Protein AF-0000000078959711 (afdb_homodimer)

Sequence (532 aa):
MKLHSLWHSLGAFSIGSLATYGSLRMLDRRQVDESQFDESANSNKGGWCHDWDQRKQLMETSNGQEDGQEGPVALRHIVLVRHGKYTSSPDGGHLTDLGRLQAHRAGRRLREMGVLWDHVVASTMTRAQETAMIILKQINFDPLKMKRCELLPEGTPCPADPPQKRSAASVERAYRRDGPRIEAAFRRYFFRASPDQKQDSYLLLIGHANVIRYLVCRALQFSPEAWTRFSLHHGSITWLTIWPSGYVTLRCLGDSGFMSVEELTSMKLHSLWHSLGAFSIGSLATYGSLRMLDRRQVDESQFDESANSNKGGWCHDWDQRKQLMETSNGQEDGQEGPVALRHIVLVRHGKYTSSPDGGHLTDLGRLQAHRAGRRLREMGVLWDHVVASTMTRAQETAMIILKQINFDPLKMKRCELLPEGTPCPADPPQKRSAASVERAYRRDGPRIEAAFRRYFFRASPDQKQDSYLLLIGHANVIRYLVCRALQFSPEAWTRFSLHHGSITWLTIWPSGYVTLRCLGDSGFMSVEELTS

InterPro domains:
  IPR013078 Histidine phosphatase superfamily, clade-1 [PF00300] (78-144)
  IPR013078 Histidine phosphatase superfamily, clade-1 [PF00300] (195-249)
  IPR013078 Histidine phosphatase superfamily, clade-1 [SM00855] (77-215)
  IPR013078 Histidine phosphatase superfamily, clade-1 [cd07067] (77-242)
  IPR029033 Histidine phosphatase superfamily [G3DSA:3.40.50.1240] (72-266)
  IPR029033 Histidine phosphatase superfamily [SSF53254] (76-260)
  IPR051021 Mitochondrial serine/threonine phosphatase [PTHR20935] (34-265)

Foldseek 3Di:
DPDDDPDDDDDDPDDDPPPPPPPVPVVPDDPPPVVVVVVLVVLPPPDDDQCLLVCQVLQVVQVPPPPPDDGAFAKEKEKEWEFFDFDQDPVFTAHDPLRLVLLLLLLQVVLVVVDDAPAEEFEQGHRLVSSSVNSCVSNVHDPVRHHHDPLFADFQQAAAVVGDPDDPVVSVVRNVVNNVSLVVVLNVRDDGDRRVDDYYHYYYYYHHQLSVLQSVCSLQVHDSRCSVVDDAWHSFMWMKMQGSSRHIDTPDDRHRVSDDPVSTDD/DDPDDPDDDPDDDPDDDPPPPPPVPVVPDDPPPPVVVVVLVVLPPPDDDQCLLVCQVLQVVVVPPPDPDDGAFAKEKEKEWEFFDFDQDPVFTAHDPLRLVLLLLLLQVVLVVVDDAPAEEEEQGHRLVSSSVNSCVSNVHDPVRHHHDPLFADFQQAAAVVGDPDDPVVSVVRNVVNNVSLVVVLNVRDDGDRRPDDYYHYYYYYHHQQSVLQSVCSLQVHDSRHSVVDDAWHSFMWMKMQGSSRHIDTPDDRHRVSDDPVSTDD

Structure (mmCIF, N/CA/C/O backbone):
data_AF-0000000078959711-model_v1
#
loop_
_entity.id
_entity.type
_entity.pdbx_description
1 polymer 'Serine/threonine-protein phosphatase PGAM5, mitochondrial'
#
loop_
_atom_site.group_PDB
_atom_site.id
_atom_site.type_symbol
_atom_site.label_atom_id
_atom_site.label_alt_id
_atom_site.label_comp_id
_atom_site.label_asym_id
_atom_site.label_entity_id
_atom_site.label_seq_id
_atom_site.pdbx_PDB_ins_code
_atom_site.Cartn_x
_atom_site.Cartn_y
_atom_site.Cartn_z
_atom_site.occupancy
_atom_site.B_iso_or_equiv
_atom_site.auth_seq_id
_atom_site.auth_comp_id
_atom_site.auth_asym_id
_atom_site.auth_atom_id
_atom_site.pdbx_PDB_model_num
ATOM 1 N N . MET A 1 1 ? 29.906 -80.125 -25.328 1 24.98 1 MET A N 1
ATOM 2 C CA . MET A 1 1 ? 30.734 -78.938 -25.688 1 24.98 1 MET A CA 1
ATOM 3 C C . MET A 1 1 ? 30.016 -78.062 -26.688 1 24.98 1 MET A C 1
ATOM 5 O O . MET A 1 1 ? 30.641 -77.25 -27.375 1 24.98 1 MET A O 1
ATOM 9 N N . LYS A 1 2 ? 28.766 -78.375 -26.828 1 25.55 2 LYS A N 1
ATOM 10 C CA . LYS A 1 2 ? 27.812 -77.938 -27.844 1 25.55 2 LYS A CA 1
ATOM 11 C C . LYS A 1 2 ? 27.625 -76.438 -27.812 1 25.55 2 LYS A C 1
ATOM 13 O O . LYS A 1 2 ? 27.156 -75.875 -26.812 1 25.55 2 LYS A O 1
ATOM 18 N N . LEU A 1 3 ? 28.344 -75.562 -28.609 1 23.81 3 LEU A N 1
ATOM 19 C CA . LEU A 1 3 ? 28.797 -74.188 -28.922 1 23.81 3 LEU A CA 1
ATOM 20 C C . LEU A 1 3 ? 27.625 -73.312 -29.375 1 23.81 3 LEU A C 1
ATOM 22 O O . LEU A 1 3 ? 27.797 -72.125 -29.609 1 23.81 3 LEU A O 1
ATOM 26 N N . HIS A 1 4 ? 26.5 -73.938 -29.812 1 22.56 4 HIS A N 1
ATOM 27 C CA . HIS A 1 4 ? 25.859 -73.25 -30.922 1 22.56 4 HIS A CA 1
ATOM 28 C C . HIS A 1 4 ? 25.469 -71.812 -30.516 1 22.56 4 HIS A C 1
ATOM 30 O O . HIS A 1 4 ? 25.453 -71.5 -29.328 1 22.56 4 HIS A O 1
ATOM 36 N N . SER A 1 5 ? 24.234 -71.188 -31.078 1 24.39 5 SER A N 1
ATOM 37 C CA . SER A 1 5 ? 23.812 -70.188 -32.031 1 24.39 5 SER A CA 1
ATOM 38 C C . SER A 1 5 ? 23.203 -69 -31.297 1 24.39 5 SER A C 1
ATOM 40 O O . SER A 1 5 ? 22.062 -69 -30.828 1 24.39 5 SER A O 1
ATOM 42 N N . LEU A 1 6 ? 23.875 -68.25 -30.297 1 26.17 6 LEU A N 1
ATOM 43 C CA . LEU A 1 6 ? 23.453 -67.25 -29.344 1 26.17 6 LEU A CA 1
ATOM 44 C C . LEU A 1 6 ? 23.047 -65.938 -30.047 1 26.17 6 LEU A C 1
ATOM 46 O O . LEU A 1 6 ? 22.891 -64.938 -29.422 1 26.17 6 LEU A O 1
ATOM 50 N N . TRP A 1 7 ? 22.922 -66 -31.438 1 23.19 7 TRP A N 1
ATOM 51 C CA . TRP A 1 7 ? 23.219 -64.75 -32.156 1 23.19 7 TRP A CA 1
ATOM 52 C C . TRP A 1 7 ? 22.234 -63.656 -31.75 1 23.19 7 TRP A C 1
ATOM 54 O O . TRP A 1 7 ? 22.625 -62.5 -31.562 1 23.19 7 TRP A O 1
ATOM 64 N N . HIS A 1 8 ? 20.859 -63.781 -31.984 1 25.45 8 HIS A N 1
ATOM 65 C CA . HIS A 1 8 ? 20.172 -62.875 -32.906 1 25.45 8 HIS A CA 1
ATOM 66 C C . HIS A 1 8 ? 19.719 -61.594 -32.156 1 25.45 8 HIS A C 1
ATOM 68 O O . HIS A 1 8 ? 19.016 -60.781 -32.719 1 25.45 8 HIS A O 1
ATOM 74 N N . SER A 1 9 ? 19.719 -61.438 -30.812 1 24.67 9 SER A N 1
ATOM 75 C CA . SER A 1 9 ? 18.641 -60.656 -30.188 1 24.67 9 SER A CA 1
ATOM 76 C C . SER A 1 9 ? 18.844 -59.188 -30.406 1 24.67 9 SER A C 1
ATOM 78 O O . SER A 1 9 ? 18.141 -58.344 -29.828 1 24.67 9 SER A O 1
ATOM 80 N N . LEU A 1 10 ? 19.969 -58.688 -31.078 1 24.98 10 LEU A N 1
ATOM 81 C CA . LEU A 1 10 ? 20.469 -57.375 -30.641 1 24.98 10 LEU A CA 1
ATOM 82 C C . LEU A 1 10 ? 19.547 -56.25 -31.109 1 24.98 10 LEU A C 1
ATOM 84 O O . LEU A 1 10 ? 19.547 -55.188 -30.516 1 24.98 10 LEU A O 1
ATOM 88 N N . GLY A 1 11 ? 19.016 -56.25 -32.375 1 24.47 11 GLY A N 1
ATOM 89 C CA . GLY A 1 11 ? 19.188 -55.062 -33.188 1 24.47 11 GLY A CA 1
ATOM 90 C C . GLY A 1 11 ? 18.219 -53.969 -32.812 1 24.47 11 GLY A C 1
ATOM 91 O O . GLY A 1 11 ? 18.359 -52.812 -33.312 1 24.47 11 GLY A O 1
ATOM 92 N N . ALA A 1 12 ? 16.938 -54.188 -32.438 1 28.23 12 ALA A N 1
ATOM 93 C CA . ALA A 1 12 ? 15.898 -53.344 -33 1 28.23 12 ALA A CA 1
ATOM 94 C C . ALA A 1 12 ? 15.82 -52 -32.281 1 28.23 12 ALA A C 1
ATOM 96 O O . ALA A 1 12 ? 14.727 -51.469 -32.062 1 28.23 12 ALA A O 1
ATOM 97 N N . PHE A 1 13 ? 16.859 -51.625 -31.438 1 25.72 13 PHE A N 1
ATOM 98 C CA . PHE A 1 13 ? 16.469 -50.594 -30.453 1 25.72 13 PHE A CA 1
ATOM 99 C C . PHE A 1 13 ? 16.109 -49.281 -31.156 1 25.72 13 PHE A C 1
ATOM 101 O O . PHE A 1 13 ? 15.195 -48.594 -30.719 1 25.72 13 PHE A O 1
ATOM 108 N N . SER A 1 14 ? 16.891 -48.75 -32.188 1 25.19 14 SER A N 1
ATOM 109 C CA . SER A 1 14 ? 17.344 -47.344 -32.094 1 25.19 14 SER A CA 1
ATOM 110 C C . SER A 1 14 ? 16.312 -46.406 -32.688 1 25.19 14 SER A C 1
ATOM 112 O O . SER A 1 14 ? 16.469 -45.188 -32.625 1 25.19 14 SER A O 1
ATOM 114 N N . ILE A 1 15 ? 15.391 -46.75 -33.594 1 28.72 15 ILE A N 1
ATOM 115 C CA . ILE A 1 15 ? 15.062 -45.812 -34.656 1 28.72 15 ILE A CA 1
ATOM 116 C C . ILE A 1 15 ? 14.133 -44.719 -34.094 1 28.72 15 ILE A C 1
ATOM 118 O O . ILE A 1 15 ? 13.828 -43.75 -34.781 1 28.72 15 ILE A O 1
ATOM 122 N N . GLY A 1 16 ? 13.43 -44.969 -33.031 1 26.59 16 GLY A N 1
ATOM 123 C CA . GLY A 1 16 ? 12.164 -44.25 -32.938 1 26.59 16 GLY A CA 1
ATOM 124 C C . GLY A 1 16 ? 12.344 -42.781 -32.656 1 26.59 16 GLY A C 1
ATOM 125 O O . GLY A 1 16 ? 11.367 -42.062 -32.5 1 26.59 16 GLY A O 1
ATOM 126 N N . SER A 1 17 ? 13.594 -42.281 -32.25 1 27 17 SER A N 1
ATOM 127 C CA . SER A 1 17 ? 13.656 -41 -31.547 1 27 17 SER A CA 1
ATOM 128 C C . SER A 1 17 ? 13.469 -39.844 -32.5 1 27 17 SER A C 1
ATOM 130 O O . SER A 1 17 ? 13.5 -38.688 -32.062 1 27 17 SER A O 1
ATOM 132 N N . LEU A 1 18 ? 13.664 -40 -33.781 1 28.09 18 LEU A N 1
ATOM 133 C CA . LEU A 1 18 ? 13.93 -38.812 -34.625 1 28.09 18 LEU A CA 1
ATOM 134 C C . LEU A 1 18 ? 12.664 -38 -34.812 1 28.09 18 LEU A C 1
ATOM 136 O O . LEU A 1 18 ? 12.734 -36.812 -35.125 1 28.09 18 LEU A O 1
ATOM 140 N N . ALA A 1 19 ? 11.531 -38.625 -34.906 1 28.14 19 ALA A N 1
ATOM 141 C CA . ALA A 1 19 ? 10.414 -37.969 -35.562 1 28.14 19 ALA A CA 1
ATOM 142 C C . ALA A 1 19 ? 9.906 -36.781 -34.719 1 28.14 19 ALA A C 1
ATOM 144 O O . ALA A 1 19 ? 9.391 -35.812 -35.25 1 28.14 19 ALA A O 1
ATOM 145 N N . THR A 1 20 ? 9.992 -36.938 -33.406 1 26.59 20 THR A N 1
ATOM 146 C CA . THR A 1 20 ? 9.172 -36 -32.656 1 26.59 20 THR A CA 1
ATOM 147 C C . THR A 1 20 ? 9.805 -34.625 -32.656 1 26.59 20 THR A C 1
ATOM 149 O O . THR A 1 20 ? 9.172 -33.656 -32.219 1 26.59 20 THR A O 1
ATOM 152 N N . TYR A 1 21 ? 11.086 -34.469 -33.094 1 26.44 21 TYR A N 1
ATOM 153 C CA . TYR A 1 21 ? 11.711 -33.156 -32.969 1 26.44 21 TYR A CA 1
ATOM 154 C C . TYR A 1 21 ? 11.094 -32.188 -33.969 1 26.44 21 TYR A C 1
ATOM 156 O O . TYR A 1 21 ? 11.383 -30.984 -33.906 1 26.44 21 TYR A O 1
ATOM 164 N N . GLY A 1 22 ? 10.562 -32.625 -35.094 1 28 22 GLY A N 1
ATOM 165 C CA . GLY A 1 22 ? 10.289 -31.703 -36.156 1 28 22 GLY A CA 1
ATOM 166 C C . GLY A 1 22 ? 9.164 -30.734 -35.844 1 28 22 GLY A C 1
ATOM 167 O O . GLY A 1 22 ? 9.141 -29.609 -36.344 1 28 22 GLY A O 1
ATOM 168 N N . SER A 1 23 ? 8.133 -31.203 -35.25 1 28.25 23 SER A N 1
ATOM 169 C CA . SER A 1 23 ? 6.91 -30.406 -35.25 1 28.25 23 SER A CA 1
ATOM 170 C C . SER A 1 23 ? 7.031 -29.188 -34.344 1 28.25 23 SER A C 1
ATOM 172 O O . SER A 1 23 ? 6.137 -28.344 -34.312 1 28.25 23 SER A O 1
ATOM 174 N N . LEU A 1 24 ? 7.93 -29.141 -33.406 1 27.06 24 LEU A N 1
ATOM 175 C CA . LEU A 1 24 ? 7.918 -28.016 -32.469 1 27.06 24 LEU A CA 1
ATOM 176 C C . LEU A 1 24 ? 8.477 -26.766 -33.125 1 27.06 24 LEU A C 1
ATOM 178 O O . LEU A 1 24 ? 8.391 -25.672 -32.562 1 27.06 24 LEU A O 1
ATOM 182 N N . ARG A 1 25 ? 9.227 -26.797 -34.188 1 29.83 25 ARG A N 1
ATOM 183 C CA . ARG A 1 25 ? 9.852 -25.594 -34.75 1 29.83 25 ARG A CA 1
ATOM 184 C C . ARG A 1 25 ? 8.812 -24.672 -35.375 1 29.83 25 ARG A C 1
ATOM 186 O O . ARG A 1 25 ? 9.109 -23.516 -35.656 1 29.83 25 ARG A O 1
ATOM 193 N N . MET A 1 26 ? 7.836 -25.219 -36 1 28.36 26 MET A N 1
ATOM 194 C CA . MET A 1 26 ? 6.992 -24.297 -36.75 1 28.36 26 MET A CA 1
ATOM 195 C C . MET A 1 26 ? 6.266 -23.328 -35.812 1 28.36 26 MET A C 1
ATOM 197 O O . MET A 1 26 ? 5.656 -22.359 -36.281 1 28.36 26 MET A O 1
ATOM 201 N N . LEU A 1 27 ? 5.98 -23.75 -34.656 1 30.69 27 LEU A N 1
ATOM 202 C CA . LEU A 1 27 ? 5.215 -22.781 -33.875 1 30.69 27 LEU A CA 1
ATOM 203 C C . LEU A 1 27 ? 6.074 -21.578 -33.5 1 30.69 27 LEU A C 1
ATOM 205 O O . LEU A 1 27 ? 5.695 -20.766 -32.656 1 30.69 27 LEU A O 1
ATOM 209 N N . ASP A 1 28 ? 7.293 -21.469 -34.062 1 28.41 28 ASP A N 1
ATOM 210 C CA . ASP A 1 28 ? 8.172 -20.422 -33.562 1 28.41 28 ASP A CA 1
ATOM 211 C C . ASP A 1 28 ? 7.531 -19.047 -33.781 1 28.41 28 ASP A C 1
ATOM 213 O O . ASP A 1 28 ? 7.484 -18.234 -32.844 1 28.41 28 ASP A O 1
ATOM 217 N N . ARG A 1 29 ? 7.676 -18.5 -35.094 1 27.33 29 ARG A N 1
ATOM 218 C CA . ARG A 1 29 ? 7.77 -17.062 -35.406 1 27.33 29 ARG A CA 1
ATOM 219 C C . ARG A 1 29 ? 6.395 -16.406 -35.344 1 27.33 29 ARG A C 1
ATOM 221 O O . ARG A 1 29 ? 5.891 -15.898 -36.344 1 27.33 29 ARG A O 1
ATOM 228 N N . ARG A 1 30 ? 5.387 -16.906 -34.844 1 30.61 30 ARG A N 1
ATOM 229 C CA . ARG A 1 30 ? 4.238 -16.016 -34.938 1 30.61 30 ARG A CA 1
ATOM 230 C C . ARG A 1 30 ? 4.578 -14.609 -34.438 1 30.61 30 ARG A C 1
ATOM 232 O O . ARG A 1 30 ? 5.23 -14.469 -33.375 1 30.61 30 ARG A O 1
ATOM 239 N N . GLN A 1 31 ? 4.598 -13.625 -35.344 1 29.55 31 GLN A N 1
ATOM 240 C CA . GLN A 1 31 ? 4.609 -12.18 -35.125 1 29.55 31 GLN A CA 1
ATOM 241 C C . GLN A 1 31 ? 3.762 -11.789 -33.938 1 29.55 31 GLN A C 1
ATOM 243 O O . GLN A 1 31 ? 2.549 -12.008 -33.906 1 29.55 31 GLN A O 1
ATOM 248 N N . VAL A 1 32 ? 4.203 -11.984 -32.75 1 32.66 32 VAL A N 1
ATOM 249 C CA . VAL A 1 32 ? 3.561 -11.25 -31.672 1 32.66 32 VAL A CA 1
ATOM 250 C C . VAL A 1 32 ? 3.137 -9.867 -32.156 1 32.66 32 VAL A C 1
ATOM 252 O O . VAL A 1 32 ? 3.982 -9.047 -32.531 1 32.66 32 VAL A O 1
ATOM 255 N N . ASP A 1 33 ? 2.023 -9.859 -32.969 1 30.11 33 ASP A N 1
ATOM 256 C CA . ASP A 1 33 ? 1.421 -8.594 -33.375 1 30.11 33 ASP A CA 1
ATOM 257 C C . ASP A 1 33 ? 1.566 -7.539 -32.281 1 30.11 33 ASP A C 1
ATOM 259 O O . ASP A 1 33 ? 1.122 -7.746 -31.156 1 30.11 33 ASP A O 1
ATOM 263 N N . GLU A 1 34 ? 2.543 -6.734 -32.406 1 35.41 34 GLU A N 1
ATOM 264 C CA . GLU A 1 34 ? 2.768 -5.465 -31.703 1 35.41 34 GLU A CA 1
ATOM 265 C C . GLU A 1 34 ? 1.449 -4.762 -31.406 1 35.41 34 GLU A C 1
ATOM 267 O O . GLU A 1 34 ? 1.426 -3.762 -30.688 1 35.41 34 GLU A O 1
ATOM 272 N N . SER A 1 35 ? 0.383 -5.176 -32.156 1 36.09 35 SER A N 1
ATOM 273 C CA . SER A 1 35 ? -0.907 -4.52 -31.969 1 36.09 35 SER A CA 1
ATOM 274 C C . SER A 1 35 ? -1.498 -4.848 -30.609 1 36.09 35 SER A C 1
ATOM 276 O O . SER A 1 35 ? -2.242 -4.051 -30.031 1 36.09 35 SER A O 1
ATOM 278 N N . GLN A 1 36 ? -1.27 -6.043 -30.125 1 34.56 36 GLN A N 1
ATOM 279 C CA . GLN A 1 36 ? -1.857 -6.367 -28.828 1 34.56 36 GLN A CA 1
ATOM 280 C C . GLN A 1 36 ? -1.186 -5.578 -27.703 1 34.56 36 GLN A C 1
ATOM 282 O O . GLN A 1 36 ? -1.796 -5.324 -26.656 1 34.56 36 GLN A O 1
ATOM 287 N N . PHE A 1 37 ? 0.075 -5.262 -27.844 1 36.44 37 PHE A N 1
ATOM 288 C CA . PHE A 1 37 ? 0.667 -4.328 -26.891 1 36.44 37 PHE A CA 1
ATOM 289 C C . PHE A 1 37 ? 0.059 -2.941 -27.047 1 36.44 37 PHE A C 1
ATOM 291 O O . PHE A 1 37 ? -0.038 -2.188 -26.062 1 36.44 37 PHE A O 1
ATOM 298 N N . ASP A 1 38 ? -0.324 -2.561 -28.25 1 36.19 38 ASP A N 1
ATOM 299 C CA . ASP A 1 38 ? -0.944 -1.268 -28.516 1 36.19 38 ASP A CA 1
ATOM 300 C C . ASP A 1 38 ? -2.328 -1.179 -27.875 1 36.19 38 ASP A C 1
ATOM 302 O O . ASP A 1 38 ? -2.725 -0.117 -27.391 1 36.19 38 ASP A O 1
ATOM 306 N N . GLU A 1 39 ? -3.131 -2.213 -27.969 1 37.56 39 GLU A N 1
ATOM 307 C CA . GLU A 1 39 ? -4.441 -2.125 -27.344 1 37.56 39 GLU A CA 1
ATOM 308 C C . GLU A 1 39 ? -4.316 -2.074 -25.812 1 37.56 39 GLU A C 1
ATOM 310 O O . GLU A 1 39 ? -5.133 -1.442 -25.141 1 37.56 39 GLU A O 1
ATOM 315 N N . SER A 1 40 ? -3.379 -2.771 -25.219 1 39.59 40 SER A N 1
ATOM 316 C CA . SER A 1 40 ? -3.158 -2.701 -23.781 1 39.59 40 SER A CA 1
ATOM 317 C C . SER A 1 40 ? -2.689 -1.312 -23.359 1 39.59 40 SER A C 1
ATOM 319 O O . SER A 1 40 ? -2.844 -0.924 -22.203 1 39.59 40 SER A O 1
ATOM 321 N N . ALA A 1 41 ? -1.917 -0.684 -24.219 1 37 41 ALA A N 1
ATOM 322 C CA . ALA A 1 41 ? -1.492 0.697 -24 1 37 41 ALA A CA 1
ATOM 323 C C . ALA A 1 41 ? -2.652 1.666 -24.203 1 37 41 ALA A C 1
ATOM 325 O O . ALA A 1 41 ? -2.459 2.885 -24.219 1 37 41 ALA A O 1
ATOM 326 N N . ASN A 1 42 ? -3.725 1.26 -24.812 1 36.34 42 ASN A N 1
ATOM 327 C CA . ASN A 1 42 ? -4.871 2.152 -24.938 1 36.34 42 ASN A CA 1
ATOM 328 C C . ASN A 1 42 ? -5.316 2.701 -23.594 1 36.34 42 ASN A C 1
ATOM 330 O O . ASN A 1 42 ? -6.512 2.895 -23.359 1 36.34 42 ASN A O 1
ATOM 334 N N . SER A 1 43 ? -4.52 2.506 -22.656 1 41 43 SER A N 1
ATOM 335 C CA . SER A 1 43 ? -4.793 3.031 -21.312 1 41 43 SER A CA 1
ATOM 336 C C . SER A 1 43 ? -4.961 4.547 -21.344 1 41 43 SER A C 1
ATOM 338 O O . SER A 1 43 ? -5.133 5.176 -20.297 1 41 43 SER A O 1
ATOM 340 N N . ASN A 1 44 ? -4.676 5.098 -22.531 1 39.94 44 ASN A N 1
ATOM 341 C CA . ASN A 1 44 ? -4.68 6.555 -22.453 1 39.94 44 ASN A CA 1
ATOM 342 C C . ASN A 1 44 ? -6.086 7.098 -22.203 1 39.94 44 ASN A C 1
ATOM 344 O O . ASN A 1 44 ? -6.297 8.312 -22.219 1 39.94 44 ASN A O 1
ATOM 348 N N . LYS A 1 45 ? -7.145 6.309 -22.734 1 46.47 45 LYS A N 1
ATOM 349 C CA . LYS A 1 45 ? -8.422 6.934 -22.422 1 46.47 45 LYS A CA 1
ATOM 350 C C . LYS A 1 45 ? -8.812 6.711 -20.953 1 46.47 45 LYS A C 1
ATOM 352 O O . LYS A 1 45 ? -8.578 5.633 -20.406 1 46.47 45 LYS A O 1
ATOM 357 N N . GLY A 1 46 ? -8.844 7.598 -19.953 1 62.47 46 GLY A N 1
ATOM 358 C CA . GLY A 1 46 ? -8.938 7.934 -18.531 1 62.47 46 GLY A CA 1
ATOM 359 C C . GLY A 1 46 ? -9.719 6.914 -17.734 1 62.47 46 GLY A C 1
ATOM 360 O O . GLY A 1 46 ? -9.648 6.902 -16.5 1 62.47 46 GLY A O 1
ATOM 361 N N . GLY A 1 47 ? -10.391 5.844 -18.453 1 81.56 47 GLY A N 1
ATOM 362 C CA . GLY A 1 47 ? -11.273 5.027 -17.641 1 81.56 47 GLY A CA 1
ATOM 363 C C . GLY A 1 47 ? -10.75 3.617 -17.438 1 81.56 47 GLY A C 1
ATOM 364 O O . GLY A 1 47 ? -9.758 3.221 -18.031 1 81.56 47 GLY A O 1
ATOM 365 N N . TRP A 1 48 ? -11.266 2.838 -16.531 1 94.44 48 TRP A N 1
ATOM 366 C CA . TRP A 1 48 ? -10.938 1.454 -16.203 1 94.44 48 TRP A CA 1
ATOM 367 C C . TRP A 1 48 ? -11.234 0.535 -17.375 1 94.44 48 TRP A C 1
ATOM 369 O O . TRP A 1 48 ? -12.336 0.562 -17.938 1 94.44 48 TRP A O 1
ATOM 379 N N . CYS A 1 49 ? -10.18 -0.159 -17.828 1 94.81 49 CYS A N 1
ATOM 380 C CA . CYS A 1 49 ? -10.391 -1.198 -18.828 1 94.81 49 CYS A CA 1
ATOM 381 C C . CYS A 1 49 ? -11.031 -2.434 -18.203 1 94.81 49 CYS A C 1
ATOM 383 O O . CYS A 1 49 ? -10.375 -3.164 -17.453 1 94.81 49 CYS A O 1
ATOM 385 N N . HIS A 1 50 ? -12.195 -2.773 -18.594 1 94.31 50 HIS A N 1
ATOM 386 C CA . HIS A 1 50 ? -12.953 -3.842 -17.953 1 94.31 50 HIS A CA 1
ATOM 387 C C . HIS A 1 50 ? -12.602 -5.199 -18.547 1 94.31 50 HIS A C 1
ATOM 389 O O . HIS A 1 50 ? -12.914 -6.238 -17.969 1 94.31 50 HIS A O 1
ATOM 395 N N . ASP A 1 51 ? -12.016 -5.289 -19.703 1 95 51 ASP A N 1
ATOM 396 C CA . ASP A 1 51 ? -11.695 -6.566 -20.328 1 95 51 ASP A CA 1
ATOM 397 C C . ASP A 1 51 ? -10.195 -6.84 -20.281 1 95 51 ASP A C 1
ATOM 399 O O . ASP A 1 51 ? -9.633 -7.43 -21.203 1 95 51 ASP A O 1
ATOM 403 N N . TRP A 1 52 ? -9.617 -6.375 -19.219 1 95.75 52 TRP A N 1
ATOM 404 C CA . TRP A 1 52 ? -8.164 -6.465 -19.109 1 95.75 52 TRP A CA 1
ATOM 405 C C . TRP A 1 52 ? -7.719 -7.918 -18.969 1 95.75 52 TRP A C 1
ATOM 407 O O . TRP A 1 52 ? -6.57 -8.25 -19.281 1 95.75 52 TRP A O 1
ATOM 417 N N . ASP A 1 53 ? -8.531 -8.828 -18.547 1 95.81 53 ASP A N 1
ATOM 418 C CA . ASP A 1 53 ? -8.195 -10.242 -18.375 1 95.81 53 ASP A CA 1
ATOM 419 C C . ASP A 1 53 ? -8.891 -11.102 -19.422 1 95.81 53 ASP A C 1
ATOM 421 O O . ASP A 1 53 ? -8.914 -12.328 -19.312 1 95.81 53 ASP A O 1
ATOM 425 N N . GLN A 1 54 ? -9.609 -10.453 -20.344 1 93.06 54 GLN A N 1
ATOM 426 C CA . GLN A 1 54 ? -10.273 -11.078 -21.484 1 93.06 54 GLN A CA 1
ATOM 427 C C . GLN A 1 54 ? -11.391 -12.008 -21.031 1 93.06 54 GLN A C 1
ATOM 429 O O . GLN A 1 54 ? -11.633 -13.055 -21.641 1 93.06 54 GLN A O 1
ATOM 434 N N . ARG A 1 55 ? -12 -11.664 -19.922 1 91.62 55 ARG A N 1
ATOM 435 C CA . ARG A 1 55 ? -13.047 -12.531 -19.375 1 91.62 55 ARG A CA 1
ATOM 436 C C . ARG A 1 55 ? -14.367 -11.789 -19.25 1 91.62 55 ARG A C 1
ATOM 438 O O . ARG A 1 55 ? -15.336 -12.32 -18.703 1 91.62 55 ARG A O 1
ATOM 445 N N . LYS A 1 56 ? -14.414 -10.625 -19.688 1 86.25 56 LYS A N 1
ATOM 446 C CA . LYS A 1 56 ? -15.617 -9.805 -19.562 1 86.25 56 LYS A CA 1
ATOM 447 C C . LYS A 1 56 ? -16.812 -10.461 -20.25 1 86.25 56 LYS A C 1
ATOM 449 O O . LYS A 1 56 ? -17.906 -10.492 -19.703 1 86.25 56 LYS A O 1
ATOM 454 N N . GLN A 1 57 ? -16.578 -10.93 -21.438 1 82.12 57 GLN A N 1
ATOM 455 C CA . GLN A 1 57 ? -17.672 -11.508 -22.219 1 82.12 57 GLN A CA 1
ATOM 456 C C . GLN A 1 57 ? -18.234 -12.75 -21.547 1 82.12 57 GLN A C 1
ATOM 458 O O . GLN A 1 57 ? -19.453 -12.977 -21.578 1 82.12 57 GLN A O 1
ATOM 463 N N . LEU A 1 58 ? -17.328 -13.469 -21.016 1 81.62 58 LEU A N 1
ATOM 464 C CA . LEU A 1 58 ? -17.766 -14.664 -20.297 1 81.62 58 LEU A CA 1
ATOM 465 C C . LEU A 1 58 ? -18.703 -14.289 -19.156 1 81.62 58 LEU A C 1
ATOM 467 O O . LEU A 1 58 ? -19.688 -14.984 -18.891 1 81.62 58 LEU A O 1
ATOM 471 N N . MET A 1 59 ? -18.5 -13.258 -18.578 1 81.75 59 MET A N 1
ATOM 472 C CA . MET A 1 59 ? -19.297 -12.797 -17.438 1 81.75 59 MET A CA 1
ATOM 473 C C . MET A 1 59 ? -20.641 -12.266 -17.891 1 81.75 59 MET A C 1
ATOM 475 O O . MET A 1 59 ? -21.656 -12.469 -17.219 1 81.75 59 MET A O 1
ATOM 479 N N . GLU A 1 60 ? -20.672 -11.547 -18.953 1 80.25 60 GLU A N 1
ATOM 480 C CA . GLU A 1 60 ? -21.891 -10.961 -19.484 1 80.25 60 GLU A CA 1
ATOM 481 C C . GLU A 1 60 ? -22.859 -12.039 -19.969 1 80.25 60 GLU A C 1
ATOM 483 O O . GLU A 1 60 ? -24.078 -11.922 -19.797 1 80.25 60 GLU A O 1
ATOM 488 N N . THR A 1 61 ? -22.297 -13.023 -20.531 1 77.44 61 THR A N 1
ATOM 489 C CA . THR A 1 61 ? -23.109 -14.125 -21.031 1 77.44 61 THR A CA 1
ATOM 490 C C . THR A 1 61 ? -23.781 -14.859 -19.875 1 77.44 61 THR A C 1
ATOM 492 O O . THR A 1 61 ? -24.938 -15.273 -19.969 1 77.44 61 THR A O 1
ATOM 495 N N . SER A 1 62 ? -23.125 -14.891 -18.875 1 74.5 62 SER A N 1
ATOM 496 C CA . SER A 1 62 ? -23.656 -15.57 -17.703 1 74.5 62 SER A CA 1
ATOM 497 C C . SER A 1 62 ? -24.734 -14.742 -17.016 1 74.5 62 SER A C 1
ATOM 499 O O . SER A 1 62 ? -25.688 -15.289 -16.453 1 74.5 62 SER A O 1
ATOM 501 N N . ASN A 1 63 ? -24.625 -13.484 -16.953 1 69.12 63 ASN A N 1
ATOM 502 C CA . ASN A 1 63 ? -25.609 -12.594 -16.344 1 69.12 63 ASN A CA 1
ATOM 503 C C . ASN A 1 63 ? -26.906 -12.562 -17.125 1 69.12 63 ASN A C 1
ATOM 505 O O . ASN A 1 63 ? -27.969 -12.312 -16.562 1 69.12 63 ASN A O 1
ATOM 509 N N . GLY A 1 64 ? -26.766 -12.633 -18.438 1 62.81 64 GLY A N 1
ATOM 510 C CA . GLY A 1 64 ? -27.953 -12.625 -19.297 1 62.81 64 GLY A CA 1
ATOM 511 C C . GLY A 1 64 ? -28.766 -13.898 -19.203 1 62.81 64 GLY A C 1
ATOM 512 O O . GLY A 1 64 ? -29.891 -13.961 -19.719 1 62.81 64 GLY A O 1
ATOM 513 N N . GLN A 1 65 ? -28.062 -14.867 -18.75 1 57.69 65 GLN A N 1
ATOM 514 C CA . GLN A 1 65 ? -28.828 -16.109 -18.688 1 57.69 65 GLN A CA 1
ATOM 515 C C . GLN A 1 65 ? -29.891 -16.062 -17.594 1 57.69 65 GLN A C 1
ATOM 517 O O . GLN A 1 65 ? -29.594 -15.672 -16.453 1 57.69 65 GLN A O 1
ATOM 522 N N . GLU A 1 66 ? -31.141 -15.688 -17.953 1 52.59 66 GLU A N 1
ATOM 523 C CA . GLU A 1 66 ? -32.406 -15.539 -17.234 1 52.59 66 GLU A CA 1
ATOM 524 C C . GLU A 1 66 ? -32.562 -16.625 -16.172 1 52.59 66 GLU A C 1
ATOM 526 O O . GLU A 1 66 ? -33.5 -16.562 -15.359 1 52.59 66 GLU A O 1
ATOM 531 N N . ASP A 1 67 ? -31.812 -17.688 -16.266 1 50.84 67 ASP A N 1
ATOM 532 C CA . ASP A 1 67 ? -32.281 -18.766 -15.391 1 50.84 67 ASP A CA 1
ATOM 533 C C . ASP A 1 67 ? -31.703 -18.594 -13.984 1 50.84 67 ASP A C 1
ATOM 535 O O . ASP A 1 67 ? -30.484 -18.719 -13.781 1 50.84 67 ASP A O 1
ATOM 539 N N . GLY A 1 68 ? -32.375 -18.016 -13.102 1 57.12 68 GLY A N 1
ATOM 540 C CA . GLY A 1 68 ? -32.281 -18.016 -11.648 1 57.12 68 GLY A CA 1
ATOM 541 C C . GLY A 1 68 ? -30.875 -18.094 -11.125 1 57.12 68 GLY A C 1
ATOM 542 O O . GLY A 1 68 ? -30.656 -18.281 -9.93 1 57.12 68 GLY A O 1
ATOM 543 N N . GLN A 1 69 ? -29.953 -18.281 -12.016 1 58.28 69 GLN A N 1
ATOM 544 C CA . GLN A 1 69 ? -28.609 -18.547 -11.516 1 58.28 69 GLN A CA 1
ATOM 545 C C . GLN A 1 69 ? -27.922 -17.266 -11.055 1 58.28 69 GLN A C 1
ATOM 547 O O . GLN A 1 69 ? -28.078 -16.219 -11.68 1 58.28 69 GLN A O 1
ATOM 552 N N . GLU A 1 70 ? -27.578 -17.25 -9.82 1 68.81 70 GLU A N 1
ATOM 553 C CA . GLU A 1 70 ? -26.906 -16.141 -9.148 1 68.81 70 GLU A CA 1
ATOM 554 C C . GLU A 1 70 ? -25.672 -15.703 -9.922 1 68.81 70 GLU A C 1
ATOM 556 O O . GLU A 1 70 ? -24.953 -16.531 -10.492 1 68.81 70 GLU A O 1
ATOM 561 N N . GLY A 1 71 ? -25.578 -14.562 -10.492 1 79.19 71 GLY A N 1
ATOM 562 C CA . GLY A 1 71 ? -24.438 -13.977 -11.188 1 79.19 71 GLY A CA 1
ATOM 563 C C . GLY A 1 71 ? -23.109 -14.273 -10.516 1 79.19 71 GLY A C 1
ATOM 564 O O . GLY A 1 71 ? -23.078 -14.953 -9.484 1 79.19 71 GLY A O 1
ATOM 565 N N . PRO A 1 72 ? -21.938 -14.07 -11.18 1 87.19 72 PRO A N 1
ATOM 566 C CA . PRO A 1 72 ? -20.609 -14.297 -10.609 1 87.19 72 PRO A CA 1
ATOM 567 C C . PRO A 1 72 ? -20.438 -13.625 -9.25 1 87.19 72 PRO A C 1
ATOM 569 O O . PRO A 1 72 ? -20.797 -12.453 -9.078 1 87.19 72 PRO A O 1
ATOM 572 N N . VAL A 1 73 ? -19.906 -14.438 -8.305 1 91.69 73 VAL A N 1
ATOM 573 C CA . VAL A 1 73 ? -19.906 -13.883 -6.953 1 91.69 73 VAL A CA 1
ATOM 574 C C . VAL A 1 73 ? -18.547 -14.078 -6.312 1 91.69 73 VAL A C 1
ATOM 576 O O . VAL A 1 73 ? -18.219 -13.422 -5.316 1 91.69 73 VAL A O 1
ATOM 579 N N . ALA A 1 74 ? -17.688 -14.898 -6.875 1 97 74 ALA A N 1
ATOM 580 C CA . ALA A 1 74 ? -16.484 -15.32 -6.168 1 97 74 ALA A CA 1
ATOM 581 C C . ALA A 1 74 ? -15.359 -14.297 -6.344 1 97 74 ALA A C 1
ATOM 583 O O . ALA A 1 74 ? -15.141 -13.789 -7.449 1 97 74 ALA A O 1
ATOM 584 N N . LEU A 1 75 ? -14.672 -14.016 -5.277 1 98.38 75 LEU A N 1
ATOM 585 C CA . LEU A 1 75 ? -13.469 -13.195 -5.297 1 98.38 75 LEU A CA 1
ATOM 586 C C . LEU A 1 75 ? -12.227 -14.055 -5.516 1 98.38 75 LEU A C 1
ATOM 588 O O . LEU A 1 75 ? -12.172 -15.195 -5.055 1 98.38 75 LEU A O 1
ATOM 592 N N . ARG A 1 76 ? -11.289 -13.484 -6.195 1 98.75 76 ARG A N 1
ATOM 593 C CA . ARG A 1 76 ? -9.953 -14.07 -6.227 1 98.75 76 ARG A CA 1
ATOM 594 C C . ARG A 1 76 ? -8.961 -13.195 -5.469 1 98.75 76 ARG A C 1
ATOM 596 O O . ARG A 1 76 ? -8.719 -12.047 -5.848 1 98.75 76 ARG A O 1
ATOM 603 N N . HIS A 1 77 ? -8.461 -13.773 -4.398 1 98.81 77 HIS A N 1
ATOM 604 C CA . HIS A 1 77 ? -7.434 -13.102 -3.607 1 98.81 77 HIS A CA 1
ATOM 605 C C . HIS A 1 77 ? -6.035 -13.516 -4.051 1 98.81 77 HIS A C 1
ATOM 607 O O . HIS A 1 77 ? -5.742 -14.703 -4.172 1 98.81 77 HIS A O 1
ATOM 613 N N . ILE A 1 78 ? -5.254 -12.5 -4.316 1 98.94 78 ILE A N 1
ATOM 614 C CA . ILE A 1 78 ? -3.855 -12.719 -4.672 1 98.94 78 ILE A CA 1
ATOM 615 C C . ILE A 1 78 ? -2.949 -12.062 -3.633 1 98.94 78 ILE A C 1
ATOM 617 O O . ILE A 1 78 ? -2.906 -10.836 -3.521 1 98.94 78 ILE A O 1
ATOM 621 N N . VAL A 1 79 ? -2.277 -12.898 -2.891 1 98.94 79 VAL A N 1
ATOM 622 C CA . VAL A 1 79 ? -1.363 -12.43 -1.854 1 98.94 79 VAL A CA 1
ATOM 623 C C . VAL A 1 79 ? 0.08 -12.633 -2.309 1 98.94 79 VAL A C 1
ATOM 625 O O . VAL A 1 79 ? 0.475 -13.742 -2.666 1 98.94 79 VAL A O 1
ATOM 628 N N . LEU A 1 80 ? 0.817 -11.547 -2.346 1 98.94 80 LEU A N 1
ATOM 629 C CA . LEU A 1 80 ? 2.205 -11.562 -2.799 1 98.94 80 LEU A CA 1
ATOM 630 C C . LEU A 1 80 ? 3.158 -11.32 -1.635 1 98.94 80 LEU A C 1
ATOM 632 O O . LEU A 1 80 ? 2.908 -10.461 -0.789 1 98.94 80 LEU A O 1
ATOM 636 N N . VAL A 1 81 ? 4.234 -12.109 -1.58 1 99 81 VAL A N 1
ATOM 637 C CA . VAL A 1 81 ? 5.254 -11.961 -0.546 1 99 81 VAL A CA 1
ATOM 638 C C . VAL A 1 81 ? 6.621 -11.766 -1.194 1 99 81 VAL A C 1
ATOM 640 O O . VAL A 1 81 ? 7.016 -12.539 -2.068 1 99 81 VAL A O 1
ATOM 643 N N . ARG A 1 82 ? 7.293 -10.734 -0.764 1 99 82 ARG A N 1
ATOM 644 C CA . ARG A 1 82 ? 8.68 -10.594 -1.188 1 99 82 ARG A CA 1
ATOM 645 C C . ARG A 1 82 ? 9.586 -11.547 -0.42 1 99 82 ARG A C 1
ATOM 647 O O . ARG A 1 82 ? 9.391 -11.773 0.775 1 99 82 ARG A O 1
ATOM 654 N N . HIS A 1 83 ? 10.617 -12.031 -1.033 1 98.94 83 HIS A N 1
ATOM 655 C CA . HIS A 1 83 ? 11.57 -12.906 -0.369 1 98.94 83 HIS A CA 1
ATOM 656 C C . HIS A 1 83 ? 12.273 -12.195 0.784 1 98.94 83 HIS A C 1
ATOM 658 O O . HIS A 1 83 ? 12.211 -10.969 0.886 1 98.94 83 HIS A O 1
ATOM 664 N N . GLY A 1 84 ? 12.938 -13.016 1.667 1 98.88 84 GLY A N 1
ATOM 665 C CA . GLY A 1 84 ? 13.711 -12.469 2.77 1 98.88 84 GLY A CA 1
ATOM 666 C C . GLY A 1 84 ? 15.086 -11.977 2.348 1 98.88 84 GLY A C 1
ATOM 667 O O . GLY A 1 84 ? 15.516 -12.219 1.219 1 98.88 84 GLY A O 1
ATOM 668 N N . LYS A 1 85 ? 15.711 -11.352 3.285 1 98.81 85 LYS A N 1
ATOM 669 C CA . LYS A 1 85 ? 17.062 -10.859 3.057 1 98.81 85 LYS A CA 1
ATOM 670 C C . LYS A 1 85 ? 18.016 -11.992 2.676 1 98.81 85 LYS A C 1
ATOM 672 O O . LYS A 1 85 ? 17.953 -13.07 3.266 1 98.81 85 LYS A O 1
ATOM 677 N N . TYR A 1 86 ? 18.922 -11.719 1.749 1 98.38 86 TYR A N 1
ATOM 678 C CA . TYR A 1 86 ? 19.781 -12.766 1.226 1 98.38 86 TYR A CA 1
ATOM 679 C C . TYR A 1 86 ? 21.203 -12.242 0.994 1 98.38 86 TYR A C 1
ATOM 681 O O . TYR A 1 86 ? 21.422 -11.031 1.023 1 98.38 86 TYR A O 1
ATOM 689 N N . THR A 1 87 ? 22.094 -13.094 0.927 1 97.06 87 THR A N 1
ATOM 690 C CA . THR A 1 87 ? 23.453 -12.812 0.492 1 97.06 87 THR A CA 1
ATOM 691 C C . THR A 1 87 ? 23.781 -13.562 -0.801 1 97.06 87 THR A C 1
ATOM 693 O O . THR A 1 87 ? 23.406 -14.727 -0.959 1 97.06 87 THR A O 1
ATOM 696 N N . SER A 1 88 ? 24.438 -12.805 -1.652 1 92.25 88 SER A N 1
ATOM 697 C CA . SER A 1 88 ? 24.766 -13.398 -2.941 1 92.25 88 SER A CA 1
ATOM 698 C C . SER A 1 88 ? 26.047 -14.242 -2.852 1 92.25 88 SER A C 1
ATOM 700 O O . SER A 1 88 ? 27.016 -13.82 -2.229 1 92.25 88 SER A O 1
ATOM 702 N N . SER A 1 89 ? 25.922 -15.484 -3.332 1 89.75 89 SER A N 1
ATOM 703 C CA . SER A 1 89 ? 27.062 -16.391 -3.49 1 89.75 89 SER A CA 1
ATOM 704 C C . SER A 1 89 ? 27.109 -16.984 -4.891 1 89.75 89 SER A C 1
ATOM 706 O O . SER A 1 89 ? 26.141 -16.859 -5.652 1 89.75 89 SER A O 1
ATOM 708 N N . PRO A 1 90 ? 28.219 -17.484 -5.258 1 89.56 90 PRO A N 1
ATOM 709 C CA . PRO A 1 90 ? 28.297 -18.109 -6.582 1 89.56 90 PRO A CA 1
ATOM 710 C C . PRO A 1 90 ? 27.203 -19.156 -6.809 1 89.56 90 PRO A C 1
ATOM 712 O O . PRO A 1 90 ? 26.797 -19.391 -7.949 1 89.56 90 PRO A O 1
ATOM 715 N N . ASP A 1 91 ? 26.766 -19.734 -5.773 1 87.19 91 ASP A N 1
ATOM 716 C CA . ASP A 1 91 ? 25.766 -20.797 -5.879 1 87.19 91 ASP A CA 1
ATOM 717 C C . ASP A 1 91 ? 24.344 -20.219 -5.832 1 87.19 91 ASP A C 1
ATOM 719 O O . ASP A 1 91 ? 23.375 -20.969 -5.938 1 87.19 91 ASP A O 1
ATOM 723 N N . GLY A 1 92 ? 24.281 -18.984 -5.727 1 88.19 92 GLY A N 1
ATOM 724 C CA . GLY A 1 92 ? 22.969 -18.344 -5.688 1 88.19 92 GLY A CA 1
ATOM 725 C C . GLY A 1 92 ? 22.781 -17.422 -4.5 1 88.19 92 GLY A C 1
ATOM 726 O O . GLY A 1 92 ? 23.719 -17.219 -3.715 1 88.19 92 GLY A O 1
ATOM 727 N N . GLY A 1 93 ? 21.672 -16.719 -4.473 1 95.81 93 GLY A N 1
ATOM 728 C CA . GLY A 1 93 ? 21.359 -15.844 -3.352 1 95.81 93 GLY A CA 1
ATOM 729 C C . GLY A 1 93 ? 20.625 -16.547 -2.23 1 95.81 93 GLY A C 1
ATOM 730 O O . GLY A 1 93 ? 19.406 -16.75 -2.311 1 95.81 93 GLY A O 1
ATOM 731 N N . HIS A 1 94 ? 21.328 -16.875 -1.122 1 98 94 HIS A N 1
ATOM 732 C CA . HIS A 1 94 ? 20.75 -17.594 0.002 1 98 94 HIS A CA 1
ATOM 733 C C . HIS A 1 94 ? 20.297 -16.641 1.098 1 98 94 HIS A C 1
ATOM 735 O O . HIS A 1 94 ? 20.953 -15.617 1.347 1 98 94 HIS A O 1
ATOM 741 N N . LEU A 1 95 ? 19.25 -17.062 1.777 1 98.56 95 LEU A N 1
ATOM 742 C CA . LEU A 1 95 ? 18.75 -16.219 2.857 1 98.56 95 LEU A CA 1
ATOM 743 C C . LEU A 1 95 ? 19.781 -16.109 3.979 1 98.56 95 LEU A C 1
ATOM 745 O O . LEU A 1 95 ? 20.453 -17.094 4.312 1 98.56 95 LEU A O 1
ATOM 749 N N . THR A 1 96 ? 19.875 -14.922 4.527 1 98.62 96 THR A N 1
ATOM 750 C CA . THR A 1 96 ? 20.578 -14.742 5.789 1 98.62 96 THR A CA 1
ATOM 751 C C . THR A 1 96 ? 19.734 -15.242 6.957 1 98.62 96 THR A C 1
ATOM 753 O O . THR A 1 96 ? 18.578 -15.625 6.77 1 98.62 96 THR A O 1
ATOM 756 N N . ASP A 1 97 ? 20.312 -15.25 8.125 1 98.69 97 ASP A N 1
ATOM 757 C CA . ASP A 1 97 ? 19.531 -15.594 9.305 1 98.69 97 ASP A CA 1
ATOM 758 C C . ASP A 1 97 ? 18.359 -14.633 9.477 1 98.69 97 ASP A C 1
ATOM 760 O O . ASP A 1 97 ? 17.25 -15.047 9.797 1 98.69 97 ASP A O 1
ATOM 764 N N . LEU A 1 98 ? 18.641 -13.406 9.266 1 98.88 98 LEU A N 1
ATOM 765 C CA . LEU A 1 98 ? 17.562 -12.414 9.336 1 98.88 98 LEU A CA 1
ATOM 766 C C . LEU A 1 98 ? 16.5 -12.688 8.273 1 98.88 98 LEU A C 1
ATOM 768 O O . LEU A 1 98 ? 15.312 -12.562 8.539 1 98.88 98 LEU A O 1
ATOM 772 N N . GLY A 1 99 ? 16.938 -13.008 7.105 1 98.88 99 GLY A N 1
ATOM 773 C CA . GLY A 1 99 ? 16.016 -13.352 6.039 1 98.88 99 GLY A CA 1
ATOM 774 C C . GLY A 1 99 ? 15.109 -14.523 6.391 1 98.88 99 GLY A C 1
ATOM 775 O O . GLY A 1 99 ? 13.914 -14.508 6.062 1 98.88 99 GLY A O 1
ATOM 776 N N . ARG A 1 100 ? 15.68 -15.492 6.992 1 98.88 100 ARG A N 1
ATOM 777 C CA . ARG A 1 100 ? 14.906 -16.641 7.434 1 98.88 100 ARG A CA 1
ATOM 778 C C . ARG A 1 100 ? 13.883 -16.234 8.492 1 98.88 100 ARG A C 1
ATOM 780 O O . ARG A 1 100 ? 12.75 -16.719 8.484 1 98.88 100 ARG A O 1
ATOM 787 N N . LEU A 1 101 ? 14.312 -15.375 9.352 1 98.94 101 LEU A N 1
ATOM 788 C CA . LEU A 1 101 ? 13.398 -14.867 10.375 1 98.94 101 LEU A CA 1
ATOM 789 C C . LEU A 1 101 ? 12.25 -14.086 9.742 1 98.94 101 LEU A C 1
ATOM 791 O O . LEU A 1 101 ? 11.094 -14.25 10.133 1 98.94 101 LEU A O 1
ATOM 795 N N . GLN A 1 102 ? 12.539 -13.281 8.812 1 98.94 102 GLN A N 1
ATOM 796 C CA . GLN A 1 102 ? 11.523 -12.523 8.086 1 98.94 102 GLN A CA 1
ATOM 797 C C . GLN A 1 102 ? 10.516 -13.445 7.418 1 98.94 102 GLN A C 1
ATOM 799 O O . GLN A 1 102 ? 9.305 -13.219 7.492 1 98.94 102 GLN A O 1
ATOM 804 N N . ALA A 1 103 ? 11.055 -14.477 6.781 1 98.94 103 ALA A N 1
ATOM 805 C CA . ALA A 1 103 ? 10.188 -15.461 6.141 1 98.94 103 ALA A CA 1
ATOM 806 C C . ALA A 1 103 ? 9.289 -16.156 7.164 1 98.94 103 ALA A C 1
ATOM 808 O O . ALA A 1 103 ? 8.102 -16.375 6.906 1 98.94 103 ALA A O 1
ATOM 809 N N . HIS A 1 104 ? 9.891 -16.469 8.25 1 98.94 104 HIS A N 1
ATOM 810 C CA . HIS A 1 104 ? 9.133 -17.094 9.32 1 98.94 104 HIS A CA 1
ATOM 811 C C . HIS A 1 104 ? 8.016 -16.203 9.82 1 98.94 104 HIS A C 1
ATOM 813 O O . HIS A 1 104 ? 6.883 -16.656 10.008 1 98.94 104 HIS A O 1
ATOM 819 N N . ARG A 1 105 ? 8.305 -14.945 10.039 1 98.88 105 ARG A N 1
ATOM 820 C CA . ARG A 1 105 ? 7.309 -13.977 10.484 1 98.88 105 ARG A CA 1
ATOM 821 C C . ARG A 1 105 ? 6.18 -13.844 9.461 1 98.88 105 ARG A C 1
ATOM 823 O O . ARG A 1 105 ? 5.004 -13.805 9.828 1 98.88 105 ARG A O 1
ATOM 830 N N . ALA A 1 106 ? 6.555 -13.773 8.25 1 98.88 106 ALA A N 1
ATOM 831 C CA . ALA A 1 106 ? 5.559 -13.688 7.188 1 98.88 106 ALA A CA 1
ATOM 832 C C . ALA A 1 106 ? 4.656 -14.914 7.172 1 98.88 106 ALA A C 1
ATOM 834 O O . ALA A 1 106 ? 3.434 -14.797 7.059 1 98.88 106 ALA A O 1
ATOM 835 N N . GLY A 1 107 ? 5.277 -16.047 7.273 1 98.88 107 GLY A N 1
ATOM 836 C CA . GLY A 1 107 ? 4.508 -17.281 7.324 1 98.88 107 GLY A CA 1
ATOM 837 C C . GLY A 1 107 ? 3.521 -17.328 8.477 1 98.88 107 GLY A C 1
ATOM 838 O O . GLY A 1 107 ? 2.381 -17.766 8.312 1 98.88 107 GLY A O 1
ATOM 839 N N . ARG A 1 108 ? 3.965 -16.906 9.594 1 98.69 108 ARG A N 1
ATOM 840 C CA . ARG A 1 108 ? 3.09 -16.875 10.758 1 98.69 108 ARG A CA 1
ATOM 841 C C . ARG A 1 108 ? 1.893 -15.961 10.516 1 98.69 108 ARG A C 1
ATOM 843 O O . ARG A 1 108 ? 0.764 -16.297 10.883 1 98.69 108 ARG A O 1
ATOM 850 N N . ARG A 1 109 ? 2.164 -14.828 9.969 1 98.75 109 ARG A N 1
ATOM 851 C CA . ARG A 1 109 ? 1.081 -13.898 9.664 1 98.75 109 ARG A CA 1
ATOM 852 C C . ARG A 1 109 ? 0.082 -14.516 8.695 1 98.75 109 ARG A C 1
ATOM 854 O O . ARG A 1 109 ? -1.13 -14.383 8.867 1 98.75 109 ARG A O 1
ATOM 861 N N . LEU A 1 110 ? 0.601 -15.156 7.699 1 98.81 110 LEU A N 1
ATOM 862 C CA . LEU A 1 110 ? -0.248 -15.812 6.707 1 98.81 110 LEU A CA 1
ATOM 863 C C . LEU A 1 110 ? -1.083 -16.906 7.348 1 98.81 110 LEU A C 1
ATOM 865 O O . LEU A 1 110 ? -2.25 -17.094 6.996 1 98.81 110 LEU A O 1
ATOM 869 N N . ARG A 1 111 ? -0.507 -17.609 8.219 1 98.44 111 ARG A N 1
ATOM 870 C CA . ARG A 1 111 ? -1.237 -18.641 8.953 1 98.44 111 ARG A CA 1
ATOM 871 C C . ARG A 1 111 ? -2.373 -18.031 9.766 1 98.44 111 ARG A C 1
ATOM 873 O O . ARG A 1 111 ? -3.482 -18.562 9.789 1 98.44 111 ARG A O 1
ATOM 880 N N . GLU A 1 112 ? -2.111 -16.938 10.391 1 97.38 112 GLU A N 1
ATOM 881 C CA . GLU A 1 112 ? -3.096 -16.266 11.227 1 97.38 112 GLU A CA 1
ATOM 882 C C . GLU A 1 112 ? -4.305 -15.82 10.414 1 97.38 112 GLU A C 1
ATOM 884 O O . GLU A 1 112 ? -5.406 -15.688 10.945 1 97.38 112 GLU A O 1
ATOM 889 N N . MET A 1 113 ? -4.078 -15.57 9.156 1 95.44 113 MET A N 1
ATOM 890 C CA . MET A 1 113 ? -5.176 -15.164 8.289 1 95.44 113 MET A CA 1
ATOM 891 C C . MET A 1 113 ? -6.262 -16.234 8.234 1 95.44 113 MET A C 1
ATOM 893 O O . MET A 1 113 ? -7.418 -15.938 7.938 1 95.44 113 MET A O 1
ATOM 897 N N . GLY A 1 114 ? -5.906 -17.469 8.367 1 94.06 114 GLY A N 1
ATOM 898 C CA . GLY A 1 114 ? -6.863 -18.562 8.484 1 94.06 114 GLY A CA 1
ATOM 899 C C . GLY A 1 114 ? -7.508 -18.922 7.164 1 94.06 114 GLY A C 1
ATOM 900 O O . GLY A 1 114 ? -8.641 -19.422 7.141 1 94.06 114 GLY A O 1
ATOM 901 N N . VAL A 1 115 ? -6.848 -18.672 6.113 1 94 115 VAL A N 1
ATOM 902 C CA . VAL A 1 115 ? -7.43 -18.984 4.816 1 94 115 VAL A CA 1
ATOM 903 C C . VAL A 1 115 ? -6.867 -20.312 4.305 1 94 115 VAL A C 1
ATOM 905 O O . VAL A 1 115 ? -5.793 -20.75 4.727 1 94 115 VAL A O 1
ATOM 908 N N . LEU A 1 116 ? -7.703 -20.922 3.484 1 95.12 116 LEU A N 1
ATOM 909 C CA . LEU A 1 116 ? -7.223 -22.094 2.762 1 95.12 116 LEU A CA 1
ATOM 910 C C . LEU A 1 116 ? -6.59 -21.688 1.434 1 95.12 116 LEU A C 1
ATOM 912 O O . LEU A 1 116 ? -7.273 -21.188 0.544 1 95.12 116 LEU A O 1
ATOM 916 N N . TRP A 1 117 ? -5.328 -21.984 1.328 1 98.06 117 TRP A N 1
ATOM 917 C CA . TRP A 1 117 ? -4.602 -21.609 0.119 1 98.06 117 TRP A CA 1
ATOM 918 C C . TRP A 1 117 ? -4.883 -22.594 -1.011 1 98.06 117 TRP A C 1
ATOM 920 O O . TRP A 1 117 ? -4.602 -23.797 -0.887 1 98.06 117 TRP A O 1
ATOM 930 N N . ASP A 1 118 ? -5.418 -22.094 -2.109 1 97.88 118 ASP A N 1
ATOM 931 C CA . ASP A 1 118 ? -5.715 -22.922 -3.271 1 97.88 118 ASP A CA 1
ATOM 932 C C . ASP A 1 118 ? -4.449 -23.219 -4.07 1 97.88 118 ASP A C 1
ATOM 934 O O . ASP A 1 118 ? -4.266 -24.328 -4.57 1 97.88 118 ASP A O 1
ATOM 938 N N . HIS A 1 119 ? -3.646 -22.219 -4.238 1 98.25 119 HIS A N 1
ATOM 939 C CA . HIS A 1 119 ? -2.396 -22.328 -4.98 1 98.25 119 HIS A CA 1
ATOM 940 C C . HIS A 1 119 ? -1.275 -21.547 -4.301 1 98.25 119 HIS A C 1
ATOM 942 O O . HIS A 1 119 ? -1.507 -20.469 -3.764 1 98.25 119 HIS A O 1
ATOM 948 N N . VAL A 1 120 ? -0.158 -22.141 -4.262 1 98.88 120 VAL A N 1
ATOM 949 C CA . VAL A 1 120 ? 1.07 -21.469 -3.854 1 98.88 120 VAL A CA 1
ATOM 950 C C . VAL A 1 120 ? 2.111 -21.562 -4.969 1 98.88 120 VAL A C 1
ATOM 952 O O . VAL A 1 120 ? 2.398 -22.656 -5.457 1 98.88 120 VAL A O 1
ATOM 955 N N . VAL A 1 121 ? 2.605 -20.438 -5.41 1 98.94 121 VAL A N 1
ATOM 956 C CA . VAL A 1 121 ? 3.574 -20.344 -6.496 1 98.94 121 VAL A CA 1
ATOM 957 C C . VAL A 1 121 ? 4.785 -19.531 -6.043 1 98.94 121 VAL A C 1
ATOM 959 O O . VAL A 1 121 ? 4.641 -18.516 -5.359 1 98.94 121 VAL A O 1
ATOM 962 N N . ALA A 1 122 ? 5.992 -19.953 -6.391 1 98.94 122 ALA A N 1
ATOM 963 C CA . ALA A 1 122 ? 7.199 -19.234 -6.012 1 98.94 122 ALA A CA 1
ATOM 964 C C . ALA A 1 122 ? 8.133 -19.062 -7.203 1 98.94 122 ALA A C 1
ATOM 966 O O . ALA A 1 122 ? 8.211 -19.938 -8.07 1 98.94 122 ALA A O 1
ATOM 967 N N . SER A 1 123 ? 8.781 -17.922 -7.234 1 98.88 123 SER A N 1
ATOM 968 C CA . SER A 1 123 ? 9.883 -17.719 -8.172 1 98.88 123 SER A CA 1
ATOM 969 C C . SER A 1 123 ? 10.898 -18.844 -8.062 1 98.88 123 SER A C 1
ATOM 971 O O . SER A 1 123 ? 11.141 -19.375 -6.98 1 98.88 123 SER A O 1
ATOM 973 N N . THR A 1 124 ? 11.625 -19.109 -9.156 1 98.44 124 THR A N 1
ATOM 974 C CA . THR A 1 124 ? 12.594 -20.203 -9.195 1 98.44 124 THR A CA 1
ATOM 975 C C . THR A 1 124 ? 13.914 -19.766 -8.555 1 98.44 124 THR A C 1
ATOM 977 O O . THR A 1 124 ? 14.789 -20.609 -8.305 1 98.44 124 THR A O 1
ATOM 980 N N . MET A 1 125 ? 14.094 -18.516 -8.266 1 98 125 MET A N 1
ATOM 981 C CA . MET A 1 125 ? 15.344 -18.078 -7.664 1 98 125 MET A CA 1
ATOM 982 C C . MET A 1 125 ? 15.484 -18.609 -6.242 1 98 125 MET A C 1
ATOM 984 O O . MET A 1 125 ? 14.508 -18.672 -5.496 1 98 125 MET A O 1
ATOM 988 N N . THR A 1 126 ? 16.656 -18.859 -5.82 1 98.19 126 THR A N 1
ATOM 989 C CA . THR A 1 126 ? 16.953 -19.562 -4.578 1 98.19 126 THR A CA 1
ATOM 990 C C . THR A 1 126 ? 16.391 -18.812 -3.379 1 98.19 126 THR A C 1
ATOM 992 O O . THR A 1 126 ? 15.773 -19.406 -2.494 1 98.19 126 THR A O 1
ATOM 995 N N . ARG A 1 127 ? 16.594 -17.531 -3.289 1 98.56 127 ARG A N 1
ATOM 996 C CA . ARG A 1 127 ? 16.109 -16.734 -2.162 1 98.56 127 ARG A CA 1
ATOM 997 C C . ARG A 1 127 ? 14.602 -16.828 -2.025 1 98.56 127 ARG A C 1
ATOM 999 O O . ARG A 1 127 ? 14.07 -16.859 -0.912 1 98.56 127 ARG A O 1
ATOM 1006 N N . ALA A 1 128 ? 13.906 -16.938 -3.133 1 98.81 128 ALA A N 1
ATOM 1007 C CA . ALA A 1 128 ? 12.453 -17.078 -3.107 1 98.81 128 ALA A CA 1
ATOM 1008 C C . ALA A 1 128 ? 12.047 -18.5 -2.725 1 98.81 128 ALA A C 1
ATOM 1010 O O . ALA A 1 128 ? 11.086 -18.688 -1.975 1 98.81 128 ALA A O 1
ATOM 1011 N N . GLN A 1 129 ? 12.805 -19.453 -3.227 1 98.62 129 GLN A N 1
ATOM 1012 C CA . GLN A 1 129 ? 12.516 -20.844 -2.893 1 98.62 129 GLN A CA 1
ATOM 1013 C C . GLN A 1 129 ? 12.711 -21.094 -1.401 1 98.62 129 GLN A C 1
ATOM 1015 O O . GLN A 1 129 ? 11.875 -21.75 -0.766 1 98.62 129 GLN A O 1
ATOM 1020 N N . GLU A 1 130 ? 13.758 -20.578 -0.884 1 98.75 130 GLU A N 1
ATOM 1021 C CA . GLU A 1 130 ? 14.008 -20.75 0.544 1 98.75 130 GLU A CA 1
ATOM 1022 C C . GLU A 1 130 ? 12.93 -20.062 1.38 1 98.75 130 GLU A C 1
ATOM 1024 O O . GLU A 1 130 ? 12.453 -20.625 2.369 1 98.75 130 GLU A O 1
ATOM 1029 N N . THR A 1 131 ? 12.547 -18.891 0.953 1 98.94 131 THR A N 1
ATOM 1030 C CA . THR A 1 131 ? 11.461 -18.188 1.62 1 98.94 131 THR A CA 1
ATOM 1031 C C . THR A 1 131 ? 10.172 -19 1.58 1 98.94 131 THR A C 1
ATOM 1033 O O . THR A 1 131 ? 9.492 -19.141 2.596 1 98.94 131 THR A O 1
ATOM 1036 N N . ALA A 1 132 ? 9.906 -19.562 0.432 1 98.94 132 ALA A N 1
ATOM 1037 C CA . ALA A 1 132 ? 8.68 -20.328 0.24 1 98.94 132 ALA A CA 1
ATOM 1038 C C . ALA A 1 132 ? 8.656 -21.547 1.16 1 98.94 132 ALA A C 1
ATOM 1040 O O . ALA A 1 132 ? 7.637 -21.828 1.8 1 98.94 132 ALA A O 1
ATOM 1041 N N . MET A 1 133 ? 9.734 -22.203 1.248 1 98.88 133 MET A N 1
ATOM 1042 C CA . MET A 1 133 ? 9.789 -23.422 2.057 1 98.88 133 MET A CA 1
ATOM 1043 C C . MET A 1 133 ? 9.508 -23.109 3.523 1 98.88 133 MET A C 1
ATOM 1045 O O . MET A 1 133 ? 8.812 -23.875 4.199 1 98.88 133 MET A O 1
ATOM 1049 N N . ILE A 1 134 ? 10.023 -22.031 4.008 1 98.94 134 ILE A N 1
ATOM 1050 C CA . ILE A 1 134 ? 9.789 -21.625 5.391 1 98.94 134 ILE A CA 1
ATOM 1051 C C . ILE A 1 134 ? 8.32 -21.266 5.586 1 98.94 134 ILE A C 1
ATOM 1053 O O . ILE A 1 134 ? 7.703 -21.672 6.574 1 98.94 134 ILE A O 1
ATOM 1057 N N . ILE A 1 135 ? 7.762 -20.594 4.637 1 98.94 135 ILE A N 1
ATOM 1058 C CA . ILE A 1 135 ? 6.371 -20.156 4.719 1 98.94 135 ILE A CA 1
ATOM 1059 C C . ILE A 1 135 ? 5.445 -21.375 4.664 1 98.94 135 ILE A C 1
ATOM 1061 O O . ILE A 1 135 ? 4.48 -21.453 5.422 1 98.94 135 ILE A O 1
ATOM 1065 N N . LEU A 1 136 ? 5.742 -22.312 3.789 1 98.81 136 LEU A N 1
ATOM 1066 C CA . LEU A 1 136 ? 4.906 -23.484 3.627 1 98.81 136 LEU A CA 1
ATOM 1067 C C . LEU A 1 136 ? 4.797 -24.266 4.938 1 98.81 136 LEU A C 1
ATOM 1069 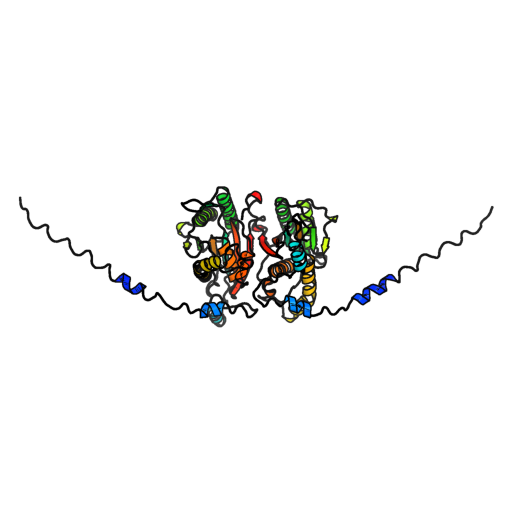O O . LEU A 1 136 ? 3.732 -24.797 5.266 1 98.81 136 LEU A O 1
ATOM 1073 N N . LYS A 1 137 ? 5.91 -24.312 5.613 1 98.56 137 LYS A N 1
ATOM 1074 C CA . LYS A 1 137 ? 5.914 -25 6.906 1 98.56 137 LYS A CA 1
ATOM 1075 C C . LYS A 1 137 ? 4.977 -24.297 7.891 1 98.56 137 LYS A C 1
ATOM 1077 O O . LYS A 1 137 ? 4.242 -24.969 8.625 1 98.56 137 LYS A O 1
ATOM 1082 N N . GLN A 1 138 ? 4.98 -23.016 7.871 1 98.44 138 GLN A N 1
ATOM 1083 C CA . GLN A 1 138 ? 4.145 -22.25 8.789 1 98.44 138 GLN A CA 1
ATOM 1084 C C . GLN A 1 138 ? 2.666 -22.422 8.461 1 98.44 138 GLN A C 1
ATOM 1086 O O . GLN A 1 138 ? 1.831 -22.531 9.359 1 98.44 138 GLN A O 1
ATOM 1091 N N . ILE A 1 139 ? 2.307 -22.5 7.199 1 98.31 139 ILE A N 1
ATOM 1092 C CA . ILE A 1 139 ? 0.899 -22.5 6.82 1 98.31 139 ILE A CA 1
ATOM 1093 C C . ILE A 1 139 ? 0.426 -23.922 6.594 1 98.31 139 ILE A C 1
ATOM 1095 O O . ILE A 1 139 ? -0.698 -24.156 6.141 1 98.31 139 ILE A O 1
ATOM 1099 N N . ASN A 1 140 ? 1.247 -24.906 6.836 1 97.12 140 ASN A N 1
ATOM 1100 C CA . ASN A 1 140 ? 0.96 -26.328 6.699 1 97.12 140 ASN A CA 1
ATOM 1101 C C . ASN A 1 140 ? 0.487 -26.672 5.289 1 97.12 140 ASN A C 1
ATOM 1103 O O . ASN A 1 140 ? -0.542 -27.328 5.117 1 97.12 140 ASN A O 1
ATOM 1107 N N . PHE A 1 141 ? 1.169 -26.234 4.344 1 98.19 141 PHE A N 1
ATOM 1108 C CA . PHE A 1 141 ? 0.927 -26.516 2.934 1 98.19 141 PHE A CA 1
ATOM 1109 C C . PHE A 1 141 ? 1.938 -27.516 2.402 1 98.19 141 PHE A C 1
ATOM 1111 O O . PHE A 1 141 ? 3.131 -27.438 2.703 1 98.19 141 PHE A O 1
ATOM 1118 N N . ASP A 1 142 ? 1.509 -28.469 1.625 1 97.69 142 ASP A N 1
ATOM 1119 C CA . ASP A 1 142 ? 2.359 -29.531 1.077 1 97.69 142 ASP A CA 1
ATOM 1120 C C . ASP A 1 142 ? 3.365 -28.953 0.079 1 97.69 142 ASP A C 1
ATOM 1122 O O . ASP A 1 142 ? 2.979 -28.453 -0.979 1 97.69 142 ASP A O 1
ATOM 1126 N N . PRO A 1 143 ? 4.621 -29.062 0.39 1 97.88 143 PRO A N 1
ATOM 1127 C CA . PRO A 1 143 ? 5.633 -28.516 -0.511 1 97.88 143 PRO A CA 1
ATOM 1128 C C . PRO A 1 143 ? 5.574 -29.125 -1.91 1 97.88 143 PRO A C 1
ATOM 1130 O O . PRO A 1 143 ? 5.957 -28.469 -2.887 1 97.88 143 PRO A O 1
ATOM 1133 N N . LEU A 1 144 ? 5.094 -30.281 -2.072 1 97.62 144 LEU A N 1
ATOM 1134 C CA . LEU A 1 144 ? 5.027 -30.953 -3.365 1 97.62 144 LEU A CA 1
ATOM 1135 C C . LEU A 1 144 ? 3.965 -30.312 -4.254 1 97.62 144 LEU A C 1
ATOM 1137 O O . LEU A 1 144 ? 3.973 -30.516 -5.473 1 97.62 144 LEU A O 1
ATOM 1141 N N . LYS A 1 145 ? 3.078 -29.594 -3.65 1 98.31 145 LYS A N 1
ATOM 1142 C CA . LYS A 1 145 ? 1.99 -28.969 -4.395 1 98.31 145 LYS A CA 1
ATOM 1143 C C . LYS A 1 145 ? 2.35 -27.547 -4.797 1 98.31 145 LYS A C 1
ATOM 1145 O O . LYS A 1 145 ? 1.623 -26.906 -5.566 1 98.31 145 LYS A O 1
ATOM 1150 N N . MET A 1 146 ? 3.445 -27.047 -4.23 1 98.56 146 MET A N 1
ATOM 1151 C CA . MET A 1 146 ? 3.879 -25.703 -4.625 1 98.56 146 MET A CA 1
ATOM 1152 C C . MET A 1 146 ? 4.402 -25.703 -6.059 1 98.56 146 MET A C 1
ATOM 1154 O O . MET A 1 146 ? 5.137 -26.609 -6.453 1 98.56 146 MET A O 1
ATOM 1158 N N . LYS A 1 147 ? 4.012 -24.734 -6.824 1 98.75 147 LYS A N 1
ATOM 1159 C CA . LYS A 1 147 ? 4.535 -24.578 -8.18 1 98.75 147 LYS A CA 1
ATOM 1160 C C . LYS A 1 147 ? 5.75 -23.656 -8.203 1 98.75 147 LYS A C 1
ATOM 1162 O O . LYS A 1 147 ? 5.73 -22.578 -7.586 1 98.75 147 LYS A O 1
ATOM 1167 N N . ARG A 1 148 ? 6.773 -24.094 -8.797 1 98.62 148 ARG A N 1
ATOM 1168 C CA . ARG A 1 148 ? 7.93 -23.266 -9.086 1 98.62 148 ARG A CA 1
ATOM 1169 C C . ARG A 1 148 ? 7.805 -22.625 -10.469 1 98.62 148 ARG A C 1
ATOM 1171 O O . ARG A 1 148 ? 7.742 -23.312 -11.477 1 98.62 148 ARG A O 1
ATOM 1178 N N . CYS A 1 149 ? 7.801 -21.312 -10.539 1 98.75 149 CYS A N 1
ATOM 1179 C CA . CYS A 1 149 ? 7.426 -20.641 -11.773 1 98.75 149 CYS A CA 1
ATOM 1180 C C . CYS A 1 149 ? 8.594 -19.844 -12.344 1 98.75 149 CYS A C 1
ATOM 1182 O O . CYS A 1 149 ? 9.133 -18.953 -11.68 1 98.75 149 CYS A O 1
ATOM 1184 N N . GLU A 1 150 ? 8.875 -20.047 -13.578 1 98.5 150 GLU A N 1
ATOM 1185 C CA . GLU A 1 150 ? 10 -19.422 -14.266 1 98.5 150 GLU A CA 1
ATOM 1186 C C . GLU A 1 150 ? 9.641 -18.016 -14.75 1 98.5 150 GLU A C 1
ATOM 1188 O O . GLU A 1 150 ? 10.508 -17.266 -15.18 1 98.5 150 GLU A O 1
ATOM 1193 N N . LEU A 1 151 ? 8.477 -17.594 -14.625 1 98.81 151 LEU A N 1
ATOM 1194 C CA . LEU A 1 151 ? 8.055 -16.281 -15.062 1 98.81 151 LEU A CA 1
ATOM 1195 C C . LEU A 1 151 ? 8.281 -15.242 -13.969 1 98.81 151 LEU A C 1
ATOM 1197 O O . LEU A 1 151 ? 8.242 -14.039 -14.227 1 98.81 151 LEU A O 1
ATOM 1201 N N . LEU A 1 152 ? 8.594 -15.648 -12.719 1 98.81 152 LEU A N 1
ATOM 1202 C CA . LEU A 1 152 ? 8.508 -14.758 -11.562 1 98.81 152 LEU A CA 1
ATOM 1203 C C . LEU A 1 152 ? 9.898 -14.328 -11.102 1 98.81 152 LEU A C 1
ATOM 1205 O O . LEU A 1 152 ? 10.023 -13.555 -10.156 1 98.81 152 LEU A O 1
ATOM 1209 N N . PRO A 1 153 ? 10.961 -14.781 -11.727 1 98.56 153 PRO A N 1
ATOM 1210 C CA . PRO A 1 153 ? 12.273 -14.273 -11.328 1 98.56 153 PRO A CA 1
ATOM 1211 C C . PRO A 1 153 ? 12.375 -12.758 -11.438 1 98.56 153 PRO A C 1
ATOM 1213 O O . PRO A 1 153 ? 11.656 -12.141 -12.227 1 98.56 153 PRO A O 1
ATOM 1216 N N . GLU A 1 154 ? 13.305 -12.219 -10.664 1 97.69 154 GLU A N 1
ATOM 1217 C CA . GLU A 1 154 ? 13.516 -10.773 -10.633 1 97.69 154 GLU A CA 1
ATOM 1218 C C . GLU A 1 154 ? 13.953 -10.242 -11.992 1 97.69 154 GLU A C 1
ATOM 1220 O O . GLU A 1 154 ? 14.5 -10.992 -12.805 1 97.69 154 GLU A O 1
ATOM 1225 N N . GLY A 1 155 ? 13.57 -9.031 -12.242 1 97.69 155 GLY A N 1
ATOM 1226 C CA . GLY A 1 155 ? 13.945 -8.383 -13.492 1 97.69 155 GLY A CA 1
ATOM 1227 C C . GLY A 1 155 ? 13.406 -6.969 -13.609 1 97.69 155 GLY A C 1
ATOM 1228 O O . GLY A 1 155 ? 12.977 -6.375 -12.617 1 97.69 155 GLY A O 1
ATOM 1229 N N . THR A 1 156 ? 13.594 -6.395 -14.766 1 98.06 156 THR A N 1
ATOM 1230 C CA . THR A 1 156 ? 13.125 -5.051 -15.078 1 98.06 156 THR A CA 1
ATOM 1231 C C . THR A 1 156 ? 11.852 -5.109 -15.914 1 98.06 156 THR A C 1
ATOM 1233 O O . THR A 1 156 ? 11.906 -5.379 -17.109 1 98.06 156 THR A O 1
ATOM 1236 N N . PRO A 1 157 ? 10.773 -4.801 -15.312 1 97.5 157 PRO A N 1
ATOM 1237 C CA . PRO A 1 157 ? 9.508 -4.934 -16.047 1 97.5 157 PRO A CA 1
ATOM 1238 C C . PRO A 1 157 ? 9.406 -3.969 -17.219 1 97.5 157 PRO A C 1
ATOM 1240 O O . PRO A 1 157 ? 8.984 -4.363 -18.312 1 97.5 157 PRO A O 1
ATOM 1243 N N . CYS A 1 158 ? 9.734 -2.713 -17.078 1 96.56 158 CYS A N 1
ATOM 1244 C CA . CYS A 1 158 ? 9.711 -1.652 -18.078 1 96.56 158 CYS A CA 1
ATOM 1245 C C . CYS A 1 158 ? 10.469 -0.422 -17.578 1 96.56 158 CYS A C 1
ATOM 1247 O O . CYS A 1 158 ? 10.844 -0.343 -16.406 1 96.56 158 CYS A O 1
ATOM 1249 N N . PRO A 1 159 ? 10.758 0.456 -18.531 1 95.75 159 PRO A N 1
ATOM 1250 C CA . PRO A 1 159 ? 11.328 1.711 -18.047 1 95.75 159 PRO A CA 1
ATOM 1251 C C . PRO A 1 159 ? 10.438 2.412 -17.031 1 95.75 159 PRO A C 1
ATOM 1253 O O . PRO A 1 159 ? 9.211 2.406 -17.156 1 95.75 159 PRO A O 1
ATOM 1256 N N . ALA A 1 160 ? 11.125 3.01 -16.031 1 96.94 160 ALA A N 1
ATOM 1257 C CA . ALA A 1 160 ? 10.352 3.514 -14.891 1 96.94 160 ALA A CA 1
ATOM 1258 C C . ALA A 1 160 ? 10.555 5.016 -14.719 1 96.94 160 ALA A C 1
ATOM 1260 O O . ALA A 1 160 ? 11.469 5.598 -15.305 1 96.94 160 ALA A O 1
ATOM 1261 N N . ASP A 1 161 ? 9.641 5.559 -13.945 1 96.38 161 ASP A N 1
ATOM 1262 C CA . ASP A 1 161 ? 9.68 6.945 -13.484 1 96.38 161 ASP A CA 1
ATOM 1263 C C . ASP A 1 161 ? 9.258 7.055 -12.023 1 96.38 161 ASP A C 1
ATOM 1265 O O . ASP A 1 161 ? 8.062 6.996 -11.711 1 96.38 161 ASP A O 1
ATOM 1269 N N . PRO A 1 162 ? 10.242 7.305 -11.156 1 96.62 162 PRO A N 1
ATOM 1270 C CA . PRO A 1 162 ? 11.633 7.703 -11.391 1 96.62 162 PRO A CA 1
ATOM 1271 C C . PRO A 1 162 ? 12.445 6.625 -12.102 1 96.62 162 PRO A C 1
ATOM 1273 O O . PRO A 1 162 ? 12.188 5.43 -11.914 1 96.62 162 PRO A O 1
ATOM 1276 N N . PRO A 1 163 ? 13.469 7.051 -12.812 1 95.06 163 PRO A N 1
ATOM 1277 C CA . PRO A 1 163 ? 14.289 6.082 -13.539 1 95.06 163 PRO A CA 1
ATOM 1278 C C . PRO A 1 163 ? 15.242 5.309 -12.625 1 95.06 163 PRO A C 1
ATOM 1280 O O . PRO A 1 163 ? 15.609 5.801 -11.562 1 95.06 163 PRO A O 1
ATOM 1283 N N . GLN A 1 164 ? 15.516 4.133 -13.094 1 93.06 164 GLN A N 1
ATOM 1284 C CA . GLN A 1 164 ? 16.547 3.361 -12.406 1 93.06 164 GLN A CA 1
ATOM 1285 C C . GLN A 1 164 ? 17.922 3.992 -12.594 1 93.06 164 GLN A C 1
ATOM 1287 O O . GLN A 1 164 ? 18.156 4.707 -13.57 1 93.06 164 GLN A O 1
ATOM 1292 N N . LYS A 1 165 ? 18.719 3.721 -11.641 1 91.12 165 LYS A N 1
ATOM 1293 C CA . LYS A 1 165 ? 20.078 4.238 -11.727 1 91.12 165 LYS A CA 1
ATOM 1294 C C . LYS A 1 165 ? 20.922 3.404 -12.68 1 91.12 165 LYS A C 1
ATOM 1296 O O . LYS A 1 165 ? 21.953 2.846 -12.281 1 91.12 165 LYS A O 1
ATOM 1301 N N . ARG A 1 166 ? 20.578 3.221 -13.812 1 93.38 166 ARG A N 1
ATOM 1302 C CA . ARG A 1 166 ? 21.25 2.52 -14.906 1 93.38 166 ARG A CA 1
ATOM 1303 C C . ARG A 1 166 ? 21.125 3.303 -16.219 1 93.38 166 ARG A C 1
ATOM 1305 O O . ARG A 1 166 ? 20.281 4.195 -16.328 1 93.38 166 ARG A O 1
ATOM 1312 N N . SER A 1 167 ? 21.969 3.012 -17.141 1 94.25 167 SER A N 1
ATOM 1313 C CA . SER A 1 167 ? 21.891 3.672 -18.453 1 94.25 167 SER A CA 1
ATOM 1314 C C . SER A 1 167 ? 20.594 3.297 -19.172 1 94.25 167 SER A C 1
ATOM 1316 O O . SER A 1 167 ? 20.062 2.209 -18.969 1 94.25 167 SER A O 1
ATOM 1318 N N . ALA A 1 168 ? 20.234 4.215 -19.984 1 93.25 168 ALA A N 1
ATOM 1319 C CA . ALA A 1 168 ? 19.031 3.973 -20.781 1 93.25 168 ALA A CA 1
ATOM 1320 C C . ALA A 1 168 ? 19.172 2.705 -21.609 1 93.25 168 ALA A C 1
ATOM 1322 O O . ALA A 1 168 ? 18.219 1.928 -21.734 1 93.25 168 ALA A O 1
ATOM 1323 N N . ALA A 1 169 ? 20.266 2.537 -22.156 1 95.19 169 ALA A N 1
ATOM 1324 C CA . ALA A 1 169 ? 20.531 1.361 -22.969 1 95.19 169 ALA A CA 1
ATOM 1325 C C . ALA A 1 169 ? 20.438 0.081 -22.156 1 95.19 169 ALA A C 1
ATOM 1327 O O . ALA A 1 169 ? 19.891 -0.926 -22.609 1 95.19 169 ALA A O 1
ATOM 1328 N N . SER A 1 170 ? 20.953 0.144 -21 1 96.12 170 SER A N 1
ATOM 1329 C CA . SER A 1 170 ? 20.906 -1.007 -20.109 1 96.12 170 SER A CA 1
ATOM 1330 C C . SER A 1 170 ? 19.469 -1.331 -19.703 1 96.12 170 SER A C 1
ATOM 1332 O O . SER A 1 170 ? 19.078 -2.5 -19.688 1 96.12 170 SER A O 1
ATOM 1334 N N . VAL A 1 171 ? 18.766 -0.32 -19.453 1 96.06 171 VAL A N 1
ATOM 1335 C CA . VAL A 1 171 ? 17.375 -0.493 -19.062 1 96.06 171 VAL A CA 1
ATOM 1336 C C . VAL A 1 171 ? 16.594 -1.089 -20.219 1 96.06 171 VAL A C 1
ATOM 1338 O O . VAL A 1 171 ? 15.781 -2 -20.031 1 96.06 171 VAL A O 1
ATOM 1341 N N . GLU A 1 172 ? 16.828 -0.605 -21.328 1 95.81 172 GLU A N 1
ATOM 1342 C CA . GLU A 1 172 ? 16.125 -1.1 -22.5 1 95.81 172 GLU A CA 1
ATOM 1343 C C . GLU A 1 172 ? 16.438 -2.574 -22.75 1 95.81 172 GLU A C 1
ATOM 1345 O O . GLU A 1 172 ? 15.531 -3.35 -23.078 1 95.81 172 GLU A O 1
ATOM 1350 N N . ARG A 1 173 ? 17.641 -2.938 -22.672 1 96.94 173 ARG A N 1
ATOM 1351 C CA . ARG A 1 173 ? 18.031 -4.332 -22.844 1 96.94 173 ARG A CA 1
ATOM 1352 C C . ARG A 1 173 ? 17.359 -5.223 -21.797 1 96.94 173 ARG A C 1
ATOM 1354 O O . ARG A 1 173 ? 16.875 -6.305 -22.125 1 96.94 173 ARG A O 1
ATOM 1361 N N . ALA A 1 174 ? 17.391 -4.793 -20.625 1 96.94 174 ALA A N 1
ATOM 1362 C CA . ALA A 1 174 ? 16.75 -5.547 -19.547 1 96.94 174 ALA A CA 1
ATOM 1363 C C . ALA A 1 174 ? 15.258 -5.684 -19.781 1 96.94 174 ALA A C 1
ATOM 1365 O O . ALA A 1 174 ? 14.688 -6.754 -19.547 1 96.94 174 ALA A O 1
ATOM 1366 N N . TYR A 1 175 ? 14.695 -4.621 -20.234 1 97.5 175 TYR A N 1
ATOM 1367 C CA . TYR A 1 175 ? 13.258 -4.617 -20.5 1 97.5 175 TYR A CA 1
ATOM 1368 C C . TYR A 1 175 ? 12.898 -5.598 -21.609 1 97.5 175 TYR A C 1
ATOM 1370 O O . TYR A 1 175 ? 11.891 -6.309 -21.516 1 97.5 175 TYR A O 1
ATOM 1378 N N . ARG A 1 176 ? 13.617 -5.641 -22.594 1 97.25 176 ARG A N 1
ATOM 1379 C CA . ARG A 1 176 ? 13.367 -6.559 -23.703 1 97.25 176 ARG A CA 1
ATOM 1380 C C . ARG A 1 176 ? 13.43 -8.008 -23.234 1 97.25 176 ARG A C 1
ATOM 1382 O O . ARG A 1 176 ? 12.664 -8.852 -23.719 1 97.25 176 ARG A O 1
ATOM 1389 N N . ARG A 1 177 ? 14.273 -8.219 -22.297 1 97 177 ARG A N 1
ATOM 1390 C CA . ARG A 1 177 ? 14.461 -9.57 -21.766 1 97 177 ARG A CA 1
ATOM 1391 C C . ARG A 1 177 ? 13.383 -9.914 -20.75 1 97 177 ARG A C 1
ATOM 1393 O O . ARG A 1 177 ? 12.773 -10.984 -20.812 1 97 177 ARG A O 1
ATOM 1400 N N . ASP A 1 178 ? 13.133 -9.039 -19.844 1 98.44 178 ASP A N 1
ATOM 1401 C CA . ASP A 1 178 ? 12.352 -9.344 -18.656 1 98.44 178 ASP A CA 1
ATOM 1402 C C . ASP A 1 178 ? 10.883 -8.977 -18.859 1 98.44 178 ASP A C 1
ATOM 1404 O O . ASP A 1 178 ? 9.992 -9.617 -18.266 1 98.44 178 ASP A O 1
ATOM 1408 N N . GLY A 1 179 ? 10.562 -7.957 -19.625 1 98 179 GLY A N 1
ATOM 1409 C CA . GLY A 1 179 ? 9.234 -7.379 -19.766 1 98 179 GLY A CA 1
ATOM 1410 C C . GLY A 1 179 ? 8.188 -8.391 -20.188 1 98 179 GLY A C 1
ATOM 1411 O O . GLY A 1 179 ? 7.215 -8.625 -19.469 1 98 179 GLY A O 1
ATOM 1412 N N . PRO A 1 180 ? 8.43 -9.016 -21.375 1 98.12 180 PRO A N 1
ATOM 1413 C CA . PRO A 1 180 ? 7.453 -10 -21.844 1 98.12 180 PRO A CA 1
ATOM 1414 C C . PRO A 1 180 ? 7.242 -11.141 -20.859 1 98.12 180 PRO A C 1
ATOM 1416 O O . PRO A 1 180 ? 6.117 -11.617 -20.688 1 98.12 180 PRO A O 1
ATOM 1419 N N . ARG A 1 181 ? 8.258 -11.547 -20.219 1 98.56 181 ARG A N 1
ATOM 1420 C CA . ARG A 1 181 ? 8.188 -12.625 -19.234 1 98.56 181 ARG A CA 1
ATOM 1421 C C . ARG A 1 181 ? 7.324 -12.219 -18.031 1 98.56 181 ARG A C 1
ATOM 1423 O O . ARG A 1 181 ? 6.457 -12.984 -17.609 1 98.56 181 ARG A O 1
ATOM 1430 N N . ILE A 1 182 ? 7.543 -11.062 -17.531 1 98.69 182 ILE A N 1
ATOM 1431 C CA . ILE A 1 182 ? 6.809 -10.57 -16.375 1 98.69 182 ILE A CA 1
ATOM 1432 C C . ILE A 1 182 ? 5.348 -10.328 -16.766 1 98.69 182 ILE A C 1
ATOM 1434 O O . ILE A 1 182 ? 4.441 -10.609 -15.977 1 98.69 182 ILE A O 1
ATOM 1438 N N . GLU A 1 183 ? 5.121 -9.836 -17.938 1 98.25 183 GLU A N 1
ATOM 1439 C CA . GLU A 1 183 ? 3.758 -9.672 -18.438 1 98.25 183 GLU A CA 1
ATOM 1440 C C . GLU A 1 183 ? 3.053 -11.023 -18.547 1 98.25 183 GLU A C 1
ATOM 1442 O O . GLU A 1 183 ? 1.866 -11.141 -18.25 1 98.25 183 GLU A O 1
ATOM 1447 N N . ALA A 1 184 ? 3.77 -11.969 -19 1 98.69 184 ALA A N 1
ATOM 1448 C CA . ALA A 1 184 ? 3.209 -13.312 -19.094 1 98.69 184 ALA A CA 1
ATOM 1449 C C . ALA A 1 184 ? 2.801 -13.828 -17.703 1 98.69 184 ALA A C 1
ATOM 1451 O O . ALA A 1 184 ? 1.782 -14.508 -17.578 1 98.69 184 ALA A O 1
ATOM 1452 N N . ALA A 1 185 ? 3.578 -13.547 -16.703 1 98.81 185 ALA A N 1
ATOM 1453 C CA . ALA A 1 185 ? 3.213 -13.898 -15.328 1 98.81 185 ALA A CA 1
ATOM 1454 C C . ALA A 1 185 ? 1.891 -13.25 -14.93 1 98.81 185 ALA A C 1
ATOM 1456 O O . ALA A 1 185 ? 1.034 -13.891 -14.32 1 98.81 185 ALA A O 1
ATOM 1457 N N . PHE A 1 186 ? 1.729 -11.984 -15.266 1 98.88 186 PHE A N 1
ATOM 1458 C CA . PHE A 1 186 ? 0.48 -11.289 -14.977 1 98.88 186 PHE A CA 1
ATOM 1459 C C . PHE A 1 186 ? -0.701 -12.016 -15.609 1 98.88 186 PHE A C 1
ATOM 1461 O O . PHE A 1 186 ? -1.693 -12.305 -14.938 1 98.88 186 PHE A O 1
ATOM 1468 N N . ARG A 1 187 ? -0.571 -12.32 -16.844 1 98.31 187 ARG A N 1
ATOM 1469 C CA . ARG A 1 187 ? -1.665 -12.945 -17.578 1 98.31 187 ARG A CA 1
ATOM 1470 C C . ARG A 1 187 ? -1.984 -14.32 -17 1 98.31 187 ARG A C 1
ATOM 1472 O O . ARG A 1 187 ? -3.143 -14.75 -17 1 98.31 187 ARG A O 1
ATOM 1479 N N . ARG A 1 188 ? -1.028 -14.906 -16.547 1 98.62 188 ARG A N 1
ATOM 1480 C CA . ARG A 1 188 ? -1.199 -16.266 -16.031 1 98.62 188 ARG A CA 1
ATOM 1481 C C . ARG A 1 188 ? -1.921 -16.266 -14.695 1 98.62 188 ARG A C 1
ATOM 1483 O O . ARG A 1 188 ? -2.736 -17.156 -14.422 1 98.62 188 ARG A O 1
ATOM 1490 N N . TYR A 1 189 ? -1.644 -15.281 -13.844 1 98.75 189 TYR A N 1
ATOM 1491 C CA . TYR A 1 189 ? -2.061 -15.43 -12.461 1 98.75 189 TYR A CA 1
ATOM 1492 C C . TYR A 1 189 ? -3.143 -14.414 -12.102 1 98.75 189 TYR A C 1
ATOM 1494 O O . TYR A 1 189 ? -3.854 -14.586 -11.109 1 98.75 189 TYR A O 1
ATOM 1502 N N . PHE A 1 190 ? -3.264 -13.391 -12.859 1 98.75 190 PHE A N 1
ATOM 1503 C CA . PHE A 1 190 ? -4.23 -12.344 -12.547 1 98.75 190 PHE A CA 1
ATOM 1504 C C . PHE A 1 190 ? -5.43 -12.414 -13.484 1 98.75 190 PHE A C 1
ATOM 1506 O O . PHE A 1 190 ? -5.336 -12.039 -14.648 1 98.75 190 PHE A O 1
ATOM 1513 N N . PHE A 1 191 ? -6.523 -12.797 -12.977 1 98.31 191 PHE A N 1
ATOM 1514 C CA . PHE A 1 191 ? -7.785 -12.875 -13.703 1 98.31 191 PHE A CA 1
ATOM 1515 C C . PHE A 1 191 ? -8.953 -13.062 -12.742 1 98.31 191 PHE A C 1
ATOM 1517 O O . PHE A 1 191 ? -8.773 -13.555 -11.625 1 98.31 191 PHE A O 1
ATOM 1524 N N . ARG A 1 192 ? -10.109 -12.672 -13.148 1 97.62 192 ARG A N 1
ATOM 1525 C CA . ARG A 1 192 ? -11.297 -12.836 -12.32 1 97.62 192 ARG A CA 1
ATOM 1526 C C . ARG A 1 192 ? -11.758 -14.289 -12.305 1 97.62 192 ARG A C 1
ATOM 1528 O O . ARG A 1 192 ? -11.461 -15.047 -13.227 1 97.62 192 ARG A O 1
ATOM 1535 N N . ALA A 1 193 ? -12.461 -14.648 -11.273 1 97.12 193 ALA A N 1
ATOM 1536 C CA . ALA A 1 193 ? -13.008 -16 -11.141 1 97.12 193 ALA A CA 1
ATOM 1537 C C . ALA A 1 193 ? -14.023 -16.297 -12.234 1 97.12 193 ALA A C 1
ATOM 1539 O O . ALA A 1 193 ? -14.695 -15.383 -12.734 1 97.12 193 ALA A O 1
ATOM 1540 N N . SER A 1 194 ? -14.102 -17.562 -12.594 1 94.38 194 SER A N 1
ATOM 1541 C CA . SER A 1 194 ? -15.125 -17.969 -13.547 1 94.38 194 SER A CA 1
ATOM 1542 C C . SER A 1 194 ? -16.531 -17.719 -12.992 1 94.38 194 SER A C 1
ATOM 1544 O O . SER A 1 194 ? -16.719 -17.719 -11.773 1 94.38 194 SER A O 1
ATOM 1546 N N . PRO A 1 195 ? -17.469 -17.516 -13.852 1 92.5 195 PRO A N 1
ATOM 1547 C CA . PRO A 1 195 ? -18.828 -17.25 -13.383 1 92.5 195 PRO A CA 1
ATOM 1548 C C . PRO A 1 195 ? -19.406 -18.391 -12.555 1 92.5 195 PRO A C 1
ATOM 1550 O O . PRO A 1 195 ? -20.281 -18.172 -11.719 1 92.5 195 PRO A O 1
ATOM 1553 N N . ASP A 1 196 ? -18.891 -19.547 -12.781 1 92.12 196 ASP A N 1
ATOM 1554 C CA . ASP A 1 196 ? -19.453 -20.719 -12.117 1 92.12 196 ASP A CA 1
ATOM 1555 C C . ASP A 1 196 ? -18.812 -20.938 -10.742 1 92.12 196 ASP A C 1
ATOM 1557 O O . ASP A 1 196 ? -19.312 -21.719 -9.938 1 92.12 196 ASP A O 1
ATOM 1561 N N . GLN A 1 197 ? -17.719 -20.219 -10.516 1 94.62 197 GLN A N 1
ATOM 1562 C CA . GLN A 1 197 ? -17.047 -20.344 -9.227 1 94.62 197 GLN A CA 1
ATOM 1563 C C . GLN A 1 197 ? -17.875 -19.719 -8.109 1 94.62 197 GLN A C 1
ATOM 1565 O O . GLN A 1 197 ? -18.281 -18.562 -8.203 1 94.62 197 GLN A O 1
ATOM 1570 N N . LYS A 1 198 ? -18.062 -20.469 -7 1 93.94 198 LYS A N 1
ATOM 1571 C CA . LYS A 1 198 ? -18.953 -20 -5.945 1 93.94 198 LYS A CA 1
ATOM 1572 C C . LYS A 1 198 ? -18.172 -19.594 -4.703 1 93.94 198 LYS A C 1
ATOM 1574 O O . LYS A 1 198 ? -18.641 -18.797 -3.896 1 93.94 198 LYS A O 1
ATOM 1579 N N . GLN A 1 199 ? -16.984 -20.125 -4.598 1 96.62 199 GLN A N 1
ATOM 1580 C CA . GLN A 1 199 ? -16.172 -19.828 -3.414 1 96.62 199 GLN A CA 1
ATOM 1581 C C . GLN A 1 199 ? -14.977 -18.953 -3.764 1 96.62 199 GLN A C 1
ATOM 1583 O O . GLN A 1 199 ? -14.391 -19.094 -4.836 1 96.62 199 GLN A O 1
ATOM 1588 N N . ASP A 1 200 ? -14.641 -18.141 -2.814 1 98.12 200 ASP A N 1
ATOM 1589 C CA . ASP A 1 200 ? -13.43 -17.344 -2.996 1 98.12 200 ASP A CA 1
ATOM 1590 C C . ASP A 1 200 ? -12.195 -18.234 -3.104 1 98.12 200 ASP A C 1
ATOM 1592 O O . ASP A 1 200 ? -12.203 -19.375 -2.629 1 98.12 200 ASP A O 1
ATOM 1596 N N . SER A 1 201 ? -11.227 -17.766 -3.775 1 98.5 201 SER A N 1
ATOM 1597 C CA . SER A 1 201 ? -9.969 -18.484 -3.881 1 98.5 201 SER A CA 1
ATOM 1598 C C . SER A 1 201 ? -8.789 -17.625 -3.441 1 98.5 201 SER A C 1
ATOM 1600 O O . SER A 1 201 ? -8.859 -16.406 -3.479 1 98.5 201 SER A O 1
ATOM 1602 N N . TYR A 1 202 ? -7.762 -18.297 -2.975 1 98.75 202 TYR A N 1
ATOM 1603 C CA . TYR A 1 202 ? -6.562 -17.641 -2.471 1 98.75 202 TYR A CA 1
ATOM 1604 C C . TYR A 1 202 ? -5.312 -18.172 -3.162 1 98.75 202 TYR A C 1
ATOM 1606 O O . TYR A 1 202 ? -5.035 -19.375 -3.113 1 98.75 202 TYR A O 1
ATOM 1614 N N . LEU A 1 203 ? -4.641 -17.297 -3.836 1 98.88 203 LEU A N 1
ATOM 1615 C CA . LEU A 1 203 ? -3.352 -17.562 -4.465 1 98.88 203 LEU A CA 1
ATOM 1616 C C . LEU A 1 203 ? -2.223 -16.859 -3.713 1 98.88 203 LEU A C 1
ATOM 1618 O O . LEU A 1 203 ? -2.301 -15.664 -3.439 1 98.88 203 LEU A O 1
ATOM 1622 N N . LEU A 1 204 ? -1.23 -17.641 -3.311 1 98.94 204 LEU A N 1
ATOM 1623 C CA . LEU A 1 204 ? -0.025 -17.078 -2.701 1 98.94 204 LEU A CA 1
ATOM 1624 C C . LEU A 1 204 ? 1.135 -17.094 -3.691 1 98.94 204 LEU A C 1
ATOM 1626 O O . LEU A 1 204 ? 1.49 -18.141 -4.23 1 98.94 204 LEU A O 1
ATOM 1630 N N . LEU A 1 205 ? 1.678 -15.883 -3.963 1 98.94 205 LEU A N 1
ATOM 1631 C CA . LEU A 1 205 ? 2.836 -15.734 -4.836 1 98.94 205 LEU A CA 1
ATOM 1632 C C . LEU A 1 205 ? 4.047 -15.242 -4.051 1 98.94 205 LEU A C 1
ATOM 1634 O O . LEU A 1 205 ? 3.996 -14.188 -3.418 1 98.94 205 LEU A O 1
ATOM 1638 N N . ILE A 1 206 ? 5.109 -16 -4.047 1 99 206 ILE A N 1
ATOM 1639 C CA . ILE A 1 206 ? 6.352 -15.602 -3.396 1 99 206 ILE A CA 1
ATOM 1640 C C . ILE A 1 206 ? 7.371 -15.172 -4.449 1 99 206 ILE A C 1
ATOM 1642 O O . ILE A 1 206 ? 7.723 -15.953 -5.336 1 99 206 ILE A O 1
ATOM 1646 N N . GLY A 1 207 ? 7.785 -13.938 -4.355 1 98.88 207 GLY A N 1
ATOM 1647 C CA . GLY A 1 207 ? 8.641 -13.438 -5.426 1 98.88 207 GLY A CA 1
ATOM 1648 C C . GLY A 1 207 ? 9.492 -12.258 -5.004 1 98.88 207 GLY A C 1
ATOM 1649 O O . GLY A 1 207 ? 10.117 -12.281 -3.939 1 98.88 207 GLY A O 1
ATOM 1650 N N . HIS A 1 208 ? 9.578 -11.25 -5.91 1 98.88 208 HIS A N 1
ATOM 1651 C CA . HIS A 1 208 ? 10.594 -10.211 -5.797 1 98.88 208 HIS A CA 1
ATOM 1652 C C . HIS A 1 208 ? 9.977 -8.82 -5.91 1 98.88 208 HIS A C 1
ATOM 1654 O O . HIS A 1 208 ? 8.844 -8.68 -6.375 1 98.88 208 HIS A O 1
ATOM 1660 N N . ALA A 1 209 ? 10.781 -7.848 -5.48 1 98.75 209 ALA A N 1
ATOM 1661 C CA . ALA A 1 209 ? 10.266 -6.492 -5.324 1 98.75 209 ALA A CA 1
ATOM 1662 C C . ALA A 1 209 ? 9.852 -5.902 -6.672 1 98.75 209 ALA A C 1
ATOM 1664 O O . ALA A 1 209 ? 8.703 -5.488 -6.848 1 98.75 209 ALA A O 1
ATOM 1665 N N . ASN A 1 210 ? 10.742 -5.91 -7.652 1 98.5 210 ASN A N 1
ATOM 1666 C CA . ASN A 1 210 ? 10.43 -5.262 -8.922 1 98.5 210 ASN A CA 1
ATOM 1667 C C . ASN A 1 210 ? 9.219 -5.898 -9.594 1 98.5 210 ASN A C 1
ATOM 1669 O O . ASN A 1 210 ? 8.359 -5.199 -10.133 1 98.5 210 ASN A O 1
ATOM 1673 N N . VAL A 1 211 ? 9.133 -7.18 -9.508 1 98.81 211 VAL A N 1
ATOM 1674 C CA . VAL A 1 211 ? 8.047 -7.922 -10.148 1 98.81 211 VAL A CA 1
ATOM 1675 C C . VAL A 1 211 ? 6.73 -7.633 -9.438 1 98.81 211 VAL A C 1
ATOM 1677 O O . VAL A 1 211 ? 5.727 -7.32 -10.078 1 98.81 211 VAL A O 1
ATOM 1680 N N . ILE A 1 212 ? 6.75 -7.637 -8.125 1 98.94 212 ILE A N 1
ATOM 1681 C CA . ILE A 1 212 ? 5.547 -7.375 -7.344 1 98.94 212 ILE A CA 1
ATOM 1682 C C . ILE A 1 212 ? 5.062 -5.953 -7.602 1 98.94 212 ILE A C 1
ATOM 1684 O O . ILE A 1 212 ? 3.871 -5.727 -7.832 1 98.94 212 ILE A O 1
ATOM 1688 N N . ARG A 1 213 ? 5.98 -5.043 -7.566 1 98.81 213 ARG A N 1
ATOM 1689 C CA . ARG A 1 213 ? 5.637 -3.643 -7.789 1 98.81 213 ARG A CA 1
ATOM 1690 C C . ARG A 1 213 ? 4.961 -3.455 -9.141 1 98.81 213 ARG A C 1
ATOM 1692 O O . ARG A 1 213 ? 3.924 -2.795 -9.234 1 98.81 213 ARG A O 1
ATOM 1699 N N . TYR A 1 214 ? 5.492 -4.074 -10.156 1 98.69 214 TYR A N 1
ATOM 1700 C CA . TYR A 1 214 ? 4.922 -3.951 -11.492 1 98.69 214 TYR A CA 1
ATOM 1701 C C . TYR A 1 214 ? 3.545 -4.605 -11.562 1 98.69 214 TYR A C 1
ATOM 1703 O O . TYR A 1 214 ? 2.611 -4.039 -12.141 1 98.69 214 TYR A O 1
ATOM 1711 N N . LEU A 1 215 ? 3.422 -5.773 -11 1 98.88 215 LEU A N 1
ATOM 1712 C CA . LEU A 1 215 ? 2.156 -6.5 -11.039 1 98.88 215 LEU A CA 1
ATOM 1713 C C . LEU A 1 215 ? 1.052 -5.699 -10.352 1 98.88 215 LEU A C 1
ATOM 1715 O O . LEU A 1 215 ? -0.102 -5.727 -10.789 1 98.88 215 LEU A O 1
ATOM 1719 N N . VAL A 1 216 ? 1.407 -5.012 -9.312 1 98.81 216 VAL A N 1
ATOM 1720 C CA . VAL A 1 216 ? 0.45 -4.168 -8.602 1 98.81 216 VAL A CA 1
ATOM 1721 C C . VAL A 1 216 ? 0.003 -3.023 -9.516 1 98.81 216 VAL A C 1
ATOM 1723 O O . VAL A 1 216 ? -1.195 -2.775 -9.664 1 98.81 216 VAL A O 1
ATOM 1726 N N . CYS A 1 217 ? 0.955 -2.35 -10.141 1 98.31 217 CYS A N 1
ATOM 1727 C CA . CYS A 1 217 ? 0.619 -1.269 -11.062 1 98.31 217 CYS A CA 1
ATOM 1728 C C . CYS A 1 217 ? -0.284 -1.77 -12.18 1 98.31 217 CYS A C 1
ATOM 1730 O O . CYS A 1 217 ? -1.296 -1.141 -12.492 1 98.31 217 CYS A O 1
ATOM 1732 N N . ARG A 1 218 ? 0.091 -2.895 -12.703 1 98.06 218 ARG A N 1
ATOM 1733 C CA . ARG A 1 218 ? -0.626 -3.484 -13.828 1 98.06 218 ARG A CA 1
ATOM 1734 C C . ARG A 1 218 ? -2.053 -3.855 -13.43 1 98.06 218 ARG A C 1
ATOM 1736 O O . ARG A 1 218 ? -3 -3.562 -14.164 1 98.06 218 ARG A O 1
ATOM 1743 N N . ALA A 1 219 ? -2.182 -4.391 -12.328 1 98.69 219 ALA A N 1
ATOM 1744 C CA . ALA A 1 219 ? -3.48 -4.859 -11.852 1 98.69 219 ALA A CA 1
ATOM 1745 C C . ALA A 1 219 ? -4.414 -3.686 -11.57 1 98.69 219 ALA A C 1
ATOM 1747 O O . ALA A 1 219 ? -5.621 -3.77 -11.82 1 98.69 219 ALA A O 1
ATOM 1748 N N . LEU A 1 220 ? -3.854 -2.662 -11.07 1 98.44 220 LEU A N 1
ATOM 1749 C CA . LEU A 1 220 ? -4.66 -1.519 -10.656 1 98.44 220 LEU A CA 1
ATOM 1750 C C . LEU A 1 220 ? -4.785 -0.508 -11.797 1 98.44 220 LEU A C 1
ATOM 1752 O O . LEU A 1 220 ? -5.41 0.542 -11.633 1 98.44 220 LEU A O 1
ATOM 1756 N N . GLN A 1 221 ? -4.129 -0.791 -12.891 1 97.56 221 GLN A N 1
ATOM 1757 C CA . GLN A 1 221 ? -4.141 0.018 -14.102 1 97.56 221 GLN A CA 1
ATOM 1758 C C . GLN A 1 221 ? -3.553 1.403 -13.844 1 97.56 221 GLN A C 1
ATOM 1760 O O . GLN A 1 221 ? -4.125 2.412 -14.258 1 97.56 221 GLN A O 1
ATOM 1765 N N . PHE A 1 222 ? -2.521 1.412 -13.078 1 96.75 222 PHE A N 1
ATOM 1766 C CA . PHE A 1 222 ? -1.669 2.59 -12.961 1 96.75 222 PHE A CA 1
ATOM 1767 C C . PHE A 1 222 ? -0.71 2.682 -14.141 1 96.75 222 PHE A C 1
ATOM 1769 O O . PHE A 1 222 ? -0.543 1.715 -14.891 1 96.75 222 PHE A O 1
ATOM 1776 N N . SER A 1 223 ? -0.132 3.893 -14.258 1 93.69 223 SER A N 1
ATOM 1777 C CA . SER A 1 223 ? 0.917 4.008 -15.266 1 93.69 223 SER A CA 1
ATOM 1778 C C . SER A 1 223 ? 2.016 2.973 -15.047 1 93.69 223 SER A C 1
ATOM 1780 O O . SER A 1 223 ? 2.508 2.816 -13.922 1 93.69 223 SER A O 1
ATOM 1782 N N . PRO A 1 224 ? 2.41 2.275 -16.047 1 91.56 224 PRO A N 1
ATOM 1783 C CA . PRO A 1 224 ? 3.395 1.204 -15.883 1 91.56 224 PRO A CA 1
ATOM 1784 C C . PRO A 1 224 ? 4.73 1.709 -15.344 1 91.56 224 PRO A C 1
ATOM 1786 O O . PRO A 1 224 ? 5.441 0.973 -14.656 1 91.56 224 PRO A O 1
ATOM 1789 N N . GLU A 1 225 ? 5.023 2.912 -15.625 1 95.19 225 GLU A N 1
ATOM 1790 C CA . GLU A 1 225 ? 6.324 3.445 -15.227 1 95.19 225 GLU A CA 1
ATOM 1791 C C . GLU A 1 225 ? 6.363 3.74 -13.734 1 95.19 225 GLU A C 1
ATOM 1793 O O . GLU A 1 225 ? 7.422 4.047 -13.18 1 95.19 225 GLU A O 1
ATOM 1798 N N . ALA A 1 226 ? 5.273 3.555 -13.055 1 97.75 226 ALA A N 1
ATOM 1799 C CA . ALA A 1 226 ? 5.164 4.008 -11.664 1 97.75 226 ALA A CA 1
ATOM 1800 C C . ALA A 1 226 ? 5.68 2.945 -10.703 1 97.75 226 ALA A C 1
ATOM 1802 O O . ALA A 1 226 ? 5.715 3.166 -9.484 1 97.75 226 ALA A O 1
ATOM 1803 N N . TRP A 1 227 ? 6.203 1.822 -11.195 1 97.88 227 TRP A N 1
ATOM 1804 C CA . TRP A 1 227 ? 6.496 0.695 -10.32 1 97.88 227 TRP A CA 1
ATOM 1805 C C . TRP A 1 227 ? 7.668 1.013 -9.398 1 97.88 227 TRP A C 1
ATOM 1807 O O . TRP A 1 227 ? 7.797 0.426 -8.32 1 97.88 227 TRP A O 1
ATOM 1817 N N . THR A 1 228 ? 8.484 2.002 -9.734 1 97.94 228 THR A N 1
ATOM 1818 C CA . THR A 1 228 ? 9.609 2.369 -8.883 1 97.94 228 THR A CA 1
ATOM 1819 C C . THR A 1 228 ? 9.164 3.342 -7.793 1 97.94 228 THR A C 1
ATOM 1821 O O . THR A 1 228 ? 9.977 3.771 -6.969 1 97.94 228 THR A O 1
ATOM 1824 N N . ARG A 1 229 ? 7.895 3.676 -7.75 1 98.5 229 ARG A N 1
ATOM 1825 C CA . ARG A 1 229 ? 7.395 4.59 -6.73 1 98.5 229 ARG A CA 1
ATOM 1826 C C . ARG A 1 229 ? 6.984 3.836 -5.469 1 98.5 229 ARG A C 1
ATOM 1828 O O . ARG A 1 229 ? 6.578 4.449 -4.477 1 98.5 229 ARG A O 1
ATOM 1835 N N . PHE A 1 230 ? 7.129 2.523 -5.5 1 98.5 230 PHE A N 1
ATOM 1836 C CA . PHE A 1 230 ? 6.812 1.665 -4.363 1 98.5 230 PHE A CA 1
ATOM 1837 C C . PHE A 1 230 ? 8.078 1.095 -3.744 1 98.5 230 PHE A C 1
ATOM 1839 O O . PHE A 1 230 ? 9.016 0.727 -4.461 1 98.5 230 PHE A O 1
ATOM 1846 N N . SER A 1 231 ? 8.055 1.028 -2.441 1 98.12 231 SER A N 1
ATOM 1847 C CA . SER A 1 231 ? 9.055 0.264 -1.706 1 98.12 231 SER A CA 1
ATOM 1848 C C . SER A 1 231 ? 8.438 -0.963 -1.043 1 98.12 231 SER A C 1
ATOM 1850 O O . SER A 1 231 ? 7.262 -0.955 -0.687 1 98.12 231 SER A O 1
ATOM 1852 N N . LEU A 1 232 ? 9.203 -2.012 -0.966 1 98.75 232 LEU A N 1
ATOM 1853 C CA . LEU A 1 232 ? 8.766 -3.232 -0.299 1 98.75 232 LEU A CA 1
ATOM 1854 C C . LEU A 1 232 ? 9.859 -3.777 0.61 1 98.75 232 LEU A C 1
ATOM 1856 O O . LEU A 1 232 ? 10.984 -4.016 0.16 1 98.75 232 LEU A O 1
ATOM 1860 N N . HIS A 1 233 ? 9.516 -4.016 1.835 1 98.88 233 HIS A N 1
ATOM 1861 C CA . HIS A 1 233 ? 10.445 -4.691 2.734 1 98.88 233 HIS A CA 1
ATOM 1862 C C . HIS A 1 233 ? 10.562 -6.176 2.396 1 98.88 233 HIS A C 1
ATOM 1864 O O . HIS A 1 233 ? 9.633 -6.762 1.831 1 98.88 233 HIS A O 1
ATOM 1870 N N . HIS A 1 234 ? 11.773 -6.727 2.738 1 98.88 234 HIS A N 1
ATOM 1871 C CA . HIS A 1 234 ? 11.898 -8.18 2.697 1 98.88 234 HIS A CA 1
ATOM 1872 C C . HIS A 1 234 ? 10.852 -8.844 3.586 1 98.88 234 HIS A C 1
ATOM 1874 O O . HIS A 1 234 ? 10.625 -8.406 4.715 1 98.88 234 HIS A O 1
ATOM 1880 N N . GLY A 1 235 ? 10.18 -9.82 3.018 1 98.88 235 GLY A N 1
ATOM 1881 C CA . GLY A 1 235 ? 9.203 -10.578 3.779 1 98.88 235 GLY A CA 1
ATOM 1882 C C . GLY A 1 235 ? 7.852 -9.898 3.857 1 98.88 235 GLY A C 1
ATOM 1883 O O . GLY A 1 235 ? 6.922 -10.414 4.477 1 98.88 235 GLY A O 1
ATOM 1884 N N . SER A 1 236 ? 7.688 -8.773 3.242 1 98.94 236 SER A N 1
ATOM 1885 C CA . SER A 1 236 ? 6.441 -8.023 3.346 1 98.94 236 SER A CA 1
ATOM 1886 C C . SER A 1 236 ? 5.336 -8.664 2.512 1 98.94 236 SER A C 1
ATOM 1888 O O . SER A 1 236 ? 5.613 -9.414 1.577 1 98.94 236 SER A O 1
ATOM 1890 N N . ILE A 1 237 ? 4.121 -8.352 2.854 1 98.94 237 ILE A N 1
ATOM 1891 C CA . ILE A 1 237 ? 2.943 -8.938 2.225 1 98.94 237 ILE A CA 1
ATOM 1892 C C . ILE A 1 237 ? 2.174 -7.859 1.464 1 98.94 237 ILE A C 1
ATOM 1894 O O . ILE A 1 237 ? 1.933 -6.77 1.99 1 98.94 237 ILE A O 1
ATOM 1898 N N . THR A 1 238 ? 1.849 -8.07 0.253 1 98.94 238 THR A N 1
ATOM 1899 C CA . THR A 1 238 ? 0.944 -7.285 -0.581 1 98.94 238 THR A CA 1
ATOM 1900 C C . THR A 1 238 ? -0.281 -8.109 -0.972 1 98.94 238 THR A C 1
ATOM 1902 O O . THR A 1 238 ? -0.152 -9.258 -1.394 1 98.94 238 THR A O 1
ATOM 1905 N N . TRP A 1 239 ? -1.463 -7.52 -0.817 1 98.88 239 TRP A N 1
ATOM 1906 C CA . TRP A 1 239 ? -2.695 -8.281 -0.978 1 98.88 239 TRP A CA 1
ATOM 1907 C C . TRP A 1 239 ? -3.65 -7.578 -1.937 1 98.88 239 TRP A C 1
ATOM 1909 O O . TRP A 1 239 ? -4.094 -6.457 -1.671 1 98.88 239 TRP A O 1
ATOM 1919 N N . LEU A 1 240 ? -3.963 -8.273 -3.057 1 98.94 240 LEU A N 1
ATOM 1920 C CA . LEU A 1 240 ? -4.934 -7.789 -4.035 1 98.94 240 LEU A CA 1
ATOM 1921 C C . LEU A 1 240 ? -6.172 -8.68 -4.051 1 98.94 240 LEU A C 1
ATOM 1923 O O . LEU A 1 240 ? -6.082 -9.883 -3.826 1 98.94 240 LEU A O 1
ATOM 1927 N N . THR A 1 241 ? -7.297 -8.086 -4.352 1 98.88 241 THR A N 1
ATOM 1928 C CA . THR A 1 241 ? -8.547 -8.805 -4.555 1 98.88 241 THR A CA 1
ATOM 1929 C C . THR A 1 241 ? -9.148 -8.477 -5.922 1 98.88 241 THR A C 1
ATOM 1931 O O . THR A 1 241 ? -9.352 -7.309 -6.25 1 98.88 241 THR A O 1
ATOM 1934 N N . ILE A 1 242 ? -9.367 -9.445 -6.684 1 98.75 242 ILE A N 1
ATOM 1935 C CA . ILE A 1 242 ? -10.031 -9.289 -7.973 1 98.75 242 ILE A CA 1
ATOM 1936 C C . ILE A 1 242 ? -11.516 -9.609 -7.828 1 98.75 242 ILE A C 1
ATOM 1938 O O . ILE A 1 242 ? -11.883 -10.711 -7.422 1 98.75 242 ILE A O 1
ATOM 1942 N N . TRP A 1 243 ? -12.312 -8.734 -8.18 1 97.75 243 TRP A N 1
ATOM 1943 C CA . TRP A 1 243 ? -13.766 -8.844 -8.062 1 97.75 243 TRP A CA 1
ATOM 1944 C C . TRP A 1 243 ? -14.375 -9.445 -9.328 1 97.75 243 TRP A C 1
ATOM 1946 O O . TRP A 1 243 ? -13.789 -9.344 -10.406 1 97.75 243 TRP A O 1
ATOM 1956 N N . PRO A 1 244 ? -15.555 -10.023 -9.219 1 95.75 244 PRO A N 1
ATOM 1957 C CA . PRO A 1 244 ? -16.219 -10.547 -10.414 1 95.75 244 PRO A CA 1
ATOM 1958 C C . PRO A 1 244 ? -16.422 -9.484 -11.492 1 95.75 244 PRO A C 1
ATOM 1960 O O . PRO A 1 244 ? -16.406 -9.789 -12.688 1 95.75 244 PRO A O 1
ATOM 1963 N N . SER A 1 245 ? -16.625 -8.242 -11.133 1 94.06 245 SER A N 1
ATOM 1964 C CA . SER A 1 245 ? -16.828 -7.125 -12.055 1 94.06 245 SER A CA 1
ATOM 1965 C C . SER A 1 245 ? -15.578 -6.848 -12.883 1 94.06 245 SER A C 1
ATOM 1967 O O . SER A 1 245 ? -15.641 -6.129 -13.883 1 94.06 245 SER A O 1
ATOM 1969 N N . GLY A 1 246 ? -14.461 -7.316 -12.383 1 96.56 246 GLY A N 1
ATOM 1970 C CA . GLY A 1 246 ? -13.195 -7.043 -13.039 1 96.56 246 GLY A CA 1
ATOM 1971 C C . GLY A 1 246 ? -12.383 -5.973 -12.336 1 96.56 246 GLY A C 1
ATOM 1972 O O . GLY A 1 246 ? -11.203 -5.777 -12.648 1 96.56 246 GLY A O 1
ATOM 1973 N N . TYR A 1 247 ? -13 -5.289 -11.422 1 97.62 247 TYR A N 1
ATOM 1974 C CA . TYR A 1 247 ? -12.234 -4.336 -10.633 1 97.62 247 TYR A CA 1
ATOM 1975 C C . TYR A 1 247 ? -11.25 -5.051 -9.711 1 97.62 247 TYR A C 1
ATOM 1977 O O . TYR A 1 247 ? -11.453 -6.219 -9.367 1 97.62 247 TYR A O 1
ATOM 1985 N N . VAL A 1 248 ? -10.195 -4.305 -9.422 1 98.75 248 VAL A N 1
ATOM 1986 C CA . VAL A 1 248 ? -9.18 -4.828 -8.516 1 98.75 248 VAL A CA 1
ATOM 1987 C C . VAL A 1 248 ? -9 -3.871 -7.34 1 98.75 248 VAL A C 1
ATOM 1989 O O . VAL A 1 248 ? -8.961 -2.652 -7.523 1 98.75 248 VAL A O 1
ATOM 1992 N N . THR A 1 249 ? -8.945 -4.449 -6.148 1 98.69 249 THR A N 1
ATOM 1993 C CA . THR A 1 249 ? -8.688 -3.668 -4.941 1 98.69 249 THR A CA 1
ATOM 1994 C C . THR A 1 249 ? -7.352 -4.066 -4.316 1 98.69 249 THR A C 1
ATOM 1996 O O . THR A 1 249 ? -7.027 -5.25 -4.23 1 98.69 249 THR A O 1
ATOM 1999 N N . LEU A 1 250 ? -6.617 -3.027 -3.959 1 98.88 250 LEU A N 1
ATOM 2000 C CA . LEU A 1 250 ? -5.41 -3.232 -3.166 1 98.88 250 LEU A CA 1
ATOM 2001 C C . LEU A 1 250 ? -5.719 -3.148 -1.675 1 98.88 250 LEU A C 1
ATOM 2003 O O . LEU A 1 250 ? -6.02 -2.07 -1.158 1 98.88 250 LEU A O 1
ATOM 2007 N N . ARG A 1 251 ? -5.582 -4.262 -0.982 1 98.5 251 ARG A N 1
ATOM 2008 C CA . ARG A 1 251 ? -5.922 -4.316 0.435 1 98.5 251 ARG A CA 1
ATOM 2009 C C . ARG A 1 251 ? -4.766 -3.811 1.295 1 98.5 251 ARG A C 1
ATOM 2011 O O . ARG A 1 251 ? -4.988 -3.193 2.34 1 98.5 251 ARG A O 1
ATOM 2018 N N . CYS A 1 252 ? -3.596 -4.086 0.901 1 98.62 252 CYS A N 1
ATOM 2019 C CA . CYS A 1 252 ? -2.393 -3.521 1.5 1 98.62 252 CYS A CA 1
ATOM 2020 C C . CYS A 1 252 ? -1.196 -3.668 0.566 1 98.62 252 CYS A C 1
ATOM 2022 O O . CYS A 1 252 ? -1.161 -4.578 -0.265 1 98.62 252 CYS A O 1
ATOM 2024 N N . LEU A 1 253 ? -0.28 -2.775 0.703 1 98.88 253 LEU A N 1
ATOM 2025 C CA . LEU A 1 253 ? 0.991 -2.824 -0.011 1 98.88 253 LEU A CA 1
ATOM 2026 C C . LEU A 1 253 ? 2.164 -2.799 0.963 1 98.88 253 LEU A C 1
ATOM 2028 O O . LEU A 1 253 ? 2.322 -1.843 1.727 1 98.88 253 LEU A O 1
ATOM 2032 N N . GLY A 1 254 ? 2.943 -3.865 0.926 1 98.81 254 GLY A N 1
ATOM 2033 C CA . GLY A 1 254 ? 4.152 -3.891 1.734 1 98.81 254 GLY A CA 1
ATOM 2034 C C . GLY A 1 254 ? 3.873 -3.977 3.223 1 98.81 254 GLY A C 1
ATOM 2035 O O . GLY A 1 254 ? 4.555 -3.338 4.027 1 98.81 254 GLY A O 1
ATOM 2036 N N . ASP A 1 255 ? 2.828 -4.711 3.59 1 98.81 255 ASP A N 1
ATOM 2037 C CA . ASP A 1 255 ? 2.543 -4.926 5.004 1 98.81 255 ASP A CA 1
ATOM 2038 C C . ASP A 1 255 ? 3.674 -5.691 5.684 1 98.81 255 ASP A C 1
ATOM 2040 O O . ASP A 1 255 ? 4.02 -6.801 5.266 1 98.81 255 ASP A O 1
ATOM 2044 N N . SER A 1 256 ? 4.258 -5.102 6.699 1 98.75 256 SER A N 1
ATOM 2045 C CA . SER A 1 256 ? 5.375 -5.719 7.406 1 98.75 256 SER A CA 1
ATOM 2046 C C . SER A 1 256 ? 5.266 -5.492 8.914 1 98.75 256 SER A C 1
ATOM 2048 O O . SER A 1 256 ? 6.227 -5.723 9.648 1 98.75 256 SER A O 1
ATOM 2050 N N . GLY A 1 257 ? 4.141 -5.031 9.344 1 98.44 257 GLY A N 1
ATOM 2051 C CA . GLY A 1 257 ? 3.943 -4.695 10.742 1 98.44 257 GLY A CA 1
ATOM 2052 C C . GLY A 1 257 ? 4.078 -5.891 11.664 1 98.44 257 GLY A C 1
ATOM 2053 O O . GLY A 1 257 ? 4.266 -5.73 12.875 1 98.44 257 GLY A O 1
ATOM 2054 N N . PHE A 1 258 ? 4.027 -7.035 11.125 1 98.5 258 PHE A N 1
ATOM 2055 C CA . PHE A 1 258 ? 4.125 -8.258 11.922 1 98.5 258 PHE A CA 1
ATOM 2056 C C . PHE A 1 258 ? 5.574 -8.562 12.266 1 98.5 258 PHE A C 1
ATOM 2058 O O . PHE A 1 258 ? 5.855 -9.492 13.023 1 98.5 258 PHE A O 1
ATOM 2065 N N . MET A 1 259 ? 6.469 -7.805 11.734 1 98.56 259 MET A N 1
ATOM 2066 C CA . MET A 1 259 ? 7.887 -7.859 12.078 1 98.56 259 MET A CA 1
ATOM 2067 C C . MET A 1 259 ? 8.289 -6.668 12.945 1 98.56 259 MET A C 1
ATOM 2069 O O . MET A 1 259 ? 7.758 -5.57 12.773 1 98.56 259 MET A O 1
ATOM 2073 N N . SER A 1 260 ? 9.281 -6.914 13.828 1 97.62 260 SER A N 1
ATOM 2074 C CA . SER A 1 260 ? 9.812 -5.77 14.57 1 97.62 260 SER A CA 1
ATOM 2075 C C . SER A 1 260 ? 10.57 -4.816 13.648 1 97.62 260 SER A C 1
ATOM 2077 O O . SER A 1 260 ? 11 -5.207 12.562 1 97.62 260 SER A O 1
ATOM 2079 N N . VAL A 1 261 ? 10.688 -3.602 14.055 1 96.75 261 VAL A N 1
ATOM 2080 C CA . VAL A 1 261 ? 11.328 -2.584 13.234 1 96.75 261 VAL A CA 1
ATOM 2081 C C . VAL A 1 261 ? 12.781 -2.98 12.961 1 96.75 261 VAL A C 1
ATOM 2083 O O . VAL A 1 261 ? 13.32 -2.697 11.891 1 96.75 261 VAL A O 1
ATOM 2086 N N . GLU A 1 262 ? 13.438 -3.693 13.883 1 96.88 262 GLU A N 1
ATOM 2087 C CA . GLU A 1 262 ? 14.836 -4.105 13.742 1 96.88 262 GLU A CA 1
ATOM 2088 C C . GLU A 1 262 ? 14.977 -5.211 12.695 1 96.88 262 GLU A C 1
ATOM 2090 O O . GLU A 1 262 ? 16.078 -5.457 12.195 1 96.88 262 GLU A O 1
ATOM 2095 N N . GLU A 1 263 ? 13.891 -5.848 12.422 1 98.44 263 GLU A N 1
ATOM 2096 C CA . GLU A 1 263 ? 13.906 -6.957 11.477 1 98.44 263 GLU A CA 1
ATOM 2097 C C . GLU A 1 263 ? 13.672 -6.469 10.047 1 98.44 263 GLU A C 1
ATOM 2099 O O . GLU A 1 263 ? 13.812 -7.238 9.094 1 98.44 263 GLU A O 1
ATOM 2104 N N . LEU A 1 264 ? 13.328 -5.211 9.906 1 98.38 264 LEU A N 1
ATOM 2105 C CA . LEU A 1 264 ? 12.953 -4.684 8.594 1 98.38 264 LEU A CA 1
ATOM 2106 C C . LEU A 1 264 ? 14.195 -4.359 7.77 1 98.38 264 LEU A C 1
ATOM 2108 O O . LEU A 1 264 ? 15.141 -3.754 8.273 1 98.38 264 LEU A O 1
ATOM 2112 N N . THR A 1 265 ? 14.203 -4.809 6.547 1 98.25 265 THR A N 1
ATOM 2113 C CA . THR A 1 265 ? 15.211 -4.441 5.555 1 98.25 265 THR A CA 1
ATOM 2114 C C . THR A 1 265 ? 14.578 -4.301 4.172 1 98.25 265 THR A C 1
ATOM 2116 O O . THR A 1 265 ? 13.492 -4.832 3.922 1 98.25 265 THR A O 1
ATOM 2119 N N . SER A 1 266 ? 15.195 -3.486 3.262 1 94.88 266 SER A N 1
ATOM 2120 C CA . SER A 1 266 ? 14.703 -3.291 1.903 1 94.88 266 SER A CA 1
ATOM 2121 C C . SER A 1 266 ? 15.75 -3.684 0.868 1 94.88 266 SER A C 1
ATOM 2123 O O . SER A 1 266 ? 16.953 -3.627 1.141 1 94.88 266 SER A O 1
ATOM 2125 N N . MET B 1 1 ? -17.969 66.5 58.031 1 27.28 1 MET B N 1
ATOM 2126 C CA . MET B 1 1 ? -17.031 65.562 57.438 1 27.28 1 MET B CA 1
ATOM 2127 C C . MET B 1 1 ? -17.531 65.062 56.062 1 27.28 1 MET B C 1
ATOM 2129 O O . MET B 1 1 ? -18.656 64.562 55.969 1 27.28 1 MET B O 1
ATOM 2133 N N . LYS B 1 2 ? -16.859 65.375 54.875 1 25.78 2 LYS B N 1
ATOM 2134 C CA . LYS B 1 2 ? -17.203 65.812 53.531 1 25.78 2 LYS B CA 1
ATOM 2135 C C . LYS B 1 2 ? -17.641 64.625 52.656 1 25.78 2 LYS B C 1
ATOM 2137 O O . LYS B 1 2 ? -16.906 63.625 52.531 1 25.78 2 LYS B O 1
ATOM 2142 N N . LEU B 1 3 ? -18.922 64.312 52.344 1 25.48 3 LEU B N 1
ATOM 2143 C CA . LEU B 1 3 ? -19.875 63.5 51.625 1 25.48 3 LEU B CA 1
ATOM 2144 C C . LEU B 1 3 ? -19.516 63.375 50.156 1 25.48 3 LEU B C 1
ATOM 2146 O O . LEU B 1 3 ? -20.25 62.781 49.375 1 25.48 3 LEU B O 1
ATOM 2150 N N . HIS B 1 4 ? -18.438 64.25 49.75 1 22.5 4 HIS B N 1
ATOM 2151 C CA . HIS B 1 4 ? -18.609 64.688 48.344 1 22.5 4 HIS B CA 1
ATOM 2152 C C . HIS B 1 4 ? -18.641 63.469 47.406 1 22.5 4 HIS B C 1
ATOM 2154 O O . HIS B 1 4 ? -18.328 62.344 47.812 1 22.5 4 HIS B O 1
ATOM 2160 N N . SER B 1 5 ? -17.984 63.531 46.062 1 24.22 5 SER B N 1
ATOM 2161 C CA . SER B 1 5 ? -18.25 63.688 44.625 1 24.22 5 SER B CA 1
ATOM 2162 C C . SER B 1 5 ? -17.906 62.438 43.844 1 24.22 5 SER B C 1
ATOM 2164 O O . SER B 1 5 ? -16.75 62.219 43.5 1 24.22 5 SER B O 1
ATOM 2166 N N . LEU B 1 6 ? -18.094 61.156 44.312 1 27.05 6 LEU B N 1
ATOM 2167 C CA . LEU B 1 6 ? -17.422 60 43.781 1 27.05 6 LEU B CA 1
ATOM 2168 C C . LEU B 1 6 ? -17.938 59.688 42.375 1 27.05 6 LEU B C 1
ATOM 2170 O O . LEU B 1 6 ? -17.953 58.531 41.938 1 27.05 6 LEU B O 1
ATOM 2174 N N . TRP B 1 7 ? -18.469 60.656 41.562 1 23.78 7 TRP B N 1
ATOM 2175 C CA . TRP B 1 7 ? -19.375 60.375 40.469 1 23.78 7 TRP B CA 1
ATOM 2176 C C . TRP B 1 7 ? -18.656 59.562 39.406 1 23.78 7 TRP B C 1
ATOM 2178 O O . TRP B 1 7 ? -19.266 58.688 38.75 1 23.78 7 TRP B O 1
ATOM 2188 N N . HIS B 1 8 ? -17.484 59.969 38.781 1 24.52 8 HIS B N 1
ATOM 2189 C CA . HIS B 1 8 ? -17.438 60.219 37.344 1 24.52 8 HIS B CA 1
ATOM 2190 C C . HIS B 1 8 ? -17.172 58.938 36.562 1 24.52 8 HIS B C 1
ATOM 2192 O O . HIS B 1 8 ? -17.328 58.906 35.344 1 24.52 8 HIS B O 1
ATOM 2198 N N . SER B 1 9 ? -16.391 57.906 36.969 1 25.44 9 SER B N 1
ATOM 2199 C CA . SER B 1 9 ? -15.398 57.375 36.031 1 25.44 9 SER B CA 1
ATOM 2200 C C . SER B 1 9 ? -16.031 56.375 35.062 1 25.44 9 SER B C 1
ATOM 2202 O O . SER B 1 9 ? -15.352 55.5 34.531 1 25.44 9 SER B O 1
ATOM 2204 N N . LEU B 1 10 ? -17.375 56.281 34.844 1 25.39 10 LEU B N 1
ATOM 2205 C CA . LEU B 1 10 ? -17.938 55.031 34.344 1 25.39 10 LEU B CA 1
ATOM 2206 C C . LEU B 1 10 ? -17.578 54.844 32.875 1 25.39 10 LEU B C 1
ATOM 2208 O O . LEU B 1 10 ? -17.672 53.719 32.344 1 25.39 10 LEU B O 1
ATOM 2212 N N . GLY B 1 11 ? -17.516 55.906 31.953 1 24.95 11 GLY B N 1
ATOM 2213 C CA . GLY B 1 11 ? -18.203 55.781 30.672 1 24.95 11 GLY B CA 1
ATOM 2214 C C . GLY B 1 11 ? -17.422 54.938 29.672 1 24.95 11 GLY B C 1
ATOM 2215 O O . GLY B 1 11 ? -17.953 54.594 28.625 1 24.95 11 GLY B O 1
ATOM 2216 N N . ALA B 1 12 ? -16.078 54.969 29.547 1 28.25 12 ALA B N 1
ATOM 2217 C CA . ALA B 1 12 ? -15.492 55.062 28.219 1 28.25 12 ALA B CA 1
ATOM 2218 C C . ALA B 1 12 ? -15.453 53.719 27.531 1 28.25 12 ALA B C 1
ATOM 2220 O O . ALA B 1 12 ? -14.852 53.562 26.469 1 28.25 12 ALA B O 1
ATOM 2221 N N . PHE B 1 13 ? -15.906 52.562 28.078 1 26.62 13 PHE B N 1
ATOM 2222 C CA . PHE B 1 13 ? -15.188 51.406 27.609 1 26.62 13 PHE B CA 1
ATOM 2223 C C . PHE B 1 13 ? -15.594 51.062 26.172 1 26.62 13 PHE B C 1
ATOM 2225 O O . PHE B 1 13 ? -14.914 50.281 25.516 1 26.62 13 PHE B O 1
ATOM 2232 N N . SER B 1 14 ? -16.812 51.375 25.609 1 25.81 14 SER B N 1
ATOM 2233 C CA . SER B 1 14 ? -17.484 50.375 24.797 1 25.81 14 SER B CA 1
ATOM 2234 C C . SER B 1 14 ? -16.953 50.406 23.359 1 25.81 14 SER B C 1
ATOM 2236 O O . SER B 1 14 ? -17.312 49.531 22.547 1 25.81 14 SER B O 1
ATOM 2238 N N . ILE B 1 15 ? -16.375 51.438 22.797 1 29.44 15 ILE B N 1
ATOM 2239 C CA . ILE B 1 15 ? -16.641 51.688 21.375 1 29.44 15 ILE B CA 1
ATOM 2240 C C . ILE B 1 15 ? -15.789 50.75 20.516 1 29.44 15 ILE B C 1
ATOM 2242 O O . ILE B 1 15 ? -15.906 50.75 19.297 1 29.44 15 ILE B O 1
ATOM 2246 N N . GLY B 1 16 ? -14.727 50.156 21.016 1 26.97 16 GLY B N 1
ATOM 2247 C CA . GLY B 1 16 ? -13.672 49.844 20.062 1 26.97 16 GLY B CA 1
ATOM 2248 C C . GLY B 1 16 ? -14.023 48.688 19.141 1 26.97 16 GLY B C 1
ATOM 2249 O O . GLY B 1 16 ? -13.211 48.281 18.297 1 26.97 16 GLY B O 1
ATOM 2250 N N . SER B 1 17 ? -15.109 47.875 19.359 1 27.47 17 SER B N 1
ATOM 2251 C CA . SER B 1 17 ? -15.109 46.531 18.797 1 27.47 17 SER B CA 1
ATOM 2252 C C . SER B 1 17 ? -15.5 46.531 17.312 1 27.47 17 SER B C 1
ATOM 2254 O O . SER B 1 17 ? -15.578 45.5 16.672 1 27.47 17 SER B O 1
ATOM 2256 N N . LEU B 1 18 ? -16.094 47.594 16.797 1 28.16 18 LEU B N 1
ATOM 2257 C CA . LEU B 1 18 ? -16.844 47.438 15.547 1 28.16 18 LEU B CA 1
ATOM 2258 C C . LEU B 1 18 ? -15.891 47.312 14.359 1 28.16 18 LEU B C 1
ATOM 2260 O O . LEU B 1 18 ? -16.281 46.812 13.305 1 28.16 18 LEU B O 1
ATOM 2264 N N . ALA B 1 19 ? -14.773 47.969 14.383 1 28.27 19 ALA B N 1
ATOM 2265 C CA . ALA B 1 19 ? -14.109 48.281 13.117 1 28.27 19 ALA B CA 1
ATOM 2266 C C . ALA B 1 19 ? -13.531 47 12.492 1 28.27 19 ALA B C 1
ATOM 2268 O O . ALA B 1 19 ? -13.359 46.938 11.273 1 28.27 19 ALA B O 1
ATOM 2269 N N . THR B 1 20 ? -13.148 46.062 13.312 1 27.06 20 THR B N 1
ATOM 2270 C CA . THR B 1 20 ? -12.273 45.062 12.719 1 27.06 20 THR B CA 1
ATOM 2271 C C . THR B 1 20 ? -13.07 44.094 11.828 1 27.06 20 THR B C 1
ATOM 2273 O O . THR B 1 20 ? -12.484 43.312 11.094 1 27.06 20 THR B O 1
ATOM 2276 N N . TYR B 1 21 ? -14.422 44.125 11.867 1 26.7 21 TYR B N 1
ATOM 2277 C CA . TYR B 1 21 ? -15.148 43.094 11.125 1 26.7 21 TYR B CA 1
ATOM 2278 C C . TYR B 1 21 ? -15.086 43.375 9.625 1 26.7 21 TYR B C 1
ATOM 2280 O O . TYR B 1 21 ? -15.508 42.531 8.82 1 26.7 21 TYR B O 1
ATOM 2288 N N . GLY B 1 22 ? -14.906 44.594 9.188 1 28.27 22 GLY B N 1
ATOM 2289 C CA . GLY B 1 22 ? -15.164 44.906 7.793 1 28.27 22 GLY B CA 1
ATOM 2290 C C . GLY B 1 22 ? -14.148 44.312 6.848 1 28.27 22 GLY B C 1
ATOM 2291 O O . GLY B 1 22 ? -14.461 44 5.691 1 28.27 22 GLY B O 1
ATOM 2292 N N . SER B 1 23 ? -12.922 44.312 7.215 1 28.66 23 SER B N 1
ATOM 2293 C CA . SER B 1 23 ? -11.906 44.062 6.191 1 28.66 23 SER B CA 1
ATOM 2294 C C . SER B 1 23 ? -11.898 42.594 5.746 1 28.66 23 SER B C 1
ATOM 2296 O O . SER B 1 23 ? -11.211 42.25 4.785 1 28.66 23 SER B O 1
ATOM 2298 N N . LEU B 1 24 ? -12.414 41.656 6.48 1 27.36 24 LEU B N 1
ATOM 2299 C CA . LEU B 1 24 ? -12.234 40.281 6.082 1 27.36 24 LEU B CA 1
ATOM 2300 C C . LEU B 1 24 ? -13.164 39.906 4.926 1 27.36 24 LEU B C 1
ATOM 2302 O O . LEU B 1 24 ? -13.062 38.812 4.355 1 27.36 24 LEU B O 1
ATOM 2306 N N . ARG B 1 25 ? -14.211 40.625 4.613 1 30 25 ARG B N 1
ATOM 2307 C CA . ARG B 1 25 ? -15.164 40.219 3.582 1 30 25 ARG B CA 1
ATOM 2308 C C . ARG B 1 25 ? -14.547 40.312 2.193 1 30 25 ARG B C 1
ATOM 2310 O O . ARG B 1 25 ? -15.07 39.781 1.227 1 30 25 ARG B O 1
ATOM 2317 N N . MET B 1 26 ? -13.758 41.312 1.964 1 28.7 26 MET B N 1
ATOM 2318 C CA . MET B 1 26 ? -13.359 41.531 0.573 1 28.7 26 MET B CA 1
ATOM 2319 C C . MET B 1 26 ? -12.492 40.375 0.089 1 28.7 26 MET B C 1
ATOM 2321 O O . MET B 1 26 ? -12.234 40.25 -1.107 1 28.7 26 MET B O 1
ATOM 2325 N N . LEU B 1 27 ? -11.789 39.75 0.957 1 30.59 27 LEU B N 1
ATOM 2326 C CA . LEU B 1 27 ? -10.938 38.75 0.362 1 30.59 27 LEU B CA 1
ATOM 2327 C C . LEU B 1 27 ? -11.766 37.562 -0.122 1 30.59 27 LEU B C 1
ATOM 2329 O O . LEU B 1 27 ? -11.219 36.5 -0.441 1 30.59 27 LEU B O 1
ATOM 2333 N N . ASP B 1 28 ? -13.086 37.656 -0.049 1 28.56 28 ASP B N 1
ATOM 2334 C CA . ASP B 1 28 ? -13.852 36.438 -0.321 1 28.56 28 ASP B CA 1
ATOM 2335 C C . ASP B 1 28 ? -13.578 35.938 -1.733 1 28.56 28 ASP B C 1
ATOM 2337 O O . ASP B 1 28 ? -13.305 34.75 -1.925 1 28.56 28 ASP B O 1
ATOM 2341 N N . ARG B 1 29 ? -14.258 36.625 -2.779 1 27.39 29 ARG B N 1
ATOM 2342 C CA . ARG B 1 29 ? -14.656 36 -4.039 1 27.39 29 ARG B CA 1
ATOM 2343 C C . ARG B 1 29 ? -13.469 35.844 -4.977 1 27.39 29 ARG B C 1
ATOM 2345 O O . ARG B 1 29 ? -13.438 36.438 -6.055 1 27.39 29 ARG B O 1
ATOM 2352 N N . ARG B 1 30 ? -12.289 35.938 -4.672 1 31.08 30 ARG B N 1
ATOM 2353 C CA . ARG B 1 30 ? -11.383 35.719 -5.793 1 31.08 30 ARG B CA 1
ATOM 2354 C C . ARG B 1 30 ? -11.742 34.438 -6.539 1 31.08 30 ARG B C 1
ATOM 2356 O O . ARG B 1 30 ? -12.062 33.438 -5.922 1 31.08 30 ARG B O 1
ATOM 2363 N N . GLN B 1 31 ? -12.172 34.562 -7.789 1 29.62 31 GLN B N 1
ATOM 2364 C CA . GLN B 1 31 ? -12.344 33.562 -8.828 1 29.62 31 GLN B CA 1
ATOM 2365 C C . GLN B 1 31 ? -11.242 32.5 -8.75 1 29.62 31 GLN B C 1
ATOM 2367 O O . GLN B 1 31 ? -10.062 32.812 -8.93 1 29.62 31 GLN B O 1
ATOM 2372 N N . VAL B 1 32 ? -11.289 31.609 -7.836 1 32.56 32 VAL B N 1
ATOM 2373 C CA . VAL B 1 32 ? -10.469 30.422 -8.031 1 32.56 32 VAL B CA 1
ATOM 2374 C C . VAL B 1 32 ? -10.43 30.062 -9.516 1 32.56 32 VAL B C 1
ATOM 2376 O O . VAL B 1 32 ? -11.461 29.734 -10.109 1 32.56 32 VAL B O 1
ATOM 2379 N N . ASP B 1 33 ? -9.617 30.859 -10.281 1 30 33 ASP B N 1
ATOM 2380 C CA . ASP B 1 33 ? -9.367 30.531 -11.688 1 30 33 ASP B CA 1
ATOM 2381 C C . ASP B 1 33 ? -9.336 29.016 -11.891 1 30 33 ASP B C 1
ATOM 2383 O O . ASP B 1 33 ? -8.531 28.312 -11.273 1 30 33 ASP B O 1
ATOM 2387 N N . GLU B 1 34 ? -10.406 28.453 -12.305 1 35.38 34 GLU B N 1
ATOM 2388 C CA . GLU B 1 34 ? -10.609 27.125 -12.867 1 35.38 34 GLU B CA 1
ATOM 2389 C C . GLU B 1 34 ? -9.383 26.672 -13.656 1 35.38 34 GLU B C 1
ATOM 2391 O O . GLU B 1 34 ? -9.281 25.516 -14.055 1 35.38 34 GLU B O 1
ATOM 2396 N N . SER B 1 35 ? -8.539 27.672 -14.047 1 35.75 35 SER B N 1
ATOM 2397 C CA . SER B 1 35 ? -7.359 27.344 -14.844 1 35.75 35 SER B CA 1
ATOM 2398 C C . SER B 1 35 ? -6.336 26.562 -14.016 1 35.75 35 SER B C 1
ATOM 2400 O O . SER B 1 35 ? -5.586 25.75 -14.555 1 35.75 35 SER B O 1
ATOM 2402 N N . GLN B 1 36 ? -6.227 26.828 -12.758 1 35.75 36 GLN B N 1
ATOM 2403 C CA . GLN B 1 36 ? -5.23 26.125 -11.961 1 35.75 36 GLN B CA 1
ATOM 2404 C C . GLN B 1 36 ? -5.637 24.672 -11.742 1 35.75 36 GLN B C 1
ATOM 2406 O O . GLN B 1 36 ? -4.781 23.797 -11.547 1 35.75 36 GLN B O 1
ATOM 2411 N N . PHE B 1 37 ? -6.945 24.375 -11.664 1 36.22 37 PHE B N 1
ATOM 2412 C CA . PHE B 1 37 ? -7.359 22.984 -11.688 1 36.22 37 PHE B CA 1
ATOM 2413 C C . PHE B 1 37 ? -7.043 22.344 -13.039 1 36.22 37 PHE B C 1
ATOM 2415 O O . PHE B 1 37 ? -6.75 21.156 -13.117 1 36.22 37 PHE B O 1
ATOM 2422 N N . ASP B 1 38 ? -7.027 23.125 -14.133 1 36.16 38 ASP B N 1
ATOM 2423 C CA . ASP B 1 38 ? -6.727 22.641 -15.484 1 36.16 38 ASP B CA 1
ATOM 2424 C C . ASP B 1 38 ? -5.25 22.281 -15.617 1 36.16 38 ASP B C 1
ATOM 2426 O O . ASP B 1 38 ? -4.902 21.328 -16.312 1 36.16 38 ASP B O 1
ATOM 2430 N N . GLU B 1 39 ? -4.359 23.094 -15.102 1 37.78 39 GLU B N 1
ATOM 2431 C CA . GLU B 1 39 ? -2.947 22.734 -15.203 1 37.78 39 GLU B CA 1
ATOM 2432 C C . GLU B 1 39 ? -2.625 21.5 -14.383 1 37.78 39 GLU B C 1
ATOM 2434 O O . GLU B 1 39 ? -1.729 20.734 -14.727 1 37.78 39 GLU B O 1
ATOM 2439 N N . SER B 1 40 ? -3.225 21.312 -13.234 1 39.91 40 SER B N 1
ATOM 2440 C CA . SER B 1 40 ? -3.01 20.109 -12.445 1 39.91 40 SER B CA 1
ATOM 2441 C C . SER B 1 40 ? -3.51 18.875 -13.188 1 39.91 40 SER B C 1
ATOM 2443 O O . SER B 1 40 ? -3.076 17.75 -12.906 1 39.91 40 SER B O 1
ATOM 2445 N N . ALA B 1 41 ? -4.574 19.047 -13.953 1 36.81 41 ALA B N 1
ATOM 2446 C CA . ALA B 1 41 ? -5.102 17.984 -14.805 1 36.81 41 ALA B CA 1
ATOM 2447 C C . ALA B 1 41 ? -4.188 17.734 -16 1 36.81 41 ALA B C 1
ATOM 2449 O O . ALA B 1 41 ? -4.531 16.984 -16.922 1 36.81 41 ALA B O 1
ATOM 2450 N N . ASN B 1 42 ? -3.277 18.609 -16.312 1 36.5 42 ASN B N 1
ATOM 2451 C CA . ASN B 1 42 ? -2.344 18.344 -17.406 1 36.5 42 ASN B CA 1
ATOM 2452 C C . ASN B 1 42 ? -1.609 17.016 -17.219 1 36.5 42 ASN B C 1
ATOM 2454 O O . ASN B 1 42 ? -0.394 16.953 -17.406 1 36.5 42 ASN B O 1
ATOM 2458 N N . SER B 1 43 ? -2.078 16.297 -16.328 1 41.38 43 SER B N 1
ATOM 2459 C CA . SER B 1 43 ? -1.517 14.977 -16.062 1 41.38 43 SER B CA 1
ATOM 2460 C C . SER B 1 43 ? -1.583 14.086 -17.297 1 41.38 43 SER B C 1
ATOM 2462 O O . SER B 1 43 ? -1.203 12.914 -17.25 1 41.38 43 SER B O 1
ATOM 2464 N N . ASN B 1 44 ? -2.271 14.617 -18.297 1 40.12 44 ASN B N 1
ATOM 2465 C CA . ASN B 1 44 ? -2.447 13.656 -19.391 1 40.12 44 ASN B CA 1
ATOM 2466 C C . ASN B 1 44 ? -1.122 13.336 -20.078 1 40.12 44 ASN B C 1
ATOM 2468 O O . ASN B 1 44 ? -1.094 12.617 -21.078 1 40.12 44 ASN B O 1
ATOM 2472 N N . LYS B 1 45 ? -0.15 14.352 -20.047 1 46.34 45 LYS B N 1
ATOM 2473 C CA . LYS B 1 45 ? 1.068 13.914 -20.719 1 46.34 45 LYS B CA 1
ATOM 2474 C C . LYS B 1 45 ? 1.878 12.969 -19.828 1 46.34 45 LYS B C 1
ATOM 2476 O O . LYS B 1 45 ? 1.965 13.172 -18.625 1 46.34 45 LYS B O 1
ATOM 2481 N N . GLY B 1 46 ? 2.1 11.664 -19.969 1 62.44 46 GLY B N 1
ATOM 2482 C CA . GLY B 1 46 ? 2.523 10.367 -19.469 1 62.44 46 GLY B CA 1
ATOM 2483 C C . GLY B 1 46 ? 3.631 10.453 -18.438 1 62.44 46 GLY B C 1
ATOM 2484 O O . GLY B 1 46 ? 3.893 9.484 -17.719 1 62.44 46 GLY B O 1
ATOM 2485 N N . GLY B 1 47 ? 4.203 11.797 -18.188 1 81.75 47 GLY B N 1
ATOM 2486 C CA . GLY B 1 47 ? 5.383 11.781 -17.328 1 81.75 47 GLY B CA 1
ATOM 2487 C C . GLY B 1 47 ? 5.145 12.406 -15.977 1 81.75 47 GLY B C 1
ATOM 2488 O O . GLY B 1 47 ? 4.086 12.984 -15.727 1 81.75 47 GLY B O 1
ATOM 2489 N N . TRP B 1 48 ? 6 12.234 -15.008 1 94.38 48 TRP B N 1
ATOM 2490 C CA . TRP B 1 48 ? 5.973 12.789 -13.656 1 94.38 48 TRP B CA 1
ATOM 2491 C C . TRP B 1 48 ? 6.043 14.312 -13.695 1 94.38 48 TRP B C 1
ATOM 2493 O O . TRP B 1 48 ? 6.922 14.883 -14.344 1 94.38 48 TRP B O 1
ATOM 2503 N N . CYS B 1 49 ? 5.02 14.938 -13.117 1 94.75 49 CYS B N 1
ATOM 2504 C CA . CYS B 1 49 ? 5.078 16.391 -12.938 1 94.75 49 CYS B CA 1
ATOM 2505 C C . CYS B 1 49 ? 6.039 16.75 -11.812 1 94.75 49 CYS B C 1
ATOM 2507 O O . CYS B 1 49 ? 5.742 16.531 -10.641 1 94.75 49 CYS B O 1
ATOM 2509 N N . HIS B 1 50 ? 7.078 17.438 -12.109 1 94.19 50 HIS B N 1
ATOM 2510 C CA . HIS B 1 50 ? 8.133 17.703 -11.133 1 94.19 50 HIS B CA 1
ATOM 2511 C C . HIS B 1 50 ? 7.824 18.953 -10.32 1 94.19 50 HIS B C 1
ATOM 2513 O O . HIS B 1 50 ? 8.438 19.188 -9.273 1 94.19 50 HIS B O 1
ATOM 2519 N N . ASP B 1 51 ? 6.949 19.812 -10.727 1 94.88 51 ASP B N 1
ATOM 2520 C CA . ASP B 1 51 ? 6.645 21.047 -10 1 94.88 51 ASP B CA 1
ATOM 2521 C C . ASP B 1 51 ? 5.277 20.969 -9.336 1 94.88 51 ASP B C 1
ATOM 2523 O O . ASP B 1 51 ? 4.562 21.969 -9.242 1 94.88 51 ASP B O 1
ATOM 2527 N N . TRP B 1 52 ? 4.961 19.797 -8.93 1 95.69 52 TRP B N 1
ATOM 2528 C CA . TRP B 1 52 ? 3.631 19.547 -8.375 1 95.69 52 TRP B CA 1
ATOM 2529 C C . TRP B 1 52 ? 3.455 20.281 -7.051 1 95.69 52 TRP B C 1
ATOM 2531 O O . TRP B 1 52 ? 2.33 20.562 -6.633 1 95.69 52 TRP B O 1
ATOM 2541 N N . ASP B 1 53 ? 4.477 20.609 -6.34 1 95.81 53 ASP B N 1
ATOM 2542 C CA . ASP B 1 53 ? 4.414 21.297 -5.059 1 95.81 53 ASP B CA 1
ATOM 2543 C C . ASP B 1 53 ? 4.898 22.75 -5.188 1 95.81 53 ASP B C 1
ATOM 2545 O O . ASP B 1 53 ? 5.125 23.422 -4.18 1 95.81 53 ASP B O 1
ATOM 2549 N N . GLN B 1 54 ? 5.219 23.172 -6.41 1 92.94 54 GLN B N 1
ATOM 2550 C CA . GLN B 1 54 ? 5.617 24.531 -6.758 1 92.94 54 GLN B CA 1
ATOM 2551 C C . GLN B 1 54 ? 6.938 24.906 -6.094 1 92.94 54 GLN B C 1
ATOM 2553 O O . GLN B 1 54 ? 7.133 26.062 -5.699 1 92.94 54 GLN B O 1
ATOM 2558 N N . ARG B 1 55 ? 7.777 23.922 -5.906 1 91.38 55 ARG B N 1
ATOM 2559 C CA . ARG B 1 55 ? 9.047 24.188 -5.227 1 91.38 55 ARG B CA 1
ATOM 2560 C C . ARG B 1 55 ? 10.227 23.812 -6.109 1 91.38 55 ARG B C 1
ATOM 2562 O O . ARG B 1 55 ? 11.375 23.859 -5.668 1 91.38 55 ARG B O 1
ATOM 2569 N N . LYS B 1 56 ? 9.977 23.438 -7.27 1 85.81 56 LYS B N 1
ATOM 2570 C CA . LYS B 1 56 ? 11.039 23 -8.18 1 85.81 56 LYS B CA 1
ATOM 2571 C C . LYS B 1 56 ? 12.062 24.109 -8.406 1 85.81 56 LYS B C 1
ATOM 2573 O O . LYS B 1 56 ? 13.266 23.875 -8.383 1 85.81 56 LYS B O 1
ATOM 2578 N N . GLN B 1 57 ? 11.586 25.297 -8.633 1 82 57 GLN B N 1
ATOM 2579 C CA . GLN B 1 57 ? 12.461 26.406 -8.945 1 82 57 GLN B CA 1
ATOM 2580 C C . GLN B 1 57 ? 13.375 26.734 -7.766 1 82 57 GLN B C 1
ATOM 2582 O O . GLN B 1 57 ? 14.547 27.078 -7.957 1 82 57 GLN B O 1
ATOM 2587 N N . LEU B 1 58 ? 12.773 26.656 -6.656 1 81.5 58 LEU B N 1
ATOM 2588 C CA . LEU B 1 58 ? 13.562 26.891 -5.453 1 81.5 58 LEU B CA 1
ATOM 2589 C C . LEU B 1 58 ? 14.719 25.891 -5.359 1 81.5 58 LEU B C 1
ATOM 2591 O O . LEU B 1 58 ? 15.828 26.266 -4.953 1 81.5 58 LEU B O 1
ATOM 2595 N N . MET B 1 59 ? 14.539 24.797 -5.766 1 81.69 59 MET B N 1
ATOM 2596 C CA . MET B 1 59 ? 15.547 23.734 -5.703 1 81.69 59 MET B CA 1
ATOM 2597 C C . MET B 1 59 ? 16.625 23.953 -6.762 1 81.69 59 MET B C 1
ATOM 2599 O O . MET B 1 59 ? 17.812 23.688 -6.512 1 81.69 59 MET B O 1
ATOM 2603 N N . GLU B 1 60 ? 16.25 24.328 -7.922 1 80.19 60 GLU B N 1
ATOM 2604 C CA . GLU B 1 60 ? 17.172 24.547 -9.023 1 80.19 60 GLU B CA 1
ATOM 2605 C C . GLU B 1 60 ? 18.109 25.719 -8.734 1 80.19 60 GLU B C 1
ATOM 2607 O O . GLU B 1 60 ? 19.281 25.688 -9.07 1 80.19 60 GLU B O 1
ATOM 2612 N N . THR B 1 61 ? 17.547 26.688 -8.133 1 77.5 61 THR B N 1
ATOM 2613 C CA . THR B 1 61 ? 18.344 27.859 -7.793 1 77.5 61 THR B CA 1
ATOM 2614 C C . THR B 1 61 ? 19.406 27.516 -6.762 1 77.5 61 THR B C 1
ATOM 2616 O O . THR B 1 61 ? 20.531 28.016 -6.828 1 77.5 61 THR B O 1
ATOM 2619 N N . SER B 1 62 ? 19.078 26.656 -6 1 74.5 62 SER B N 1
ATOM 2620 C CA . SER B 1 62 ? 20.016 26.25 -4.957 1 74.5 62 SER B CA 1
ATOM 2621 C C . SER B 1 62 ? 21.109 25.359 -5.516 1 74.5 62 SER B C 1
ATOM 2623 O O . SER B 1 62 ? 22.25 25.391 -5.043 1 74.5 62 SER B O 1
ATOM 2625 N N . ASN B 1 63 ? 20.844 24.531 -6.426 1 69.5 63 ASN B N 1
ATOM 2626 C CA . ASN B 1 63 ? 21.812 23.641 -7.047 1 69.5 63 ASN B CA 1
ATOM 2627 C C . ASN B 1 63 ? 22.828 24.406 -7.891 1 69.5 63 ASN B C 1
ATOM 2629 O O . ASN B 1 63 ? 23.953 23.953 -8.07 1 69.5 63 ASN B O 1
ATOM 2633 N N . GLY B 1 64 ? 22.344 25.438 -8.531 1 63.03 64 GLY B N 1
ATOM 2634 C CA . GLY B 1 64 ? 23.219 26.266 -9.359 1 63.03 64 GLY B CA 1
ATOM 2635 C C . GLY B 1 64 ? 24.188 27.094 -8.555 1 63.03 64 GLY B C 1
ATOM 2636 O O . GLY B 1 64 ? 25.125 27.688 -9.109 1 63.03 64 GLY B O 1
ATOM 2637 N N . GLN B 1 65 ? 23.797 27.234 -7.348 1 57.88 65 GLN B N 1
ATOM 2638 C CA . GLN B 1 65 ? 24.703 28.078 -6.574 1 57.88 65 GLN B CA 1
ATOM 2639 C C . GLN B 1 65 ? 26.016 27.344 -6.281 1 57.88 65 GLN B C 1
ATOM 2641 O O . GLN B 1 65 ? 26 26.188 -5.844 1 57.88 65 GLN B O 1
ATOM 2646 N N . GLU B 1 66 ? 27.047 27.578 -7.109 1 52.75 66 GLU B N 1
ATOM 2647 C CA . GLU B 1 66 ? 28.438 27.125 -7.164 1 52.75 66 GLU B CA 1
ATOM 2648 C C . GLU B 1 66 ? 29.031 26.984 -5.77 1 52.75 66 GLU B C 1
ATOM 2650 O O . GLU B 1 66 ? 30.141 26.469 -5.605 1 52.75 66 GLU B O 1
ATOM 2655 N N . ASP B 1 67 ? 28.438 27.594 -4.777 1 50.88 67 ASP B N 1
ATOM 2656 C CA . ASP B 1 67 ? 29.25 27.641 -3.566 1 50.88 67 ASP B CA 1
ATOM 2657 C C . ASP B 1 67 ? 29.078 26.359 -2.754 1 50.88 67 ASP B C 1
ATOM 2659 O O . ASP B 1 67 ? 28 26.078 -2.23 1 50.88 67 ASP B O 1
ATOM 2663 N N . GLY B 1 68 ? 29.906 25.406 -2.898 1 57.16 68 GLY B N 1
ATOM 2664 C CA . GLY B 1 68 ? 30.234 24.281 -2.055 1 57.16 68 GLY B CA 1
ATOM 2665 C C . GLY B 1 68 ? 29.047 23.703 -1.309 1 57.16 68 GLY B C 1
ATOM 2666 O O . GLY B 1 68 ? 29.203 22.859 -0.429 1 57.16 68 GLY B O 1
ATOM 2667 N N . GLN B 1 69 ? 27.953 24.391 -1.397 1 58.09 69 GLN B N 1
ATOM 2668 C CA . GLN B 1 69 ? 26.859 23.984 -0.536 1 58.09 69 GLN B CA 1
ATOM 2669 C C . GLN B 1 69 ? 26.172 22.734 -1.086 1 58.09 69 GLN B C 1
ATOM 2671 O O . GLN B 1 69 ? 25.984 22.594 -2.297 1 58.09 69 GLN B O 1
ATOM 2676 N N . GLU B 1 70 ? 26.188 21.719 -0.31 1 68.62 70 GLU B N 1
ATOM 2677 C CA . GLU B 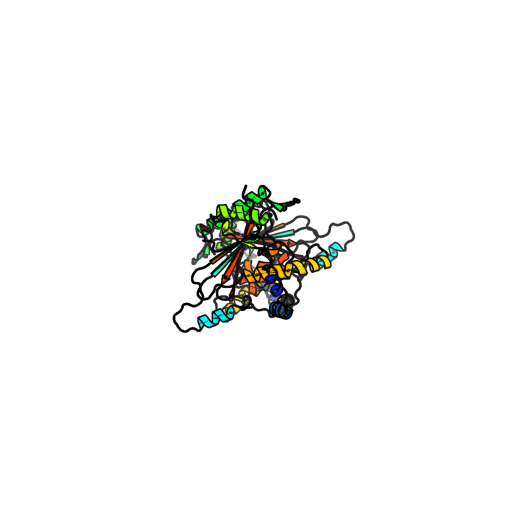1 70 ? 25.578 20.422 -0.598 1 68.62 70 GLU B CA 1
ATOM 2678 C C . GLU B 1 70 ? 24.125 20.578 -1.029 1 68.62 70 GLU B C 1
ATOM 2680 O O . GLU B 1 70 ? 23.406 21.422 -0.499 1 68.62 70 GLU B O 1
ATOM 2685 N N . GLY B 1 71 ? 23.719 20.312 -2.207 1 78.88 71 GLY B N 1
ATOM 2686 C CA . GLY B 1 71 ? 22.359 20.328 -2.734 1 78.88 71 GLY B CA 1
ATOM 2687 C C . GLY B 1 71 ? 21.344 19.812 -1.746 1 78.88 71 GLY B C 1
ATOM 2688 O O . GLY B 1 71 ? 21.688 19.422 -0.63 1 78.88 71 GLY B O 1
ATOM 2689 N N . PRO B 1 72 ? 20 20.047 -1.943 1 87 72 PRO B N 1
ATOM 2690 C CA . PRO B 1 72 ? 18.938 19.547 -1.066 1 87 72 PRO B CA 1
ATOM 2691 C C . PRO B 1 72 ? 19.062 18.062 -0.771 1 87 72 PRO B C 1
ATOM 2693 O O . PRO B 1 72 ? 19.281 17.266 -1.685 1 87 72 PRO B O 1
ATOM 2696 N N . VAL B 1 73 ? 18.953 17.75 0.544 1 91.5 73 VAL B N 1
ATOM 2697 C CA . VAL B 1 73 ? 19.266 16.359 0.873 1 91.5 73 VAL B CA 1
ATOM 2698 C C . VAL B 1 73 ? 18.172 15.789 1.777 1 91.5 73 VAL B C 1
ATOM 2700 O O . VAL B 1 73 ? 18.047 14.57 1.927 1 91.5 73 VAL B O 1
ATOM 2703 N N . ALA B 1 74 ? 17.312 16.625 2.33 1 97 74 ALA B N 1
ATOM 2704 C CA . ALA B 1 74 ? 16.438 16.156 3.398 1 97 74 ALA B CA 1
ATOM 2705 C C . ALA B 1 74 ? 15.18 15.508 2.826 1 97 74 ALA B C 1
ATOM 2707 O O . ALA B 1 74 ? 14.586 16.016 1.874 1 97 74 ALA B O 1
ATOM 2708 N N . LEU B 1 75 ? 14.781 14.422 3.416 1 98.31 75 LEU B N 1
ATOM 2709 C CA . LEU B 1 75 ? 13.523 13.758 3.111 1 98.31 75 LEU B CA 1
ATOM 2710 C C . LEU B 1 75 ? 12.406 14.281 4.008 1 98.31 75 LEU B C 1
ATOM 2712 O O . LEU B 1 75 ? 12.641 14.617 5.168 1 98.31 75 LEU B O 1
ATOM 2716 N N . ARG B 1 76 ? 11.242 14.328 3.453 1 98.69 76 ARG B N 1
ATOM 2717 C CA . ARG B 1 76 ? 10.055 14.523 4.27 1 98.69 76 ARG B CA 1
ATOM 2718 C C . ARG B 1 76 ? 9.203 13.258 4.312 1 98.69 76 ARG B C 1
ATOM 2720 O O . ARG B 1 76 ? 8.703 12.812 3.279 1 98.69 76 ARG B O 1
ATOM 2727 N N . HIS B 1 77 ? 9.117 12.719 5.504 1 98.81 77 HIS B N 1
ATOM 2728 C CA . HIS B 1 77 ? 8.281 11.547 5.727 1 98.81 77 HIS B CA 1
ATOM 2729 C C . HIS B 1 77 ? 6.883 11.945 6.191 1 98.81 77 HIS B C 1
ATOM 2731 O O . HIS B 1 77 ? 6.738 12.727 7.133 1 98.81 77 HIS B O 1
ATOM 2737 N N . ILE B 1 78 ? 5.926 11.414 5.477 1 98.94 78 ILE B N 1
ATOM 2738 C CA . ILE B 1 78 ? 4.531 11.633 5.844 1 98.94 78 ILE B CA 1
ATOM 2739 C C . ILE B 1 78 ? 3.875 10.297 6.184 1 98.94 78 ILE B C 1
ATOM 2741 O O . ILE B 1 78 ? 3.695 9.445 5.309 1 98.94 78 ILE B O 1
ATOM 2745 N N . VAL B 1 79 ? 3.564 10.141 7.438 1 98.94 79 VAL B N 1
ATOM 2746 C CA . VAL B 1 79 ? 2.928 8.922 7.922 1 98.94 79 VAL B CA 1
ATOM 2747 C C . VAL B 1 79 ? 1.458 9.188 8.234 1 98.94 79 VAL B C 1
ATOM 2749 O O . VAL B 1 79 ? 1.139 10.102 9.008 1 98.94 79 VAL B O 1
ATOM 2752 N N . LEU B 1 80 ? 0.595 8.445 7.582 1 98.94 80 LEU B N 1
ATOM 2753 C CA . LEU B 1 80 ? -0.847 8.617 7.734 1 98.94 80 LEU B CA 1
ATOM 2754 C C . LEU B 1 80 ? -1.455 7.43 8.477 1 98.94 80 LEU B C 1
ATOM 2756 O O . LEU B 1 80 ? -1.101 6.277 8.219 1 98.94 80 LEU B O 1
ATOM 2760 N N . VAL B 1 81 ? -2.34 7.723 9.43 1 99 81 VAL B N 1
ATOM 2761 C CA . VAL B 1 81 ? -3.033 6.688 10.188 1 99 81 VAL B CA 1
ATOM 2762 C C . VAL B 1 81 ? -4.543 6.875 10.062 1 99 81 VAL B C 1
ATOM 2764 O O . VAL B 1 81 ? -5.059 7.977 10.281 1 99 81 VAL B O 1
ATOM 2767 N N . ARG B 1 82 ? -5.199 5.812 9.695 1 99 82 ARG B N 1
ATOM 2768 C CA . ARG B 1 82 ? -6.656 5.859 9.742 1 99 82 ARG B CA 1
ATOM 2769 C C . ARG B 1 82 ? -7.164 5.727 11.18 1 99 82 ARG B C 1
ATOM 2771 O O . ARG B 1 82 ? -6.605 4.965 11.969 1 99 82 ARG B O 1
ATOM 2778 N N . HIS B 1 83 ? -8.25 6.359 11.492 1 98.94 83 HIS B N 1
ATOM 2779 C CA . HIS B 1 83 ? -8.844 6.254 12.82 1 98.94 83 HIS B CA 1
ATOM 2780 C C . HIS B 1 83 ? -9.273 4.82 13.117 1 98.94 83 HIS B C 1
ATOM 2782 O O . HIS B 1 83 ? -9.352 3.992 12.211 1 98.94 83 HIS B O 1
ATOM 2788 N N . GLY B 1 84 ? -9.531 4.543 14.453 1 98.94 84 GLY B N 1
ATOM 2789 C CA . GLY B 1 84 ? -10.031 3.244 14.867 1 98.94 84 GLY B CA 1
ATOM 2790 C C . GLY B 1 84 ? -11.523 3.074 14.641 1 98.94 84 GLY B C 1
ATOM 2791 O O . GLY B 1 84 ? -12.219 4.035 14.312 1 98.94 84 GLY B O 1
ATOM 2792 N N . LYS B 1 85 ? -11.945 1.876 14.867 1 98.81 85 LYS B N 1
ATOM 2793 C CA . LYS B 1 85 ? -13.367 1.557 14.734 1 98.81 85 LYS B CA 1
ATOM 2794 C C . LYS B 1 85 ? -14.211 2.42 15.664 1 98.81 85 LYS B C 1
ATOM 2796 O O . LYS B 1 85 ? -13.844 2.635 16.828 1 98.81 85 LYS B O 1
ATOM 2801 N N . TYR B 1 86 ? -15.367 2.838 15.188 1 98.38 86 TYR B N 1
ATOM 2802 C CA . TYR B 1 86 ? -16.188 3.771 15.953 1 98.38 86 TYR B CA 1
ATOM 2803 C C . TYR B 1 86 ? -17.672 3.43 15.828 1 98.38 86 TYR B C 1
ATOM 2805 O O . TYR B 1 86 ? -18.062 2.625 14.977 1 98.38 86 TYR B O 1
ATOM 2813 N N . THR B 1 87 ? -18.422 3.881 16.703 1 97.12 87 THR B N 1
ATOM 2814 C CA . THR B 1 87 ? -19.875 3.857 16.641 1 97.12 87 THR B CA 1
ATOM 2815 C C . THR B 1 87 ? -20.438 5.273 16.578 1 97.12 87 THR B C 1
ATOM 2817 O O . THR B 1 87 ? -19.969 6.168 17.281 1 97.12 87 THR B O 1
ATOM 2820 N N . SER B 1 88 ? -21.406 5.379 15.688 1 92.38 88 SER B N 1
ATOM 2821 C CA . SER B 1 88 ? -22 6.699 15.516 1 92.38 88 SER B CA 1
ATOM 2822 C C . SER B 1 88 ? -23.062 6.961 16.578 1 92.38 88 SER B C 1
ATOM 2824 O O . SER B 1 88 ? -23.875 6.086 16.891 1 92.38 88 SER B O 1
ATOM 2826 N N . SER B 1 89 ? -22.938 8.133 17.25 1 89.75 89 SER B N 1
ATOM 2827 C CA . SER B 1 89 ? -23.922 8.648 18.172 1 89.75 89 SER B CA 1
ATOM 2828 C C . SER B 1 89 ? -24.281 10.094 17.859 1 89.75 89 SER B C 1
ATOM 2830 O O . SER B 1 89 ? -23.609 10.742 17.062 1 89.75 89 SER B O 1
ATOM 2832 N N . PRO B 1 90 ? -25.375 10.523 18.359 1 89.5 90 PRO B N 1
ATOM 2833 C CA . PRO B 1 90 ? -25.734 11.922 18.125 1 89.5 90 PRO B CA 1
ATOM 2834 C C . PRO B 1 90 ? -24.609 12.891 18.484 1 89.5 90 PRO B C 1
ATOM 2836 O O . PRO B 1 90 ? -24.516 13.977 17.906 1 89.5 90 PRO B O 1
ATOM 2839 N N . ASP B 1 91 ? -23.812 12.5 19.391 1 87 91 ASP B N 1
ATOM 2840 C CA . ASP B 1 91 ? -22.75 13.383 19.875 1 87 91 ASP B CA 1
ATOM 2841 C C . ASP B 1 91 ? -21.484 13.195 19.047 1 87 91 ASP B C 1
ATOM 2843 O O . ASP B 1 91 ? -20.484 13.875 19.297 1 87 91 ASP B O 1
ATOM 2847 N N . GLY B 1 92 ? -21.562 12.336 18.125 1 88.06 92 GLY B N 1
ATOM 2848 C CA . GLY B 1 92 ? -20.406 12.109 17.281 1 88.06 92 GLY B CA 1
ATOM 2849 C C . GLY B 1 92 ? -20.016 10.641 17.172 1 88.06 92 GLY B C 1
ATOM 2850 O O . GLY B 1 92 ? -20.703 9.773 17.719 1 88.06 92 GLY B O 1
ATOM 2851 N N . GLY B 1 93 ? -19.047 10.359 16.344 1 95.75 93 GLY B N 1
ATOM 2852 C CA . GLY B 1 93 ? -18.547 8.992 16.203 1 95.75 93 GLY B CA 1
ATOM 2853 C C . GLY B 1 93 ? -17.438 8.664 17.172 1 95.75 93 GLY B C 1
ATOM 2854 O O . GLY B 1 93 ? -16.266 9.016 16.938 1 95.75 93 GLY B O 1
ATOM 2855 N N . HIS B 1 94 ? -17.75 7.906 18.25 1 97.94 94 HIS B N 1
ATOM 2856 C CA . HIS B 1 94 ? -16.766 7.559 19.281 1 97.94 94 HIS B CA 1
ATOM 2857 C C . HIS B 1 94 ? -16.172 6.18 19.031 1 97.94 94 HIS B C 1
ATOM 2859 O O . HIS B 1 94 ? -16.875 5.273 18.562 1 97.94 94 HIS B O 1
ATOM 2865 N N . LEU B 1 95 ? -14.93 6.062 19.453 1 98.56 95 LEU B N 1
ATOM 2866 C CA . LEU B 1 95 ? -14.266 4.777 19.266 1 98.56 95 LEU B CA 1
ATOM 2867 C C . LEU B 1 95 ? -14.938 3.693 20.094 1 98.56 95 LEU B C 1
ATOM 2869 O O . LEU B 1 95 ? -15.336 3.941 21.234 1 98.56 95 LEU B O 1
ATOM 2873 N N . THR B 1 96 ? -15.039 2.531 19.516 1 98.62 96 THR B N 1
ATOM 2874 C CA . THR B 1 96 ? -15.375 1.343 20.297 1 98.62 96 THR B CA 1
ATOM 2875 C C . THR B 1 96 ? -14.172 0.86 21.094 1 98.62 96 THR B C 1
ATOM 2877 O O . THR B 1 96 ? -13.07 1.399 20.953 1 98.62 96 THR B O 1
ATOM 2880 N N . ASP B 1 97 ? -14.391 -0.112 21.922 1 98.69 97 ASP B N 1
ATOM 2881 C CA . ASP B 1 97 ? -13.258 -0.709 22.625 1 98.69 97 ASP B CA 1
ATOM 2882 C C . ASP B 1 97 ? -12.234 -1.271 21.656 1 98.69 97 ASP B C 1
ATOM 2884 O O . ASP B 1 97 ? -11.031 -1.106 21.844 1 98.69 97 ASP B O 1
ATOM 2888 N N . LEU B 1 98 ? -12.734 -1.898 20.656 1 98.88 98 LEU B N 1
ATOM 2889 C CA . LEU B 1 98 ? -11.844 -2.412 19.625 1 98.88 98 LEU B CA 1
ATOM 2890 C C . LEU B 1 98 ? -11.102 -1.273 18.938 1 98.88 98 LEU B C 1
ATOM 2892 O O . LEU B 1 98 ? -9.906 -1.389 18.641 1 98.88 98 LEU B O 1
ATOM 2896 N N . GLY B 1 99 ? -11.797 -0.23 18.641 1 98.88 99 GLY B N 1
ATOM 2897 C CA . GLY B 1 99 ? -11.172 0.939 18.047 1 98.88 99 GLY B CA 1
ATOM 2898 C C . GLY B 1 99 ? -10.055 1.516 18.891 1 98.88 99 GLY B C 1
ATOM 2899 O O . GLY B 1 99 ? -9.016 1.929 18.359 1 98.88 99 GLY B O 1
ATOM 2900 N N . ARG B 1 100 ? -10.289 1.564 20.156 1 98.88 100 ARG B N 1
ATOM 2901 C CA . ARG B 1 100 ? -9.258 2.043 21.078 1 98.88 100 ARG B CA 1
ATOM 2902 C C . ARG B 1 100 ? -8.047 1.117 21.062 1 98.88 100 ARG B C 1
ATOM 2904 O O . ARG B 1 100 ? -6.902 1.58 21.109 1 98.88 100 ARG B O 1
ATOM 2911 N N . LEU B 1 101 ? -8.328 -0.143 21 1 98.94 101 LEU B N 1
ATOM 2912 C CA . LEU B 1 101 ? -7.242 -1.118 20.938 1 98.94 101 LEU B CA 1
ATOM 2913 C C . LEU B 1 101 ? -6.445 -0.947 19.641 1 98.94 101 LEU B C 1
ATOM 2915 O O . LEU B 1 101 ? -5.215 -0.985 19.656 1 98.94 101 LEU B O 1
ATOM 2919 N N . GLN B 1 102 ? -7.094 -0.764 18.578 1 98.94 102 GLN B N 1
ATOM 2920 C CA . GLN B 1 102 ? -6.445 -0.528 17.281 1 98.94 102 GLN B CA 1
ATOM 2921 C C . GLN B 1 102 ? -5.547 0.705 17.344 1 98.94 102 GLN B C 1
ATOM 2923 O O . GLN B 1 102 ? -4.414 0.675 16.859 1 98.94 102 GLN B O 1
ATOM 2928 N N . ALA B 1 103 ? -6.086 1.753 17.938 1 98.94 103 ALA B N 1
ATOM 2929 C CA . ALA B 1 103 ? -5.309 2.98 18.078 1 98.94 103 ALA B CA 1
ATOM 2930 C C . ALA B 1 103 ? -4.07 2.74 18.938 1 98.94 103 ALA B C 1
ATOM 2932 O O . ALA B 1 103 ? -2.986 3.244 18.641 1 98.94 103 ALA B O 1
ATOM 2933 N N . HIS B 1 104 ? -4.293 2.004 19.969 1 98.94 104 HIS B N 1
ATOM 2934 C CA . HIS B 1 104 ? -3.184 1.672 20.859 1 98.94 104 HIS B CA 1
ATOM 2935 C C . HIS B 1 104 ? -2.104 0.886 20.109 1 98.94 104 HIS B C 1
ATOM 2937 O O . HIS B 1 104 ? -0.914 1.183 20.25 1 98.94 104 HIS B O 1
ATOM 2943 N N . ARG B 1 105 ? -2.492 -0.098 19.344 1 98.88 105 ARG B N 1
ATOM 2944 C CA . ARG B 1 105 ? -1.556 -0.899 18.562 1 98.88 105 ARG B CA 1
ATOM 2945 C C . ARG B 1 105 ? -0.795 -0.033 17.578 1 98.88 105 ARG B C 1
ATOM 2947 O O . ARG B 1 105 ? 0.419 -0.174 17.422 1 98.88 105 ARG B O 1
ATOM 2954 N N . ALA B 1 106 ? -1.511 0.812 16.938 1 98.88 106 ALA B N 1
ATOM 2955 C CA . ALA B 1 106 ? -0.879 1.719 15.977 1 98.88 106 ALA B CA 1
ATOM 2956 C C . ALA B 1 106 ? 0.144 2.615 16.672 1 98.88 106 ALA B C 1
ATOM 2958 O O . ALA B 1 106 ? 1.254 2.805 16.172 1 98.88 106 ALA B O 1
ATOM 2959 N N . GLY B 1 107 ? -0.259 3.154 17.781 1 98.88 107 GLY B N 1
ATOM 2960 C CA . GLY B 1 107 ? 0.658 3.986 18.547 1 98.88 107 GLY B CA 1
ATOM 2961 C C . GLY B 1 107 ? 1.927 3.26 18.953 1 98.88 107 GLY B C 1
ATOM 2962 O O . GLY B 1 107 ? 3.021 3.82 18.875 1 98.88 107 GLY B O 1
ATOM 2963 N N . ARG B 1 108 ? 1.761 2.074 19.375 1 98.69 108 ARG B N 1
ATOM 2964 C CA . ARG B 1 108 ? 2.918 1.273 19.766 1 98.69 108 ARG B CA 1
ATOM 2965 C C . ARG B 1 108 ? 3.857 1.062 18.594 1 98.69 108 ARG B C 1
ATOM 2967 O O . ARG B 1 108 ? 5.078 1.154 18.734 1 98.69 108 ARG B O 1
ATOM 2974 N N . ARG B 1 109 ? 3.289 0.751 17.469 1 98.75 109 ARG B N 1
ATOM 2975 C CA . ARG B 1 109 ? 4.098 0.564 16.281 1 98.75 109 ARG B CA 1
ATOM 2976 C C . ARG B 1 109 ? 4.855 1.84 15.922 1 98.75 109 ARG B C 1
ATOM 2978 O O . ARG B 1 109 ? 6.035 1.791 15.57 1 98.75 109 ARG B O 1
ATOM 2985 N N . LEU B 1 110 ? 4.168 2.932 16 1 98.81 110 LEU B N 1
ATOM 2986 C CA . LEU B 1 110 ? 4.781 4.223 15.703 1 98.81 110 LEU B CA 1
ATOM 2987 C C . LEU B 1 110 ? 5.91 4.523 16.672 1 98.81 110 LEU B C 1
ATOM 2989 O O . LEU B 1 110 ? 6.941 5.078 16.297 1 98.81 110 LEU B O 1
ATOM 2993 N N . ARG B 1 111 ? 5.715 4.199 17.875 1 98.44 111 ARG B N 1
ATOM 2994 C CA . ARG B 1 111 ? 6.766 4.371 18.875 1 98.44 111 ARG B CA 1
ATOM 2995 C C . ARG B 1 111 ? 7.984 3.523 18.547 1 98.44 111 ARG B C 1
ATOM 2997 O O . ARG B 1 111 ? 9.125 3.988 18.656 1 98.44 111 ARG B O 1
ATOM 3004 N N . GLU B 1 112 ? 7.766 2.328 18.125 1 97.31 112 GLU B N 1
ATOM 3005 C CA . GLU B 1 112 ? 8.836 1.398 17.797 1 97.31 112 GLU B CA 1
ATOM 3006 C C . GLU B 1 112 ? 9.695 1.936 16.641 1 97.31 112 GLU B C 1
ATOM 3008 O O . GLU B 1 112 ? 10.875 1.596 16.531 1 97.31 112 GLU B O 1
ATOM 3013 N N . MET B 1 113 ? 9.086 2.711 15.805 1 95.44 113 MET B N 1
ATOM 3014 C CA . MET B 1 113 ? 9.82 3.287 14.68 1 95.44 113 MET B CA 1
ATOM 3015 C C . MET B 1 113 ? 10.984 4.137 15.18 1 95.44 113 MET B C 1
ATOM 3017 O O . MET B 1 113 ? 11.961 4.348 14.453 1 95.44 113 MET B O 1
ATOM 3021 N N . GLY B 1 114 ? 10.859 4.75 16.312 1 94.06 114 GLY B N 1
ATOM 3022 C CA . GLY B 1 114 ? 11.953 5.465 16.938 1 94.06 114 GLY B CA 1
ATOM 3023 C C . GLY B 1 114 ? 12.242 6.809 16.297 1 94.06 114 GLY B C 1
ATOM 3024 O O . GLY B 1 114 ? 13.375 7.297 16.359 1 94.06 114 GLY B O 1
ATOM 3025 N N . VAL B 1 115 ? 11.281 7.371 15.688 1 94.06 115 VAL B N 1
ATOM 3026 C C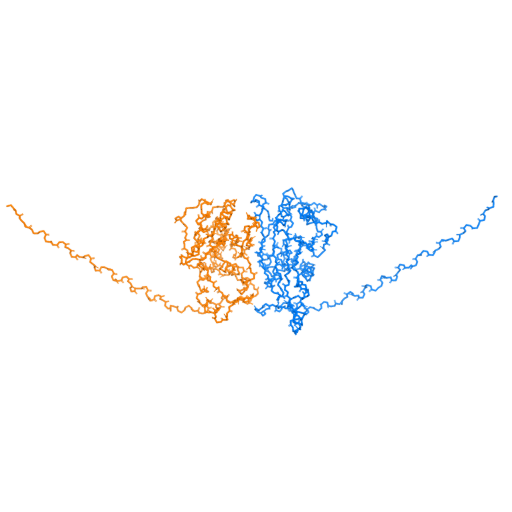A . VAL B 1 115 ? 11.5 8.656 15.039 1 94.06 115 VAL B CA 1
ATOM 3027 C C . VAL B 1 115 ? 11.008 9.789 15.938 1 94.06 115 VAL B C 1
ATOM 3029 O O . VAL B 1 115 ? 10.172 9.57 16.812 1 94.06 115 VAL B O 1
ATOM 3032 N N . LEU B 1 116 ? 11.648 10.914 15.711 1 95.12 116 LEU B N 1
ATOM 3033 C CA . LEU B 1 116 ? 11.148 12.133 16.344 1 95.12 116 LEU B CA 1
ATOM 3034 C C . LEU B 1 116 ? 10.117 12.82 15.461 1 95.12 116 LEU B C 1
ATOM 3036 O O . LEU B 1 116 ? 10.438 13.281 14.359 1 95.12 116 LEU B O 1
ATOM 3040 N N . TRP B 1 117 ? 8.938 12.906 15.984 1 98 117 TRP B N 1
ATOM 3041 C CA . TRP B 1 117 ? 7.852 13.508 15.219 1 98 117 TRP B CA 1
ATOM 3042 C C . TRP B 1 117 ? 7.938 15.031 15.266 1 98 117 TRP B C 1
ATOM 3044 O O . TRP B 1 117 ? 7.867 15.633 16.344 1 98 117 TRP B O 1
ATOM 3054 N N . ASP B 1 118 ? 8.07 15.648 14.102 1 97.88 118 ASP B N 1
ATOM 3055 C CA . ASP B 1 118 ? 8.133 17.109 14.008 1 97.88 118 ASP B CA 1
ATOM 3056 C C . ASP B 1 118 ? 6.746 17.734 14.141 1 97.88 118 ASP B C 1
ATOM 3058 O O . ASP B 1 118 ? 6.59 18.781 14.773 1 97.88 118 ASP B O 1
ATOM 3062 N N . HIS B 1 119 ? 5.797 17.125 13.5 1 98.25 119 HIS B N 1
ATOM 3063 C CA . HIS B 1 119 ? 4.418 17.594 13.531 1 98.25 119 HIS B CA 1
ATOM 3064 C C . HIS B 1 119 ? 3.439 16.422 13.625 1 98.25 119 HIS B C 1
ATOM 3066 O O . HIS B 1 119 ? 3.66 15.375 13.031 1 98.25 119 HIS B O 1
ATOM 3072 N N . VAL B 1 120 ? 2.473 16.594 14.422 1 98.88 120 VAL B N 1
ATOM 3073 C CA . VAL B 1 120 ? 1.327 15.695 14.484 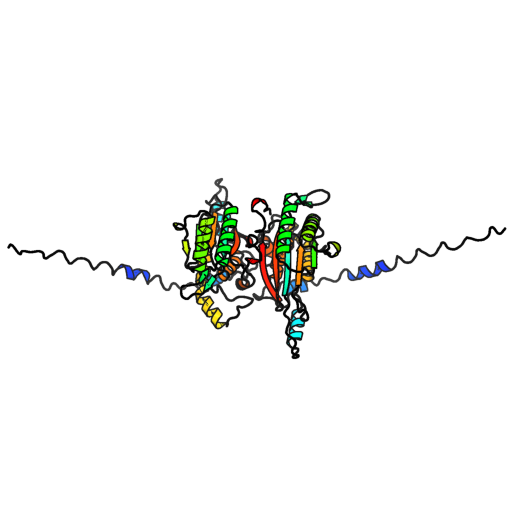1 98.88 120 VAL B CA 1
ATOM 3074 C C . VAL B 1 120 ? 0.04 16.484 14.227 1 98.88 120 VAL B C 1
ATOM 3076 O O . VAL B 1 120 ? -0.217 17.5 14.875 1 98.88 120 VAL B O 1
ATOM 3079 N N . VAL B 1 121 ? -0.708 16.047 13.242 1 98.94 121 VAL B N 1
ATOM 3080 C CA . VAL B 1 121 ? -1.948 16.703 12.828 1 98.94 121 VAL B CA 1
ATOM 3081 C C . VAL B 1 121 ? -3.084 15.68 12.805 1 98.94 121 VAL B C 1
ATOM 3083 O O . VAL B 1 121 ? -2.895 14.547 12.367 1 98.94 121 VAL B O 1
ATOM 3086 N N . ALA B 1 122 ? -4.266 16.047 13.281 1 98.94 122 ALA B N 1
ATOM 3087 C CA . ALA B 1 122 ? -5.402 15.133 13.273 1 98.94 122 ALA B CA 1
ATOM 3088 C C . ALA B 1 122 ? -6.652 15.82 12.734 1 98.94 122 ALA B C 1
ATOM 3090 O O . ALA B 1 122 ? -6.852 17.016 12.945 1 98.94 122 ALA B O 1
ATOM 3091 N N . SER B 1 123 ? -7.438 15.047 12.016 1 98.88 123 SER B N 1
ATOM 3092 C CA . SER B 1 123 ? -8.773 15.492 11.648 1 98.88 123 SER B CA 1
ATOM 3093 C C . SER B 1 123 ? -9.555 15.969 12.867 1 98.88 123 SER B C 1
ATOM 3095 O O . SER B 1 123 ? -9.398 15.422 13.961 1 98.88 123 SER B O 1
ATOM 3097 N N . THR B 1 124 ? -10.523 16.859 12.664 1 98.44 124 THR B N 1
ATOM 3098 C CA . THR B 1 124 ? -11.297 17.422 13.758 1 98.44 124 THR B CA 1
ATOM 3099 C C . THR B 1 124 ? -12.43 16.484 14.164 1 98.44 124 THR B C 1
ATOM 3101 O O . THR B 1 124 ? -13.062 16.672 15.203 1 98.44 124 THR B O 1
ATOM 3104 N N . MET B 1 125 ? -12.688 15.469 13.414 1 98 125 MET B N 1
ATOM 3105 C CA . MET B 1 125 ? -13.758 14.547 13.766 1 98 125 MET B CA 1
ATOM 3106 C C . MET B 1 125 ? -13.414 13.758 15.023 1 98 125 MET B C 1
ATOM 3108 O O . MET B 1 125 ? -12.266 13.359 15.211 1 98 125 MET B O 1
ATOM 3112 N N . THR B 1 126 ? -14.367 13.422 15.781 1 98.12 126 THR B N 1
ATOM 3113 C CA . THR B 1 126 ? -14.195 12.852 17.109 1 98.12 126 THR B CA 1
ATOM 3114 C C . THR B 1 126 ? -13.43 11.539 17.047 1 98.12 126 THR B C 1
ATOM 3116 O O . THR B 1 126 ? -12.516 11.305 17.844 1 98.12 126 THR B O 1
ATOM 3119 N N . ARG B 1 127 ? -13.781 10.656 16.172 1 98.56 127 ARG B N 1
ATOM 3120 C CA . ARG B 1 127 ? -13.117 9.359 16.062 1 98.56 127 ARG B CA 1
ATOM 3121 C C . ARG B 1 127 ? -11.633 9.523 15.773 1 98.56 127 ARG B C 1
ATOM 3123 O O . ARG B 1 127 ? -10.812 8.758 16.281 1 98.56 127 ARG B O 1
ATOM 3130 N N . ALA B 1 128 ? -11.266 10.539 15.031 1 98.81 128 ALA B N 1
ATOM 3131 C CA . ALA B 1 128 ? -9.859 10.812 14.742 1 98.81 128 ALA B CA 1
ATOM 3132 C C . ALA B 1 128 ? -9.164 11.453 15.945 1 98.81 128 ALA B C 1
ATOM 3134 O O . ALA B 1 128 ? -8.016 11.125 16.25 1 98.81 128 ALA B O 1
ATOM 3135 N N . GLN B 1 129 ? -9.891 12.32 16.609 1 98.62 129 GLN B N 1
ATOM 3136 C CA . GLN B 1 129 ? -9.328 12.961 17.797 1 98.62 129 GLN B CA 1
ATOM 3137 C C . GLN B 1 129 ? -9.047 11.938 18.891 1 98.62 129 GLN B C 1
ATOM 3139 O O . GLN B 1 129 ? -7.988 11.969 19.516 1 98.62 129 GLN B O 1
ATOM 3144 N N . GLU B 1 130 ? -9.969 11.078 19.094 1 98.75 130 GLU B N 1
ATOM 3145 C CA . GLU B 1 130 ? -9.781 10.039 20.094 1 98.75 130 GLU B CA 1
ATOM 3146 C C . GLU B 1 130 ? -8.617 9.117 19.734 1 98.75 130 GLU B C 1
ATOM 3148 O O . GLU B 1 130 ? -7.809 8.766 20.594 1 98.75 130 GLU B O 1
ATOM 3153 N N . THR B 1 131 ? -8.547 8.773 18.484 1 98.94 131 THR B N 1
ATOM 3154 C CA . THR B 1 131 ? -7.426 7.969 18 1 98.94 131 THR B CA 1
ATOM 3155 C C . THR B 1 131 ? -6.098 8.688 18.25 1 98.94 131 THR B C 1
ATOM 3157 O O . THR B 1 131 ? -5.145 8.086 18.734 1 98.94 131 THR B O 1
ATOM 3160 N N . ALA B 1 132 ? -6.086 9.961 17.953 1 98.94 132 ALA B N 1
ATOM 3161 C CA . ALA B 1 132 ? -4.871 10.766 18.094 1 98.94 132 ALA B CA 1
ATOM 3162 C C . ALA B 1 132 ? -4.414 10.805 19.547 1 98.94 132 ALA B C 1
ATOM 3164 O O . ALA B 1 132 ? -3.23 10.625 19.844 1 98.94 132 ALA B O 1
ATOM 3165 N N . MET B 1 133 ? -5.32 10.992 20.406 1 98.88 133 MET B N 1
ATOM 3166 C CA . MET B 1 133 ? -4.969 11.109 21.828 1 98.88 133 MET B CA 1
ATOM 3167 C C . MET B 1 133 ? -4.332 9.82 22.328 1 98.88 133 MET B C 1
ATOM 3169 O O . MET B 1 133 ? -3.371 9.859 23.109 1 98.88 133 MET B O 1
ATOM 3173 N N . ILE B 1 134 ? -4.836 8.703 21.922 1 98.94 134 ILE B N 1
ATOM 3174 C CA . ILE B 1 134 ? -4.285 7.414 22.328 1 98.94 134 ILE B CA 1
ATOM 3175 C C . ILE B 1 134 ? -2.883 7.25 21.734 1 98.94 134 ILE B C 1
ATOM 3177 O O . ILE B 1 134 ? -1.96 6.82 22.438 1 98.94 134 ILE B O 1
ATOM 3181 N N . ILE B 1 135 ? -2.721 7.641 20.516 1 98.94 135 ILE B N 1
ATOM 3182 C CA . ILE B 1 135 ? -1.439 7.504 19.828 1 98.94 135 ILE B CA 1
ATOM 3183 C C . ILE B 1 135 ? -0.409 8.43 20.469 1 98.94 135 ILE B C 1
ATOM 3185 O O . ILE B 1 135 ? 0.736 8.031 20.703 1 98.94 135 ILE B O 1
ATOM 3189 N N . LEU B 1 136 ? -0.803 9.641 20.797 1 98.81 136 LEU B N 1
ATOM 3190 C CA . LEU B 1 136 ? 0.109 10.617 21.375 1 98.81 136 LEU B CA 1
ATOM 3191 C C . LEU B 1 136 ? 0.693 10.094 22.688 1 98.81 136 LEU B C 1
ATOM 3193 O O . LEU B 1 136 ? 1.868 10.32 22.984 1 98.81 136 LEU B O 1
ATOM 3197 N N . LYS B 1 137 ? -0.162 9.445 23.422 1 98.56 137 LYS B N 1
ATOM 3198 C CA . LYS B 1 137 ? 0.297 8.859 24.688 1 98.56 137 LYS B CA 1
ATOM 3199 C C . LYS B 1 137 ? 1.368 7.805 24.438 1 98.56 137 LYS B C 1
ATOM 3201 O O . LYS B 1 137 ? 2.365 7.746 25.156 1 98.56 137 LYS B O 1
ATOM 3206 N N . GLN B 1 138 ? 1.182 7.035 23.438 1 98.44 138 GLN B N 1
ATOM 3207 C CA . GLN B 1 138 ? 2.125 5.965 23.125 1 98.44 138 GLN B CA 1
ATOM 3208 C C . GLN B 1 138 ? 3.459 6.531 22.641 1 98.44 138 GLN B C 1
ATOM 3210 O O . GLN B 1 138 ? 4.52 6.02 23 1 98.44 138 GLN B O 1
ATOM 3215 N N . ILE B 1 139 ? 3.447 7.59 21.875 1 98.31 139 ILE B N 1
ATOM 3216 C CA . ILE B 1 139 ? 4.676 8.086 21.25 1 98.31 139 ILE B CA 1
ATOM 3217 C C . ILE B 1 139 ? 5.262 9.211 22.109 1 98.31 139 ILE B C 1
ATOM 3219 O O . ILE B 1 139 ? 6.227 9.859 21.703 1 98.31 139 ILE B O 1
ATOM 3223 N N . ASN B 1 140 ? 4.695 9.516 23.25 1 97.06 140 ASN B N 1
ATOM 3224 C CA . ASN B 1 140 ? 5.125 10.539 24.188 1 97.06 140 ASN B CA 1
ATOM 3225 C C . ASN B 1 140 ? 5.219 11.914 23.516 1 97.06 140 ASN B C 1
ATOM 3227 O O . ASN B 1 140 ? 6.234 12.602 23.641 1 97.06 140 ASN B O 1
ATOM 3231 N N . PHE B 1 141 ? 4.234 12.266 22.828 1 98.19 141 PHE B N 1
ATOM 3232 C CA . PHE B 1 141 ? 4.105 13.57 22.188 1 98.19 141 PHE B CA 1
ATOM 3233 C C . PHE B 1 141 ? 3.139 14.461 22.953 1 98.19 141 PHE B C 1
ATOM 3235 O O . PHE B 1 141 ? 2.08 14.008 23.391 1 98.19 141 PHE B O 1
ATOM 3242 N N . ASP B 1 142 ? 3.471 15.711 23.141 1 97.69 142 ASP B N 1
ATOM 3243 C CA . ASP B 1 142 ? 2.656 16.672 23.891 1 97.69 142 ASP B CA 1
ATOM 3244 C C . ASP B 1 142 ? 1.339 16.953 23.172 1 97.69 142 ASP B C 1
ATOM 3246 O O . ASP B 1 142 ? 1.332 17.516 22.062 1 97.69 142 ASP B O 1
ATOM 3250 N N . PRO B 1 143 ? 0.251 16.609 23.781 1 97.94 143 PRO B N 1
ATOM 3251 C CA . PRO B 1 143 ? -1.046 16.812 23.141 1 97.94 143 PRO B CA 1
ATOM 3252 C C . PRO B 1 143 ? -1.303 18.281 22.797 1 97.94 143 PRO B C 1
ATOM 3254 O O . PRO B 1 143 ? -2.037 18.578 21.844 1 97.94 143 PRO B O 1
ATOM 3257 N N . LEU B 1 144 ? -0.733 19.188 23.453 1 97.62 144 LEU B N 1
ATOM 3258 C CA . LEU B 1 144 ? -0.944 20.625 23.234 1 97.62 144 LEU B CA 1
ATOM 3259 C C . LEU B 1 144 ? -0.283 21.062 21.922 1 97.62 144 LEU B C 1
ATOM 3261 O O . LEU B 1 144 ? -0.61 22.125 21.391 1 97.62 144 LEU B O 1
ATOM 3265 N N . LYS B 1 145 ? 0.625 20.266 21.469 1 98.31 145 LYS B N 1
ATOM 3266 C CA . LYS B 1 145 ? 1.354 20.625 20.25 1 98.31 145 LYS B CA 1
ATOM 3267 C C . LYS B 1 145 ? 0.7 20 19.016 1 98.31 145 LYS B C 1
ATOM 3269 O O . LYS B 1 145 ? 1.08 20.297 17.891 1 98.31 145 LYS B O 1
ATOM 3274 N N . MET B 1 146 ? -0.241 19.109 19.266 1 98.56 146 MET B N 1
ATOM 3275 C CA . MET B 1 146 ? -0.955 18.516 18.125 1 98.56 146 MET B CA 1
ATOM 3276 C C . MET B 1 146 ? -1.856 19.562 17.469 1 98.56 146 MET B C 1
ATOM 3278 O O . MET B 1 146 ? -2.535 20.328 18.156 1 98.56 146 MET B O 1
ATOM 3282 N N . LYS B 1 147 ? -1.841 19.594 16.172 1 98.75 147 LYS B N 1
ATOM 3283 C CA . LYS B 1 147 ? -2.744 20.484 15.438 1 98.75 147 LYS B CA 1
ATOM 3284 C C . LYS B 1 147 ? -4.031 19.75 15.055 1 98.75 147 LYS B C 1
ATOM 3286 O O . LYS B 1 147 ? -3.99 18.625 14.562 1 98.75 147 LYS B O 1
ATOM 3291 N N . ARG B 1 148 ? -5.117 20.344 15.344 1 98.62 148 ARG B N 1
ATOM 3292 C CA . ARG B 1 148 ? -6.414 19.891 14.859 1 98.62 148 ARG B CA 1
ATOM 3293 C C . ARG B 1 148 ? -6.777 20.578 13.547 1 98.62 148 ARG B C 1
ATOM 3295 O O . ARG B 1 148 ? -6.902 21.812 13.5 1 98.62 148 ARG B O 1
ATOM 3302 N N . CYS B 1 149 ? -6.98 19.828 12.484 1 98.75 149 CYS B N 1
ATOM 3303 C CA . CYS B 1 149 ? -7.07 20.422 11.164 1 98.75 149 CYS B CA 1
ATOM 3304 C C . CYS B 1 149 ? -8.453 20.219 10.562 1 98.75 149 CYS B C 1
ATOM 3306 O O . CYS B 1 149 ? -8.898 19.078 10.398 1 98.75 149 CYS B O 1
ATOM 3308 N N . GLU B 1 150 ? -9.039 21.266 10.102 1 98.5 150 GLU B N 1
ATOM 3309 C CA . GLU B 1 150 ? -10.391 21.25 9.555 1 98.5 150 GLU B CA 1
ATOM 3310 C C . GLU B 1 150 ? -10.383 20.797 8.094 1 98.5 150 GLU B C 1
ATOM 3312 O O . GLU B 1 150 ? -11.445 20.547 7.512 1 98.5 150 GLU B O 1
ATOM 3317 N N . LEU B 1 151 ? -9.312 20.609 7.508 1 98.75 151 LEU B N 1
ATOM 3318 C CA . LEU B 1 151 ? -9.219 20.188 6.113 1 98.75 151 LEU B CA 1
ATOM 3319 C C . LEU B 1 151 ? -9.266 18.672 6 1 98.75 151 LEU B C 1
ATOM 3321 O O . LEU B 1 151 ? -9.477 18.125 4.91 1 98.75 151 LEU B O 1
ATOM 3325 N N . LEU B 1 152 ? -9.156 17.906 7.109 1 98.81 152 LEU B N 1
ATOM 3326 C CA . LEU B 1 152 ? -8.867 16.484 7.047 1 98.81 152 LEU B CA 1
ATOM 3327 C C . LEU B 1 152 ? -10.109 15.664 7.371 1 98.81 152 LEU B C 1
ATOM 3329 O O . LEU B 1 152 ? -10.07 14.43 7.348 1 98.81 152 LEU B O 1
ATOM 3333 N N . PRO B 1 153 ? -11.234 16.281 7.676 1 98.62 153 PRO B N 1
ATOM 3334 C CA . PRO B 1 153 ? -12.438 15.477 7.883 1 98.62 153 PRO B CA 1
ATOM 3335 C C . PRO B 1 153 ? -12.773 14.602 6.68 1 98.62 153 PRO B C 1
ATOM 3337 O O . PRO B 1 153 ? -12.414 14.938 5.547 1 98.62 153 PRO B O 1
ATOM 3340 N N . GLU B 1 154 ? -13.516 13.539 6.961 1 97.75 154 GLU B N 1
ATOM 3341 C CA . GLU B 1 154 ? -13.914 12.586 5.926 1 97.75 154 GLU B CA 1
ATOM 3342 C C . GLU B 1 154 ? -14.789 13.258 4.871 1 97.75 154 GLU B C 1
ATOM 3344 O O . GLU B 1 154 ? -15.438 14.266 5.145 1 97.75 154 GLU B O 1
ATOM 3349 N N . GLY B 1 155 ? -14.664 12.758 3.67 1 97.69 155 GLY B N 1
ATOM 3350 C CA . GLY B 1 155 ? -15.461 13.273 2.57 1 97.69 155 GLY B CA 1
ATOM 3351 C C . GLY B 1 155 ? -15.188 12.57 1.254 1 97.69 155 GLY B C 1
ATOM 3352 O O . GLY B 1 155 ? -14.586 11.5 1.231 1 97.69 155 GLY B O 1
ATOM 3353 N N . THR B 1 156 ? -15.781 13.086 0.211 1 98.06 156 THR B N 1
ATOM 3354 C CA . THR B 1 156 ? -15.617 12.562 -1.141 1 98.06 156 THR B CA 1
ATOM 3355 C C . THR B 1 156 ? -14.633 13.422 -1.934 1 98.06 156 THR B C 1
ATOM 3357 O O . THR B 1 156 ? -14.992 14.516 -2.393 1 98.06 156 THR B O 1
ATOM 3360 N N . PRO B 1 157 ? -13.477 12.914 -2.143 1 97.5 157 PRO B N 1
ATOM 3361 C CA . PRO B 1 157 ? -12.469 13.742 -2.812 1 97.5 157 PRO B CA 1
ATOM 3362 C C . PRO B 1 157 ? -12.844 14.07 -4.254 1 97.5 157 PRO B C 1
ATOM 3364 O O . PRO B 1 157 ? -12.688 15.219 -4.688 1 97.5 157 PRO B O 1
ATOM 3367 N N . CYS B 1 158 ? -13.297 13.125 -5.039 1 96.62 158 CYS B N 1
ATOM 3368 C CA . CYS B 1 158 ? -13.711 13.25 -6.434 1 96.62 158 CYS B CA 1
ATOM 3369 C C . CYS B 1 158 ? -14.461 12.008 -6.895 1 96.62 158 CYS B C 1
ATOM 3371 O O . CYS B 1 158 ? -14.492 11 -6.184 1 96.62 158 CYS B O 1
ATOM 3373 N N . PRO B 1 159 ? -15.125 12.156 -8.039 1 95.75 159 PRO B N 1
ATOM 3374 C CA . PRO B 1 159 ? -15.711 10.93 -8.57 1 95.75 159 PRO B CA 1
ATOM 3375 C C . PRO B 1 159 ? -14.672 9.828 -8.789 1 95.75 159 PRO B C 1
ATOM 3377 O O . PRO B 1 159 ? -13.547 10.109 -9.211 1 95.75 159 PRO B O 1
ATOM 3380 N N . ALA B 1 160 ? -15.117 8.586 -8.492 1 97 160 ALA B N 1
ATOM 3381 C CA . ALA B 1 160 ? -14.133 7.504 -8.453 1 97 160 ALA B CA 1
ATOM 3382 C C . ALA B 1 160 ? -14.484 6.414 -9.461 1 97 160 ALA B C 1
ATOM 3384 O O . ALA B 1 160 ? -15.602 6.375 -9.984 1 97 160 ALA B O 1
ATOM 3385 N N . ASP B 1 161 ? -13.477 5.621 -9.703 1 96.38 161 ASP B N 1
ATOM 3386 C CA . ASP B 1 161 ? -13.578 4.406 -10.508 1 96.38 161 ASP B CA 1
ATOM 3387 C C . ASP B 1 161 ? -12.773 3.266 -9.891 1 96.38 161 ASP B C 1
ATOM 3389 O O . ASP B 1 161 ? -11.547 3.229 -10.008 1 96.38 161 ASP B O 1
ATOM 3393 N N . PRO B 1 162 ? -13.5 2.293 -9.312 1 96.62 162 PRO B N 1
ATOM 3394 C CA . PRO B 1 162 ? -14.945 2.037 -9.367 1 96.62 162 PRO B CA 1
ATOM 3395 C C . PRO B 1 162 ? -15.758 3.143 -8.703 1 96.62 162 PRO B C 1
ATOM 3397 O O . PRO B 1 162 ? -15.297 3.775 -7.75 1 96.62 162 PRO B O 1
ATOM 3400 N N . PRO B 1 163 ? -17 3.289 -9.141 1 95.12 163 PRO B N 1
ATOM 3401 C CA . PRO B 1 163 ? -17.844 4.332 -8.57 1 95.12 163 PRO B CA 1
ATOM 3402 C C . PRO B 1 163 ? -18.375 3.971 -7.184 1 95.12 163 PRO B C 1
ATOM 3404 O O . PRO B 1 163 ? -18.484 2.789 -6.852 1 95.12 163 PRO B O 1
ATOM 3407 N N . GLN B 1 164 ? -18.609 5.012 -6.457 1 93.25 164 GLN B N 1
ATOM 3408 C CA . GLN B 1 164 ? -19.281 4.809 -5.176 1 93.25 164 GLN B CA 1
ATOM 3409 C C . GLN B 1 164 ? -20.719 4.371 -5.375 1 93.25 164 GLN B C 1
ATOM 3411 O O . GLN B 1 164 ? -21.328 4.652 -6.418 1 93.25 164 GLN B O 1
ATOM 3416 N N . LYS B 1 165 ? -21.172 3.703 -4.398 1 91.19 165 LYS B N 1
ATOM 3417 C CA . LYS B 1 165 ? -22.547 3.252 -4.457 1 91.19 165 LYS B CA 1
ATOM 3418 C C . LYS B 1 165 ? -23.516 4.383 -4.109 1 91.19 165 LYS B C 1
ATOM 3420 O O . LYS B 1 165 ? -24.297 4.273 -3.158 1 91.19 165 LYS B O 1
ATOM 3425 N N . ARG B 1 166 ? -23.484 5.426 -4.707 1 93.5 166 ARG B N 1
ATOM 3426 C CA . ARG B 1 166 ? -24.328 6.613 -4.598 1 93.5 166 ARG B CA 1
ATOM 3427 C C . ARG B 1 166 ? -24.688 7.156 -5.977 1 93.5 166 ARG B C 1
ATOM 3429 O O . ARG B 1 166 ? -24.047 6.812 -6.973 1 93.5 166 ARG B O 1
ATOM 3436 N N . SER B 1 167 ? -25.719 7.938 -6.039 1 94.31 167 SER B N 1
ATOM 3437 C CA . SER B 1 167 ? -26.094 8.547 -7.309 1 94.31 167 SER B CA 1
ATOM 3438 C C . SER B 1 167 ? -25.031 9.523 -7.793 1 94.31 167 SER B C 1
ATOM 3440 O O . SER B 1 167 ? -24.297 10.102 -6.988 1 94.31 167 SER B O 1
ATOM 3442 N N . ALA B 1 168 ? -25.031 9.641 -9.078 1 93.38 168 ALA B N 1
ATOM 3443 C CA . ALA B 1 168 ? -24.078 10.562 -9.68 1 93.38 168 ALA B CA 1
ATOM 3444 C C . ALA B 1 168 ? -24.281 11.977 -9.133 1 93.38 168 ALA B C 1
ATOM 3446 O O . ALA B 1 168 ? -23.297 12.688 -8.867 1 93.38 168 ALA B O 1
ATOM 3447 N N . ALA B 1 169 ? -25.453 12.344 -8.992 1 95.25 169 ALA B N 1
ATOM 3448 C CA . ALA B 1 169 ? -25.781 13.672 -8.477 1 95.25 169 ALA B CA 1
ATOM 3449 C C . ALA B 1 169 ? -25.266 13.836 -7.043 1 95.25 169 ALA B C 1
ATOM 3451 O O . ALA B 1 169 ? -24.75 14.898 -6.68 1 95.25 169 ALA B O 1
ATOM 3452 N N . SER B 1 170 ? -25.453 12.836 -6.305 1 96.25 170 SER B N 1
ATOM 3453 C CA . SER B 1 170 ? -24.984 12.867 -4.922 1 96.25 170 SER B CA 1
ATOM 3454 C C . SER B 1 170 ? -23.469 12.961 -4.848 1 96.25 170 SER B C 1
ATOM 3456 O O . SER B 1 170 ? -22.922 13.711 -4.039 1 96.25 170 SER B O 1
ATOM 3458 N N . VAL B 1 171 ? -22.875 12.227 -5.668 1 96.25 171 VAL B N 1
ATOM 3459 C CA . VAL B 1 171 ? -21.422 12.227 -5.711 1 96.25 171 VAL B CA 1
ATOM 3460 C C . VAL B 1 171 ? -20.906 13.609 -6.133 1 96.25 171 VAL B C 1
ATOM 3462 O O . VAL B 1 171 ? -19.969 14.133 -5.551 1 96.25 171 VAL B O 1
ATOM 3465 N N . GLU B 1 172 ? -21.516 14.133 -7.062 1 95.88 172 GLU B N 1
ATOM 3466 C CA . GLU B 1 172 ? -21.125 15.453 -7.551 1 95.88 172 GLU B CA 1
ATOM 3467 C C . GLU B 1 172 ? -21.266 16.516 -6.461 1 95.88 172 GLU B C 1
ATOM 3469 O O . GLU B 1 172 ? -20.406 17.375 -6.305 1 95.88 172 GLU B O 1
ATOM 3474 N N . ARG B 1 173 ? -22.344 16.5 -5.789 1 97 173 ARG B N 1
ATOM 3475 C CA . ARG B 1 173 ? -22.562 17.438 -4.695 1 97 173 ARG B CA 1
ATOM 3476 C C . ARG B 1 173 ? -21.516 17.281 -3.609 1 97 173 ARG B C 1
ATOM 3478 O O . ARG B 1 173 ? -20.984 18.266 -3.1 1 97 173 ARG B O 1
ATOM 3485 N N . ALA B 1 174 ? -21.266 16.094 -3.262 1 97 174 ALA B N 1
ATOM 3486 C CA . ALA B 1 174 ? -20.25 15.812 -2.248 1 97 174 ALA B CA 1
ATOM 3487 C C . ALA B 1 174 ? -18.875 16.281 -2.697 1 97 174 ALA B C 1
ATOM 3489 O O . ALA B 1 174 ? -18.125 16.859 -1.906 1 97 174 ALA B O 1
ATOM 3490 N N . TYR B 1 175 ? -18.609 16.078 -3.947 1 97.56 175 TYR B N 1
ATOM 3491 C CA . TYR B 1 175 ? -17.328 16.484 -4.504 1 97.56 175 TYR B CA 1
ATOM 3492 C C . TYR B 1 175 ? -17.172 18 -4.477 1 97.56 175 TYR B C 1
ATOM 3494 O O . TYR B 1 175 ? -16.094 18.5 -4.16 1 97.56 175 TYR B O 1
ATOM 3502 N N . ARG B 1 176 ? -18.125 18.672 -4.801 1 97.31 176 ARG B N 1
ATOM 3503 C CA . ARG B 1 176 ? -18.078 20.141 -4.785 1 97.31 176 ARG B CA 1
ATOM 3504 C C . ARG B 1 176 ? -17.781 20.656 -3.381 1 97.31 176 ARG B C 1
ATOM 3506 O O . ARG B 1 176 ? -17.078 21.656 -3.217 1 97.31 176 ARG B O 1
ATOM 3513 N N . ARG B 1 177 ? -18.297 19.953 -2.441 1 97 177 ARG B N 1
ATOM 3514 C CA . ARG B 1 177 ? -18.141 20.344 -1.048 1 97 177 ARG B CA 1
ATOM 3515 C C . ARG B 1 177 ? -16.781 19.922 -0.511 1 97 177 ARG B C 1
ATOM 3517 O O . ARG B 1 177 ? -16.062 20.719 0.106 1 97 177 ARG B O 1
ATOM 3524 N N . ASP B 1 178 ? -16.406 18.719 -0.754 1 98.44 178 ASP B N 1
ATOM 3525 C CA . ASP B 1 178 ? -15.289 18.078 -0.063 1 98.44 178 ASP B CA 1
ATOM 3526 C C . ASP B 1 178 ? -14 18.219 -0.872 1 98.44 178 ASP B C 1
ATOM 3528 O O . ASP B 1 178 ? -12.906 18.281 -0.303 1 98.44 178 ASP B O 1
ATOM 3532 N N . GLY B 1 179 ? -14.062 18.234 -2.189 1 98 179 GLY B N 1
ATOM 3533 C CA . GLY B 1 179 ? -12.922 18.172 -3.092 1 98 179 GLY B CA 1
ATOM 3534 C C . GLY B 1 179 ? -11.906 19.266 -2.848 1 98 179 GLY B C 1
ATOM 3535 O O . GLY B 1 179 ? -10.75 18.984 -2.531 1 98 179 GLY B O 1
ATOM 3536 N N . PRO B 1 180 ? -12.383 20.531 -2.975 1 98.12 180 PRO B N 1
ATOM 3537 C CA . PRO B 1 180 ? -11.453 21.656 -2.756 1 98.12 180 PRO B CA 1
ATOM 3538 C C . PRO B 1 180 ? -10.812 21.625 -1.368 1 98.12 180 PRO B C 1
ATOM 3540 O O . PRO B 1 180 ? -9.633 21.938 -1.222 1 98.12 180 PRO B O 1
ATOM 3543 N N . ARG B 1 181 ? -11.539 21.219 -0.403 1 98.56 181 ARG B N 1
ATOM 3544 C CA . ARG B 1 181 ? -11.039 21.141 0.965 1 98.56 181 ARG B CA 1
ATOM 3545 C C . ARG B 1 181 ? -9.945 20.094 1.083 1 98.56 181 ARG B C 1
ATOM 3547 O O . ARG B 1 181 ? -8.891 20.344 1.669 1 98.56 181 ARG B O 1
ATOM 3554 N N . ILE B 1 182 ? -10.172 18.953 0.539 1 98.69 182 ILE B N 1
ATOM 3555 C CA . ILE B 1 182 ? -9.211 17.859 0.604 1 98.69 182 ILE B CA 1
ATOM 3556 C C . ILE B 1 182 ? -7.977 18.203 -0.219 1 98.69 182 ILE B C 1
ATOM 3558 O O . ILE B 1 182 ? -6.852 17.891 0.185 1 98.69 182 ILE B O 1
ATOM 3562 N N . GLU B 1 183 ? -8.164 18.844 -1.334 1 98.19 183 GLU B N 1
ATOM 3563 C CA . GLU B 1 183 ? -7.035 19.328 -2.125 1 98.19 183 GLU B CA 1
ATOM 3564 C C . GLU B 1 183 ? -6.211 20.344 -1.35 1 98.19 183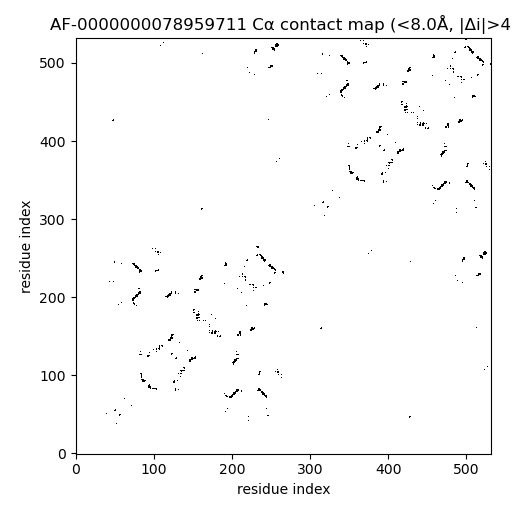 GLU B C 1
ATOM 3566 O O . GLU B 1 183 ? -4.98 20.344 -1.425 1 98.19 183 GLU B O 1
ATOM 3571 N N . ALA B 1 184 ? -6.875 21.188 -0.668 1 98.69 184 ALA B N 1
ATOM 3572 C CA . ALA B 1 184 ? -6.18 22.156 0.164 1 98.69 184 ALA B CA 1
ATOM 3573 C C . ALA B 1 184 ? -5.328 21.469 1.226 1 98.69 184 ALA B C 1
ATOM 3575 O O . ALA B 1 184 ? -4.227 21.922 1.543 1 98.6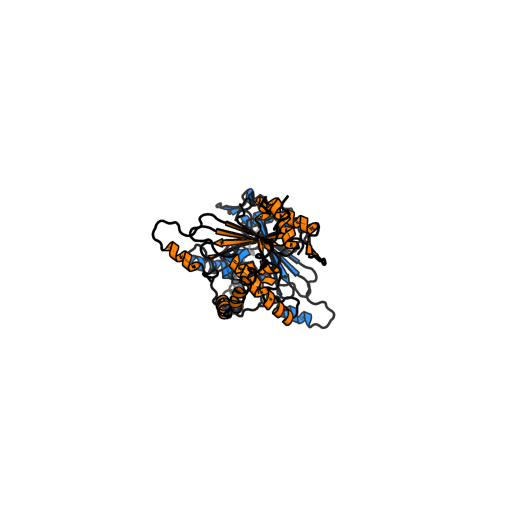9 184 ALA B O 1
ATOM 3576 N N . ALA B 1 185 ? -5.824 20.406 1.801 1 98.81 185 ALA B N 1
ATOM 3577 C CA . ALA B 1 185 ? -5.039 19.609 2.744 1 98.81 185 ALA B CA 1
ATOM 3578 C C . ALA B 1 185 ? -3.764 19.094 2.092 1 98.81 185 ALA B C 1
ATOM 3580 O O . ALA B 1 185 ? -2.688 19.125 2.693 1 98.81 185 ALA B O 1
ATOM 3581 N N . PHE B 1 186 ? -3.885 18.594 0.875 1 98.81 186 PHE B N 1
ATOM 3582 C CA . PHE B 1 186 ? -2.715 18.109 0.147 1 98.81 186 PHE B CA 1
ATOM 3583 C C . PHE B 1 186 ? -1.672 19.219 0.013 1 98.81 186 PHE B C 1
ATOM 3585 O O . PHE B 1 186 ? -0.5 19.016 0.334 1 98.81 186 PHE B O 1
ATOM 3592 N N . ARG B 1 187 ? -2.092 20.328 -0.415 1 98.31 187 ARG B N 1
ATOM 3593 C CA . ARG B 1 187 ? -1.174 21.438 -0.651 1 98.31 187 ARG B CA 1
ATOM 3594 C C . ARG B 1 187 ? -0.518 21.891 0.648 1 98.31 187 ARG B C 1
ATOM 3596 O O . ARG B 1 187 ? 0.641 22.312 0.651 1 98.31 187 ARG B O 1
ATOM 3603 N N . ARG B 1 188 ? -1.216 21.766 1.638 1 98.62 188 ARG B N 1
ATOM 3604 C CA . ARG B 1 188 ? -0.722 22.234 2.928 1 98.62 188 ARG B CA 1
ATOM 3605 C C . ARG B 1 188 ? 0.343 21.297 3.484 1 98.62 188 ARG B C 1
ATOM 3607 O O . ARG B 1 188 ? 1.316 21.75 4.094 1 98.62 188 ARG B O 1
ATOM 3614 N N . TYR B 1 189 ? 0.188 20 3.271 1 98.75 189 TYR B N 1
ATOM 3615 C CA . TYR B 1 189 ? 1 19.062 4.055 1 98.75 189 TYR B CA 1
ATOM 3616 C C . TYR B 1 189 ? 1.987 18.328 3.164 1 98.75 189 TYR B C 1
ATOM 3618 O O . TYR B 1 189 ? 2.969 17.766 3.654 1 98.75 189 TYR B O 1
ATOM 3626 N N . PHE B 1 190 ? 1.739 18.297 1.906 1 98.75 190 PHE B N 1
ATOM 3627 C CA . PHE B 1 190 ? 2.596 17.547 0.999 1 98.75 190 PHE B CA 1
ATOM 3628 C C . PHE B 1 190 ? 3.479 18.484 0.183 1 98.75 190 PHE B C 1
ATOM 3630 O O . PHE B 1 190 ? 3.002 19.141 -0.743 1 98.75 190 PHE B O 1
ATOM 3637 N N . PHE B 1 191 ? 4.715 18.484 0.448 1 98.25 191 PHE B N 1
ATOM 3638 C CA . PHE B 1 191 ? 5.711 19.266 -0.263 1 98.25 191 PHE B CA 1
ATOM 3639 C C . PHE B 1 191 ? 7.121 18.812 0.096 1 98.25 191 PHE B C 1
ATOM 3641 O O . PHE B 1 191 ? 7.336 18.234 1.16 1 98.25 191 PHE B O 1
ATOM 3648 N N . ARG B 1 192 ? 8.047 19.047 -0.772 1 97.62 192 ARG B N 1
ATOM 3649 C CA . ARG B 1 192 ? 9.43 18.672 -0.514 1 97.62 192 ARG B CA 1
ATOM 3650 C C . ARG B 1 192 ? 10.078 19.609 0.491 1 97.62 192 ARG B C 1
ATOM 3652 O O . ARG B 1 192 ? 9.641 20.766 0.638 1 97.62 192 ARG B O 1
ATOM 3659 N N . ALA B 1 193 ? 11.078 19.141 1.146 1 97.06 193 ALA B N 1
ATOM 3660 C CA . ALA B 1 193 ? 11.828 19.938 2.111 1 97.06 193 ALA B CA 1
ATOM 3661 C C . ALA B 1 193 ? 12.523 21.125 1.429 1 97.06 193 ALA B C 1
ATOM 3663 O O . ALA B 1 193 ? 12.883 21.031 0.252 1 97.06 193 ALA B O 1
ATOM 3664 N N . SER B 1 194 ? 12.672 22.188 2.188 1 94.31 194 SER B N 1
ATOM 3665 C CA . SER B 1 194 ? 13.438 23.328 1.67 1 94.31 194 SER B CA 1
ATOM 3666 C C . SER B 1 194 ? 14.883 22.938 1.395 1 94.31 194 SER B C 1
ATOM 3668 O O . SER B 1 194 ? 15.422 22.031 2.027 1 94.31 194 SER B O 1
ATOM 3670 N N . PRO B 1 195 ? 15.492 23.609 0.476 1 92.38 195 PRO B N 1
ATOM 3671 C CA . PRO B 1 195 ? 16.875 23.266 0.138 1 92.38 195 PRO B CA 1
ATOM 3672 C C . PRO B 1 195 ? 17.828 23.406 1.325 1 92.38 195 PRO B C 1
ATOM 3674 O O . PRO B 1 195 ? 18.875 22.766 1.368 1 92.38 195 PRO B O 1
ATOM 3677 N N . ASP B 1 196 ? 17.438 24.25 2.246 1 92.06 196 ASP B N 1
ATOM 3678 C CA . ASP B 1 196 ? 18.328 24.531 3.369 1 92.06 196 ASP B CA 1
ATOM 3679 C C . ASP B 1 196 ? 18.141 23.5 4.488 1 92.06 196 ASP B C 1
ATOM 3681 O O . ASP B 1 196 ? 18.969 23.422 5.406 1 92.06 196 ASP B O 1
ATOM 3685 N N . GLN B 1 197 ? 17.078 22.719 4.371 1 94.56 197 GLN B N 1
ATOM 3686 C CA . GLN B 1 197 ? 16.828 21.719 5.398 1 94.56 197 GLN B CA 1
ATOM 3687 C C . GLN B 1 197 ? 17.844 20.578 5.316 1 94.56 197 GLN B C 1
ATOM 3689 O O . GLN B 1 197 ? 18.047 20 4.246 1 94.56 197 GLN B O 1
ATOM 3694 N N . LYS B 1 198 ? 18.422 20.203 6.473 1 93.81 198 LYS B N 1
ATOM 3695 C CA . LYS B 1 198 ? 19.5 19.219 6.453 1 93.81 198 LYS B CA 1
ATOM 3696 C C . LYS B 1 198 ? 19.062 17.906 7.066 1 93.81 198 LYS B C 1
ATOM 3698 O O . LYS B 1 198 ? 19.625 16.844 6.77 1 93.81 198 LYS B O 1
ATOM 3703 N N . GLN B 1 199 ? 18.047 17.984 7.871 1 96.62 199 GLN B N 1
ATOM 3704 C CA . GLN B 1 199 ? 17.578 16.781 8.547 1 96.62 199 GLN B CA 1
ATOM 3705 C C . GLN B 1 199 ? 16.219 16.344 8.016 1 96.62 199 GLN B C 1
ATOM 3707 O O . GLN B 1 199 ? 15.367 17.188 7.691 1 96.62 199 GLN B O 1
ATOM 3712 N N . ASP B 1 200 ? 16.031 15.055 8.008 1 98.12 200 ASP B N 1
ATOM 3713 C CA . ASP B 1 200 ? 14.727 14.531 7.637 1 98.12 200 ASP B CA 1
ATOM 3714 C C . ASP B 1 200 ? 13.648 15 8.617 1 98.12 200 ASP B C 1
ATOM 3716 O O . ASP B 1 200 ? 13.953 15.328 9.766 1 98.12 200 ASP B O 1
ATOM 3720 N N . SER B 1 201 ? 12.484 15.094 8.148 1 98.44 201 SER B N 1
ATOM 3721 C CA . SER B 1 201 ? 11.359 15.453 9.016 1 98.44 201 SER B CA 1
ATOM 3722 C C . SER B 1 201 ? 10.25 14.414 8.93 1 98.44 201 SER B C 1
ATOM 3724 O O . SER B 1 201 ? 10.133 13.688 7.938 1 98.44 201 SER B O 1
ATOM 3726 N N . TYR B 1 202 ? 9.5 14.312 10 1 98.75 202 TYR B N 1
ATOM 3727 C CA . TYR B 1 202 ? 8.414 13.344 10.117 1 98.75 202 TYR B CA 1
ATOM 3728 C C . TYR B 1 202 ? 7.109 14.039 10.5 1 98.75 202 TYR B C 1
ATOM 3730 O O . TYR B 1 202 ? 7.027 14.703 11.531 1 98.75 202 TYR B O 1
ATOM 3738 N N . LEU B 1 203 ? 6.148 13.914 9.633 1 98.88 203 LEU B N 1
ATOM 3739 C CA . LEU B 1 203 ? 4.789 14.383 9.852 1 98.88 203 LEU B CA 1
ATOM 3740 C C . LEU B 1 203 ? 3.834 13.211 10.062 1 98.88 203 LEU B C 1
ATOM 3742 O O . LEU B 1 203 ? 3.814 12.273 9.258 1 98.88 203 LEU B O 1
ATOM 3746 N N . LEU B 1 204 ? 3.123 13.242 11.172 1 98.94 204 LEU B N 1
ATOM 3747 C CA . LEU B 1 204 ? 2.076 12.258 11.438 1 98.94 204 LEU B CA 1
ATOM 3748 C C . LEU B 1 204 ? 0.695 12.867 11.211 1 98.94 204 LEU B C 1
ATOM 3750 O O . LEU B 1 204 ? 0.352 13.883 11.812 1 98.94 204 LEU B O 1
ATOM 3754 N N . LEU B 1 205 ? -0.065 12.258 10.273 1 98.94 205 LEU B N 1
ATOM 3755 C CA . LEU B 1 205 ? -1.434 12.68 9.992 1 98.94 205 LEU B CA 1
ATOM 3756 C C . LEU B 1 205 ? -2.428 11.602 10.406 1 98.94 205 LEU B C 1
ATOM 3758 O O . LEU B 1 205 ? -2.344 10.461 9.93 1 98.94 205 LEU B O 1
ATOM 3762 N N . ILE B 1 206 ? -3.324 11.906 11.289 1 99 206 ILE B N 1
ATOM 3763 C CA . ILE B 1 206 ? -4.375 10.984 11.703 1 99 206 ILE B CA 1
ATOM 3764 C C . ILE B 1 206 ? -5.699 11.391 11.062 1 99 206 ILE B C 1
ATOM 3766 O O . ILE B 1 206 ? -6.18 12.508 11.273 1 99 206 ILE B O 1
ATOM 3770 N N . GLY B 1 207 ? -6.242 10.492 10.273 1 98.88 207 GLY B N 1
ATOM 3771 C CA . GLY B 1 207 ? -7.426 10.898 9.531 1 98.88 207 GLY B CA 1
ATOM 3772 C C . GLY B 1 207 ? -8.281 9.719 9.102 1 98.88 207 GLY B C 1
ATOM 3773 O O . GLY B 1 207 ? -8.562 8.82 9.898 1 98.88 207 GLY B O 1
ATOM 3774 N N . HIS B 1 208 ? -8.766 9.789 7.828 1 98.88 208 HIS B N 1
ATOM 3775 C CA . HIS B 1 208 ? -9.844 8.922 7.379 1 98.88 208 HIS B CA 1
ATOM 3776 C C . HIS B 1 208 ? -9.484 8.234 6.062 1 98.88 208 HIS B C 1
ATOM 3778 O O . HIS B 1 208 ? -8.57 8.664 5.363 1 98.88 208 HIS B O 1
ATOM 3784 N N . ALA B 1 209 ? -10.258 7.184 5.781 1 98.75 209 ALA B N 1
ATOM 3785 C CA . ALA B 1 209 ? -9.922 6.301 4.668 1 98.75 209 ALA B CA 1
ATOM 3786 C C . ALA B 1 209 ? -10 7.039 3.336 1 98.75 209 ALA B C 1
ATOM 3788 O O . ALA B 1 209 ? -9.023 7.082 2.586 1 98.75 209 ALA B O 1
ATOM 3789 N N . ASN B 1 210 ? -11.117 7.68 3.047 1 98.5 210 ASN B N 1
ATOM 3790 C CA . ASN B 1 210 ? -11.273 8.305 1.74 1 98.5 210 ASN B CA 1
ATOM 3791 C C . ASN B 1 210 ? -10.227 9.391 1.508 1 98.5 210 ASN B C 1
ATOM 3793 O O . ASN B 1 210 ? -9.672 9.492 0.413 1 98.5 210 ASN B O 1
ATOM 3797 N N . VAL B 1 211 ? -9.945 10.117 2.514 1 98.88 211 VAL B N 1
ATOM 3798 C CA . VAL B 1 211 ? -9 11.227 2.416 1 98.88 211 VAL B CA 1
ATOM 3799 C C . VAL B 1 211 ? -7.586 10.68 2.225 1 98.88 211 VAL B C 1
ATOM 3801 O O . VAL B 1 211 ? -6.859 11.125 1.335 1 98.88 211 VAL B O 1
ATOM 3804 N N . ILE B 1 212 ? -7.23 9.672 2.977 1 98.94 212 ILE B N 1
ATOM 3805 C CA . ILE B 1 212 ? -5.902 9.078 2.877 1 98.94 212 ILE B CA 1
ATOM 3806 C C . ILE B 1 212 ? -5.715 8.469 1.491 1 98.94 212 ILE B C 1
ATOM 3808 O O . ILE B 1 212 ? -4.684 8.68 0.848 1 98.94 212 ILE B O 1
ATOM 3812 N N . ARG B 1 213 ? -6.695 7.746 1.061 1 98.88 213 ARG B N 1
ATOM 3813 C CA . ARG B 1 213 ? -6.633 7.105 -0.248 1 98.88 213 ARG B CA 1
ATOM 3814 C C . ARG B 1 213 ? -6.402 8.133 -1.352 1 98.88 213 ARG B C 1
ATOM 3816 O O . ARG B 1 213 ? -5.539 7.945 -2.211 1 98.88 213 ARG B O 1
ATOM 3823 N N . TYR B 1 214 ? -7.105 9.219 -1.285 1 98.69 214 TYR B N 1
ATOM 3824 C CA . TYR B 1 214 ? -6.965 10.258 -2.299 1 98.69 214 TYR B CA 1
ATOM 3825 C C . TYR B 1 214 ? -5.59 10.906 -2.225 1 98.69 214 TYR B C 1
ATOM 3827 O O . TYR B 1 214 ? -4.949 11.141 -3.252 1 98.69 214 TYR B O 1
ATOM 3835 N N . LEU B 1 215 ? -5.145 11.219 -1.043 1 98.88 215 LEU B N 1
ATOM 3836 C CA . LEU B 1 215 ? -3.855 11.867 -0.864 1 98.88 215 LEU B CA 1
ATOM 3837 C C . LEU B 1 215 ? -2.725 11 -1.409 1 98.88 215 LEU B C 1
ATOM 3839 O O . LEU B 1 215 ? -1.751 11.516 -1.962 1 98.88 215 LEU B O 1
ATOM 3843 N N . VAL B 1 216 ? -2.863 9.727 -1.248 1 98.81 216 VAL B N 1
ATOM 3844 C CA . VAL B 1 216 ? -1.874 8.789 -1.774 1 98.81 216 VAL B CA 1
ATOM 3845 C C . VAL B 1 216 ? -1.869 8.852 -3.301 1 98.81 216 VAL B C 1
ATOM 3847 O O . VAL B 1 216 ? -0.811 8.984 -3.92 1 98.81 216 VAL B O 1
ATOM 3850 N N . CYS B 1 217 ? -3.043 8.789 -3.904 1 98.25 217 CYS B N 1
ATOM 3851 C CA . CYS B 1 217 ? -3.139 8.883 -5.355 1 98.25 217 CYS B CA 1
ATOM 3852 C C . CYS B 1 217 ? -2.531 10.188 -5.859 1 98.25 217 CYS B C 1
ATOM 3854 O O . CYS B 1 217 ? -1.749 10.18 -6.812 1 98.25 217 CYS B O 1
ATOM 3856 N N . ARG B 1 218 ? -2.879 11.227 -5.18 1 98.12 218 ARG B N 1
ATOM 3857 C CA . ARG B 1 218 ? -2.434 12.562 -5.562 1 98.12 218 ARG B CA 1
ATOM 3858 C C . ARG B 1 218 ? -0.917 12.688 -5.457 1 98.12 218 ARG B C 1
ATOM 3860 O O . ARG B 1 218 ? -0.267 13.203 -6.367 1 98.12 218 ARG B O 1
ATOM 3867 N N . ALA B 1 219 ? -0.406 12.18 -4.461 1 98.69 219 ALA B N 1
ATOM 3868 C CA . ALA B 1 219 ? 1.027 12.273 -4.195 1 98.69 219 ALA B CA 1
ATOM 3869 C C . ALA B 1 219 ? 1.83 11.469 -5.211 1 98.69 219 ALA B C 1
ATOM 3871 O O . ALA B 1 219 ? 2.912 11.883 -5.629 1 98.69 219 ALA B O 1
ATOM 3872 N N . LEU B 1 220 ? 1.295 10.367 -5.555 1 98.44 220 LEU B N 1
ATOM 3873 C CA . LEU B 1 220 ? 2.016 9.461 -6.441 1 98.44 220 LEU B CA 1
ATOM 3874 C C . LEU B 1 220 ? 1.666 9.734 -7.898 1 98.44 220 LEU B C 1
ATOM 3876 O O . LEU B 1 220 ? 2.158 9.047 -8.797 1 98.44 220 LEU B O 1
ATOM 3880 N N . GLN B 1 221 ? 0.778 10.664 -8.117 1 97.56 221 GLN B N 1
ATOM 3881 C CA . GLN B 1 221 ? 0.327 11.102 -9.43 1 97.56 221 GLN B CA 1
ATOM 3882 C C . GLN B 1 221 ? -0.351 9.969 -10.188 1 97.56 221 GLN B C 1
ATOM 3884 O O . GLN B 1 221 ? -0.067 9.742 -11.367 1 97.56 221 GLN B O 1
ATOM 3889 N N . PHE B 1 222 ? -1.105 9.219 -9.469 1 96.69 222 PHE B N 1
ATOM 3890 C CA . PHE B 1 222 ? -2.049 8.281 -10.07 1 96.69 222 PHE B CA 1
ATOM 3891 C C . PHE B 1 222 ? -3.305 9.008 -10.539 1 96.69 222 PHE B C 1
ATOM 3893 O O . PHE B 1 222 ? -3.537 10.164 -10.164 1 96.69 222 PHE B O 1
ATOM 3900 N N . SER B 1 223 ? -4.059 8.281 -11.375 1 93.69 223 SER B N 1
ATOM 3901 C CA . SER B 1 223 ? -5.355 8.844 -11.734 1 93.69 223 SER B CA 1
ATOM 3902 C C . SER B 1 223 ? -6.188 9.148 -10.492 1 93.69 223 SER B C 1
ATOM 3904 O O . SER B 1 223 ? -6.312 8.312 -9.602 1 93.69 223 SER B O 1
ATOM 3906 N N . PRO B 1 224 ? -6.746 10.305 -10.406 1 91.44 224 PRO B N 1
ATOM 3907 C CA . PRO B 1 224 ? -7.484 10.695 -9.211 1 91.44 224 PRO B CA 1
ATOM 3908 C C . PRO B 1 224 ? -8.672 9.781 -8.922 1 91.44 224 PRO B C 1
ATOM 3910 O O . PRO B 1 224 ? -9.047 9.594 -7.758 1 91.44 224 PRO B O 1
ATOM 3913 N N . GLU B 1 225 ? -9.203 9.219 -9.922 1 95.19 225 GLU B N 1
ATOM 3914 C CA . GLU B 1 225 ? -10.398 8.391 -9.75 1 95.19 225 GLU B CA 1
ATOM 3915 C C . GLU B 1 225 ? -10.047 7.047 -9.117 1 95.19 225 GLU B C 1
ATOM 3917 O O . GLU B 1 225 ? -10.945 6.285 -8.742 1 95.19 225 GLU B O 1
ATOM 3922 N N . ALA B 1 226 ? -8.805 6.793 -8.891 1 97.75 226 ALA B N 1
ATOM 3923 C CA . ALA B 1 226 ? -8.367 5.457 -8.492 1 97.75 226 ALA B CA 1
ATOM 3924 C C . ALA B 1 226 ? -8.438 5.293 -6.973 1 97.75 226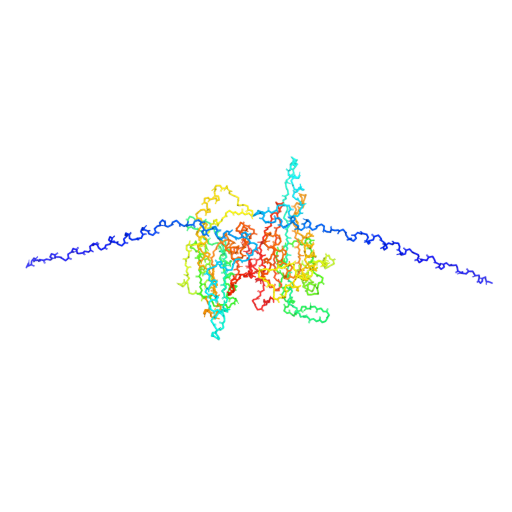 ALA B C 1
ATOM 3926 O O . ALA B 1 226 ? -8.148 4.215 -6.445 1 97.75 226 ALA B O 1
ATOM 3927 N N . TRP B 1 227 ? -8.914 6.289 -6.234 1 97.81 227 TRP B N 1
ATOM 3928 C CA . TRP B 1 227 ? -8.781 6.266 -4.781 1 97.81 227 TRP B CA 1
ATOM 3929 C C . TRP B 1 227 ? -9.672 5.188 -4.176 1 97.81 227 TRP B C 1
ATOM 3931 O O . TRP B 1 227 ? -9.406 4.695 -3.078 1 97.81 227 TRP B O 1
ATOM 3941 N N . THR B 1 228 ? -10.688 4.723 -4.906 1 97.94 228 THR B N 1
ATOM 3942 C CA . THR B 1 228 ? -11.562 3.678 -4.387 1 97.94 228 THR B CA 1
ATOM 3943 C C . THR B 1 228 ? -10.961 2.297 -4.648 1 97.94 228 THR B C 1
ATOM 3945 O O . THR B 1 228 ? -11.555 1.28 -4.277 1 97.94 228 THR B O 1
ATOM 3948 N N . ARG B 1 229 ? -9.797 2.24 -5.242 1 98.5 229 ARG B N 1
ATOM 3949 C CA . ARG B 1 229 ? -9.156 0.956 -5.516 1 98.5 229 ARG B CA 1
ATOM 3950 C C . ARG B 1 229 ? -8.305 0.506 -4.336 1 98.5 229 ARG B C 1
ATOM 3952 O O . ARG B 1 229 ? -7.73 -0.584 -4.359 1 98.5 229 ARG B O 1
ATOM 3959 N N . PHE B 1 230 ? -8.266 1.314 -3.297 1 98.5 230 PHE B N 1
ATOM 3960 C CA . PHE B 1 230 ? -7.523 1.008 -2.082 1 98.5 230 PHE B CA 1
ATOM 3961 C C . PHE B 1 230 ? -8.469 0.701 -0.929 1 98.5 230 PHE B C 1
ATOM 3963 O O . PHE B 1 230 ? -9.508 1.348 -0.784 1 98.5 230 PHE B O 1
ATOM 3970 N N . SER B 1 231 ? -8.062 -0.257 -0.144 1 98.12 231 SER B N 1
ATOM 3971 C CA . SER B 1 231 ? -8.695 -0.496 1.148 1 98.12 231 SER B CA 1
ATOM 3972 C C . SER B 1 231 ? -7.746 -0.167 2.297 1 98.12 231 SER B C 1
ATOM 3974 O O . SER B 1 231 ? -6.527 -0.277 2.154 1 98.12 231 SER B O 1
ATOM 3976 N N . LEU B 1 232 ? -8.297 0.301 3.367 1 98.75 232 LEU B N 1
ATOM 3977 C CA . LEU B 1 232 ? -7.52 0.597 4.566 1 98.75 232 LEU B CA 1
ATOM 3978 C C . LEU B 1 232 ? -8.227 0.074 5.812 1 98.75 232 LEU B C 1
ATOM 3980 O O . LEU B 1 232 ? -9.391 0.402 6.059 1 98.75 232 LEU B O 1
ATOM 3984 N N . HIS B 1 233 ? -7.516 -0.665 6.598 1 98.88 233 HIS B N 1
ATOM 3985 C CA . HIS B 1 233 ? -8.047 -1.075 7.891 1 98.88 233 HIS B CA 1
ATOM 3986 C C . HIS B 1 233 ? -8.039 0.086 8.883 1 98.88 233 HIS B C 1
ATOM 3988 O O . HIS B 1 233 ? -7.242 1.017 8.75 1 98.88 233 HIS B O 1
ATOM 3994 N N . HIS B 1 234 ? -9.016 -0.012 9.852 1 98.88 234 HIS B N 1
ATOM 3995 C CA . HIS B 1 234 ? -8.945 0.9 10.992 1 98.88 234 HIS B CA 1
ATOM 3996 C C . HIS B 1 234 ? -7.605 0.772 11.711 1 98.88 234 HIS B C 1
ATOM 3998 O O . HIS B 1 234 ? -7.129 -0.34 11.953 1 98.88 234 HIS B O 1
ATOM 4004 N N . GLY B 1 235 ? -6.992 1.92 11.953 1 98.94 235 GLY B N 1
ATOM 4005 C CA . GLY B 1 235 ? -5.734 1.937 12.688 1 98.94 235 GLY B CA 1
ATOM 4006 C C . GLY B 1 235 ? -4.527 1.646 11.812 1 98.94 235 GLY B C 1
ATOM 4007 O O . GLY B 1 235 ? -3.396 1.625 12.297 1 98.94 235 GLY B O 1
ATOM 4008 N N . SER B 1 236 ? -4.707 1.444 10.547 1 98.94 236 SER B N 1
ATOM 4009 C CA . SER B 1 236 ? -3.605 1.077 9.664 1 98.94 236 SER B CA 1
ATOM 4010 C C . SER B 1 236 ? -2.705 2.273 9.375 1 98.94 236 SER B C 1
ATOM 4012 O O . SER B 1 236 ? -3.131 3.424 9.508 1 98.94 236 SER B O 1
ATOM 4014 N N . ILE B 1 237 ? -1.506 2 8.984 1 98.94 237 ILE B N 1
ATOM 4015 C CA . ILE B 1 237 ? -0.487 3.016 8.742 1 98.94 237 ILE B CA 1
ATOM 4016 C C . ILE B 1 237 ? -0.123 3.049 7.262 1 98.94 237 ILE B C 1
ATOM 4018 O O . ILE B 1 237 ? 0.107 2.004 6.652 1 98.94 237 ILE B O 1
ATOM 4022 N N . THR B 1 238 ? -0.133 4.145 6.648 1 98.94 238 THR B N 1
ATOM 4023 C CA . THR B 1 238 ? 0.378 4.434 5.312 1 98.94 238 THR B CA 1
ATOM 4024 C C . THR B 1 238 ? 1.543 5.418 5.379 1 98.94 238 THR B C 1
ATOM 4026 O O . THR B 1 238 ? 1.463 6.438 6.062 1 98.94 238 THR B O 1
ATOM 4029 N N . TRP B 1 239 ? 2.625 5.098 4.672 1 98.88 239 TRP B N 1
ATOM 4030 C CA . TRP B 1 239 ? 3.857 5.867 4.824 1 98.88 239 TRP B CA 1
ATOM 4031 C C . TRP B 1 239 ? 4.391 6.312 3.465 1 98.88 239 TRP B C 1
ATOM 4033 O O . TRP B 1 239 ? 4.73 5.477 2.621 1 98.88 239 TRP B O 1
ATOM 4043 N N . LEU B 1 240 ? 4.461 7.652 3.279 1 98.94 240 LEU B N 1
ATOM 4044 C CA . LEU B 1 240 ? 5.035 8.25 2.078 1 98.94 240 LEU B CA 1
ATOM 4045 C C . LEU B 1 240 ? 6.332 8.984 2.4 1 98.94 240 LEU B C 1
ATOM 4047 O O . LEU B 1 240 ? 6.477 9.547 3.49 1 98.94 240 LEU B O 1
ATOM 4051 N N . THR B 1 241 ? 7.23 9.008 1.46 1 98.88 241 THR B N 1
ATOM 4052 C CA . THR B 1 241 ? 8.461 9.789 1.546 1 98.88 241 THR B CA 1
ATOM 4053 C C . THR B 1 241 ? 8.594 10.727 0.348 1 98.88 241 THR B C 1
ATOM 4055 O O . THR B 1 241 ? 8.531 10.289 -0.801 1 98.88 241 THR B O 1
ATOM 4058 N N . ILE B 1 242 ? 8.719 11.938 0.597 1 98.75 242 ILE B N 1
ATOM 4059 C CA . ILE B 1 242 ? 8.961 12.93 -0.441 1 98.75 242 ILE B CA 1
ATOM 4060 C C . ILE B 1 242 ? 10.453 13.227 -0.536 1 98.75 242 ILE B C 1
ATOM 4062 O O . ILE B 1 242 ? 11.07 13.648 0.443 1 98.75 242 ILE B O 1
ATOM 4066 N N . TRP B 1 243 ? 10.992 13.078 -1.64 1 97.69 243 TRP B N 1
ATOM 4067 C CA . TRP B 1 243 ? 12.414 13.25 -1.897 1 97.69 243 TRP B CA 1
ATOM 4068 C C . TRP B 1 243 ? 12.719 14.688 -2.322 1 97.69 243 TRP B C 1
ATOM 4070 O O . TRP B 1 243 ? 11.844 15.383 -2.844 1 97.69 243 TRP B O 1
ATOM 4080 N N . PRO B 1 244 ? 13.953 15.133 -2.152 1 95.69 244 PRO B N 1
ATOM 4081 C CA . PRO B 1 244 ? 14.312 16.469 -2.615 1 95.69 244 PRO B CA 1
ATOM 4082 C C . PRO B 1 244 ? 14.055 16.672 -4.109 1 95.69 244 PRO B C 1
ATOM 4084 O O . PRO B 1 244 ? 13.742 17.781 -4.539 1 95.69 244 PRO B O 1
ATOM 4087 N N . SER B 1 245 ? 14.164 15.664 -4.922 1 93.94 245 SER B N 1
ATOM 4088 C CA . SER B 1 245 ? 13.945 15.711 -6.363 1 93.94 245 SER B CA 1
ATOM 4089 C C . SER B 1 245 ? 12.484 16 -6.688 1 93.94 245 SER B C 1
ATOM 4091 O O . SER B 1 245 ? 12.148 16.344 -7.828 1 93.94 245 SER B O 1
ATOM 4093 N N . GLY B 1 246 ? 11.641 15.758 -5.715 1 96.5 246 GLY B N 1
ATOM 4094 C CA . GLY B 1 246 ? 10.211 15.914 -5.938 1 96.5 246 GLY B CA 1
ATOM 4095 C C . GLY B 1 246 ? 9.492 14.594 -6.145 1 96.5 246 GLY B C 1
ATOM 4096 O O . GLY B 1 246 ? 8.258 14.547 -6.141 1 96.5 246 GLY B O 1
ATOM 4097 N N . TYR B 1 247 ? 10.242 13.555 -6.328 1 97.62 247 TYR B N 1
ATOM 4098 C CA . TYR B 1 247 ? 9.609 12.242 -6.402 1 97.62 247 TYR B CA 1
ATOM 4099 C C . TYR B 1 247 ? 9.039 11.836 -5.047 1 97.62 247 TYR B C 1
ATOM 4101 O O . TYR B 1 247 ? 9.484 12.32 -4.008 1 97.62 247 TYR B O 1
ATOM 4109 N N . VAL B 1 248 ? 8.016 11.008 -5.164 1 98.75 248 VAL B N 1
ATOM 4110 C CA . VAL B 1 248 ? 7.383 10.484 -3.957 1 98.75 248 VAL B CA 1
ATOM 4111 C C . VAL B 1 248 ? 7.406 8.953 -3.98 1 98.75 248 VAL B C 1
ATOM 4113 O O . VAL B 1 248 ? 7.145 8.344 -5.016 1 98.75 248 VAL B O 1
ATOM 4116 N N . THR B 1 249 ? 7.773 8.383 -2.84 1 98.69 249 THR B N 1
ATOM 4117 C CA . THR B 1 249 ? 7.762 6.934 -2.688 1 98.69 249 THR B CA 1
ATOM 4118 C C . THR B 1 249 ? 6.734 6.508 -1.646 1 98.69 249 THR B C 1
ATOM 4120 O O . THR B 1 249 ? 6.617 7.129 -0.587 1 98.69 249 THR B O 1
ATOM 4123 N N . LEU B 1 250 ? 5.988 5.484 -2.039 1 98.88 250 LEU B N 1
ATOM 4124 C CA . LEU B 1 250 ? 5.102 4.828 -1.087 1 98.88 250 LEU B CA 1
ATOM 4125 C C . LEU B 1 250 ? 5.809 3.668 -0.395 1 98.88 250 LEU B C 1
ATOM 4127 O O . LEU B 1 250 ? 6.09 2.643 -1.022 1 98.88 250 LEU B O 1
ATOM 4131 N N . ARG B 1 251 ? 6.027 3.797 0.898 1 98.5 251 ARG B N 1
ATOM 4132 C CA . ARG B 1 251 ? 6.762 2.781 1.646 1 98.5 251 ARG B CA 1
ATOM 4133 C C . ARG B 1 251 ? 5.84 1.643 2.07 1 98.5 251 ARG B C 1
ATOM 4135 O O . ARG B 1 251 ? 6.258 0.483 2.117 1 98.5 251 ARG B O 1
ATOM 4142 N N . CYS B 1 252 ? 4.66 1.949 2.396 1 98.62 252 CYS B N 1
ATOM 4143 C CA . CYS B 1 252 ? 3.609 0.967 2.639 1 98.62 252 CYS B CA 1
ATOM 4144 C C . CYS B 1 252 ? 2.23 1.614 2.564 1 98.62 252 CYS B C 1
ATOM 4146 O O . CYS B 1 252 ? 2.088 2.812 2.816 1 98.62 252 CYS B O 1
ATOM 4148 N N . LEU B 1 253 ? 1.279 0.828 2.193 1 98.88 253 LEU B N 1
ATOM 4149 C CA . LEU B 1 253 ? -0.124 1.229 2.189 1 98.88 253 LEU B CA 1
ATOM 4150 C C . LEU B 1 253 ? -0.959 0.294 3.057 1 98.88 253 LEU B C 1
ATOM 4152 O O . LEU B 1 253 ? -1.021 -0.91 2.799 1 98.88 253 LEU B O 1
ATOM 4156 N N . GLY B 1 254 ? -1.564 0.874 4.086 1 98.81 254 GLY B N 1
ATOM 4157 C CA . GLY B 1 254 ? -2.475 0.093 4.91 1 98.81 254 GLY B CA 1
ATOM 4158 C C . GLY B 1 254 ? -1.771 -0.964 5.738 1 98.81 254 GLY B C 1
ATOM 4159 O O . GLY B 1 254 ? -2.275 -2.08 5.891 1 98.81 254 GLY B O 1
ATOM 4160 N N . ASP B 1 255 ? -0.572 -0.641 6.219 1 98.81 255 ASP B N 1
ATOM 4161 C CA . ASP B 1 255 ? 0.134 -1.562 7.102 1 98.81 255 ASP B CA 1
ATOM 4162 C C . ASP B 1 255 ? -0.639 -1.774 8.406 1 98.81 255 ASP B C 1
ATOM 4164 O O . ASP B 1 255 ? -0.94 -0.815 9.117 1 98.81 255 ASP B O 1
ATOM 4168 N N . SER B 1 256 ? -0.98 -3.01 8.688 1 98.75 256 SER B N 1
ATOM 4169 C CA . SER B 1 256 ? -1.75 -3.332 9.891 1 98.75 256 SER B CA 1
ATOM 4170 C C . SER B 1 256 ? -1.256 -4.625 10.531 1 98.75 256 SER B C 1
ATOM 4172 O O . SER B 1 256 ? -1.926 -5.188 11.398 1 98.75 256 SER B O 1
ATOM 4174 N N . GLY B 1 257 ? -0.127 -5.094 10.102 1 98.44 257 GLY B N 1
ATOM 4175 C CA . GLY B 1 257 ? 0.406 -6.359 10.578 1 98.44 257 GLY B CA 1
ATOM 4176 C C . GLY B 1 257 ? 0.709 -6.352 12.062 1 98.44 257 GLY B C 1
ATOM 4177 O O . GLY B 1 257 ? 0.858 -7.41 12.68 1 98.44 257 GLY B O 1
ATOM 4178 N N . PHE B 1 258 ? 0.759 -5.215 12.633 1 98.5 258 PHE B N 1
ATOM 4179 C CA . PHE B 1 258 ? 1.062 -5.09 14.055 1 98.5 258 PHE B CA 1
ATOM 4180 C C . PHE B 1 258 ? -0.174 -5.371 14.898 1 98.5 258 PHE B C 1
ATOM 4182 O O . PHE B 1 258 ? -0.095 -5.422 16.125 1 98.5 258 PHE B O 1
ATOM 4189 N N . MET B 1 259 ? -1.28 -5.551 14.266 1 98.56 259 MET B N 1
ATOM 4190 C CA . MET B 1 259 ? -2.521 -5.984 14.898 1 98.56 259 MET B CA 1
ATOM 4191 C C . MET B 1 259 ? -2.818 -7.445 14.578 1 98.56 259 MET B C 1
ATOM 4193 O O . MET B 1 259 ? -2.523 -7.914 13.477 1 98.56 259 MET B O 1
ATOM 4197 N N . SER B 1 260 ? -3.482 -8.125 15.547 1 97.69 260 SER B N 1
ATOM 4198 C CA . SER B 1 260 ? -3.934 -9.477 15.234 1 97.69 260 SER B CA 1
ATOM 4199 C C . SER B 1 260 ? -5.043 -9.461 14.188 1 97.69 260 SER B C 1
ATOM 4201 O O . SER B 1 260 ? -5.711 -8.445 14 1 97.69 260 SER B O 1
ATOM 4203 N N . VAL B 1 261 ? -5.203 -10.547 13.5 1 96.88 261 VAL B N 1
ATOM 4204 C CA . VAL B 1 261 ? -6.195 -10.625 12.438 1 96.88 261 VAL B CA 1
ATOM 4205 C C . VAL B 1 261 ? -7.59 -10.375 13 1 96.88 261 VAL B C 1
ATOM 4207 O O . VAL B 1 261 ? -8.445 -9.797 12.328 1 96.88 261 VAL B O 1
ATOM 4210 N N . GLU B 1 262 ? -7.855 -10.742 14.258 1 96.94 262 GLU B N 1
ATOM 4211 C CA . GLU B 1 262 ? -9.156 -10.578 14.898 1 96.94 262 GLU B CA 1
ATOM 4212 C C . GLU B 1 262 ? -9.438 -9.109 15.203 1 96.94 262 GLU B C 1
ATOM 4214 O O . GLU B 1 262 ? -10.586 -8.719 15.422 1 96.94 262 GLU B O 1
ATOM 4219 N N . GLU B 1 263 ? -8.391 -8.344 15.234 1 98.44 263 GLU B N 1
ATOM 4220 C CA . GLU B 1 263 ? -8.523 -6.93 15.562 1 98.44 263 GLU B CA 1
ATOM 4221 C C . GLU B 1 263 ? -8.773 -6.09 14.312 1 98.44 263 GLU B C 1
ATOM 4223 O O . GLU B 1 263 ? -9.062 -4.895 14.406 1 98.44 263 GLU B O 1
ATOM 4228 N N . LEU B 1 264 ? -8.664 -6.711 13.164 1 98.44 264 LEU B N 1
ATOM 4229 C CA . LEU B 1 264 ? -8.75 -5.969 11.906 1 98.44 264 LEU B CA 1
ATOM 4230 C C . LEU B 1 264 ? -10.211 -5.703 11.539 1 98.44 264 LEU B C 1
ATOM 4232 O O . LEU B 1 264 ? -11.047 -6.602 11.625 1 98.44 264 LEU B O 1
ATOM 4236 N N . THR B 1 265 ? -10.508 -4.48 11.211 1 98.31 265 THR B N 1
ATOM 4237 C CA . THR B 1 265 ? -11.789 -4.078 10.648 1 98.31 265 THR B CA 1
ATOM 4238 C C . THR B 1 265 ? -11.602 -3.008 9.578 1 98.31 265 THR B C 1
ATOM 4240 O O . THR B 1 265 ? -10.57 -2.33 9.547 1 98.31 265 THR B O 1
ATOM 4243 N N . SER B 1 266 ? -12.57 -2.9 8.609 1 94.94 266 SER B N 1
ATOM 4244 C CA . SER B 1 266 ? -12.508 -1.9 7.547 1 94.94 266 SER B CA 1
ATOM 4245 C C . SER B 1 266 ? -13.742 -1.007 7.562 1 94.94 266 SER B C 1
ATOM 4247 O O . SER B 1 266 ? -14.812 -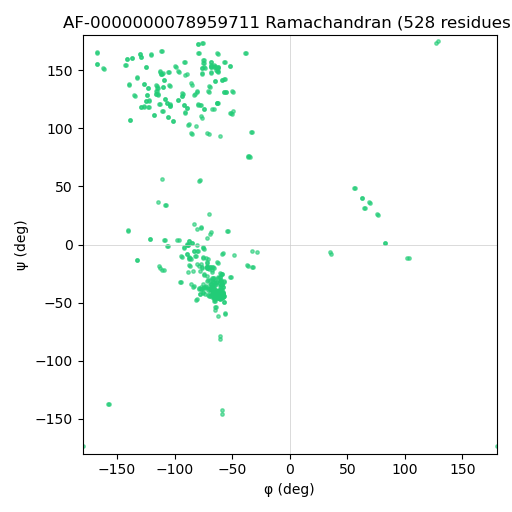1.423 8.016 1 94.94 266 SER B O 1
#

Secondary structure (DSSP, 8-state):
--------TT-TTGGGGSGGGSTTSTTS-----THHHHHHTGGGSSS--TTTTS-HHHHHHHHH--SS-------EEEEEEEPPPEEEETTEEEEPHHHHHHHHHHHHHHHHTTPPPSEEEEESSHHHHHHHHHHHHHHT--GGGPEEETT-S----S--SSPPSS-HHHHHHHHHHHHHHHHHHHHHH--PPPTT--S-EEEEEEE-HHHHHHHHHHHHT--GGGGGGB---TT-EEEEEE-TTS-EEEEEEEE-TTS-GGG---/--------TTGGGGGGGSGGGSTTSTTS-----THHHHHHTGGGSSS--TTTTS-HHHHHHHHS--SS-------EEEEEEEPPPEEEETTEEEEPHHHHHHHHHHHHHHHHTTPPPSEEEEESSHHHHHHHHHHHHHHT--GGGPEEETT-S----S--SSPPSS-HHHHHHHHHHHHHHHHHHHHHH--PPPTT--S-EEEEEEE-HHHHHHHHHHHHT--GGGGGGB---TT-EEEEEE-TTS-EEEEEEEE-TTS-GGG---

Radius of gyration: 29.62 Å; Cα contacts (8 Å, |Δi|>4): 1007; chains: 2; bounding box: 63×145×94 Å

Nearest PDB structures (foldseek):
  6cnl-assembly1_C  TM=9.418E-01  e=2.651E-24  Homo sapiens
  5muf-assembly1_A  TM=8.810E-01  e=2.941E-25  Homo sapiens
  5muf-assembly1_C  TM=8.813E-01  e=4.861E-25  Homo sapiens
  6cnl-assembly1_G  TM=9.440E-01  e=5.410E-23  Homo sapiens
  6cnl-assembly1_K  TM=9.304E-01  e=1.388E-22  Homo sapiens

pLDDT: mean 84.15, std 25.65, range [22.5, 99.0]

Organism: Drosophila grimshawi (NCBI:txid7222)

Solvent-accessible surface area (backbone atoms only — not comparable to full-atom values): 28842 Å² total; per-residue (Å²): 134,89,74,77,88,82,73,80,82,73,73,83,73,77,74,77,71,65,67,75,66,61,71,67,60,74,73,59,77,69,73,74,57,67,58,63,59,48,61,67,58,53,61,74,58,94,62,87,71,57,53,77,63,74,48,44,65,65,46,52,57,51,56,65,45,78,64,88,57,74,56,54,70,13,39,28,34,41,37,38,30,28,27,24,43,56,45,83,48,98,91,39,36,42,57,36,73,65,10,49,50,30,16,42,44,37,14,48,54,56,38,63,65,67,68,76,72,74,42,44,37,25,13,64,45,54,27,19,42,55,26,45,55,44,22,29,63,54,53,72,47,66,72,87,69,46,43,74,34,84,42,42,47,74,54,39,59,57,78,39,52,62,62,66,100,61,53,69,68,57,48,52,54,39,19,70,64,28,17,64,40,42,50,49,40,43,65,71,72,54,56,54,48,57,54,83,38,76,61,64,45,32,36,40,39,29,25,33,61,58,47,50,33,36,49,50,26,57,62,62,68,44,65,72,29,42,32,62,27,53,44,53,38,39,22,9,37,30,34,36,38,26,32,54,81,52,53,43,34,39,48,24,36,29,24,45,40,63,46,58,68,88,68,62,49,116,138,89,81,74,81,85,75,76,87,76,75,79,77,75,75,77,73,67,69,75,68,60,72,68,61,73,73,59,77,68,75,75,58,66,57,62,61,49,59,67,58,56,60,76,58,94,63,87,71,58,54,79,62,74,49,44,65,64,46,52,56,51,58,64,45,80,63,88,58,75,55,54,69,12,39,28,35,42,37,37,29,29,27,23,42,57,44,82,47,98,91,40,36,43,57,37,72,66,11,49,50,28,15,43,42,37,14,48,53,56,36,63,66,68,69,75,73,73,42,44,37,24,13,63,45,54,27,18,42,56,26,44,55,46,22,29,64,53,52,71,48,64,72,88,69,46,42,73,34,84,42,41,46,73,54,39,60,55,77,38,53,63,65,67,99,59,53,70,67,56,49,50,55,40,19,70,65,28,18,64,40,41,51,48,39,42,66,71,72,54,57,54,48,56,54,84,39,76,61,66,45,31,36,40,38,29,26,32,61,58,47,49,33,38,49,50,25,57,63,62,67,44,64,73,29,44,31,62,26,53,45,54,38,40,22,9,36,28,35,37,37,26,31,54,82,51,51,43,35,39,48,24,35,29,24,47,41,62,46,58,69,88,68,61,47,115